Protein AF-A0A8H3E8H7-F1 (afdb_monomer_lite)

pLDDT: mean 84.71, std 15.74, range [35.03, 98.0]

Structure (mmCIF, N/CA/C/O backbone):
data_AF-A0A8H3E8H7-F1
#
_entry.id   AF-A0A8H3E8H7-F1
#
loop_
_atom_site.group_PDB
_atom_site.id
_atom_site.type_symbol
_atom_site.label_atom_id
_atom_site.label_alt_id
_atom_site.label_comp_id
_atom_site.label_asym_id
_atom_site.label_entity_id
_atom_site.label_seq_id
_atom_site.pdbx_PDB_ins_code
_atom_site.Cartn_x
_atom_site.Cartn_y
_atom_site.Cartn_z
_atom_site.occupancy
_atom_site.B_iso_or_equiv
_atom_site.auth_seq_id
_atom_site.auth_comp_id
_atom_site.auth_asym_id
_atom_site.auth_atom_id
_atom_site.pdbx_PDB_model_num
ATOM 1 N N . MET A 1 1 ? -7.910 44.263 -54.599 1.00 41.59 1 MET A N 1
ATOM 2 C CA . MET A 1 1 ? -8.619 43.092 -54.046 1.00 41.59 1 MET A CA 1
ATOM 3 C C . MET A 1 1 ? -7.787 41.870 -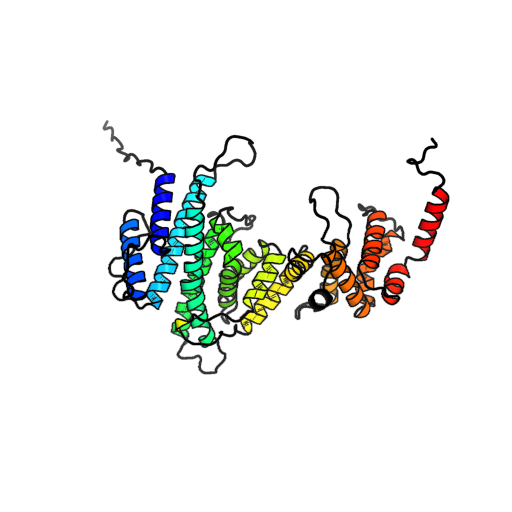54.380 1.00 41.59 1 MET A C 1
ATOM 5 O O . MET A 1 1 ? -7.794 41.451 -55.526 1.00 41.59 1 MET A O 1
ATOM 9 N N . ALA A 1 2 ? -6.985 41.399 -53.427 1.00 41.59 2 ALA A N 1
ATOM 10 C CA . ALA A 1 2 ? -6.145 40.215 -53.563 1.00 41.59 2 ALA A CA 1
ATOM 11 C C . ALA A 1 2 ? -6.585 39.219 -52.485 1.00 41.59 2 ALA A C 1
ATOM 13 O O . ALA A 1 2 ? -6.592 39.557 -51.304 1.00 41.59 2 ALA A O 1
ATOM 14 N N . THR A 1 3 ? -7.026 38.045 -52.918 1.00 50.59 3 THR A N 1
ATOM 15 C CA . THR A 1 3 ? -7.405 36.901 -52.088 1.00 50.59 3 THR A CA 1
ATOM 16 C C . THR A 1 3 ? -6.162 36.060 -51.823 1.00 50.59 3 THR A C 1
ATOM 18 O O . THR A 1 3 ? -5.637 35.431 -52.739 1.00 50.59 3 THR A O 1
ATOM 21 N N . THR A 1 4 ? -5.681 36.071 -50.584 1.00 54.72 4 THR A N 1
ATOM 22 C CA . THR A 1 4 ? -4.676 35.134 -50.077 1.00 54.72 4 THR A CA 1
ATOM 23 C C . THR A 1 4 ? -5.368 33.813 -49.749 1.00 54.72 4 THR A C 1
ATOM 25 O O . THR A 1 4 ? -6.195 33.760 -48.841 1.00 54.72 4 THR A O 1
ATOM 28 N N . LEU A 1 5 ? -5.070 32.779 -50.538 1.00 52.53 5 LEU A N 1
ATOM 29 C CA . LEU A 1 5 ? -5.387 31.384 -50.241 1.00 52.53 5 LEU A CA 1
ATOM 30 C C . LEU A 1 5 ? -4.487 30.931 -49.088 1.00 52.53 5 LEU A C 1
ATOM 32 O O . LEU A 1 5 ? -3.264 30.998 -49.188 1.00 52.53 5 LEU A O 1
ATOM 36 N N . ASP A 1 6 ? -5.125 30.555 -47.989 1.00 51.84 6 ASP A N 1
ATOM 37 C CA . ASP A 1 6 ? -4.507 30.054 -46.768 1.00 51.84 6 ASP A CA 1
ATOM 38 C C . ASP A 1 6 ? -4.312 28.537 -46.934 1.00 51.84 6 ASP A C 1
ATOM 40 O O . ASP A 1 6 ? -5.232 27.749 -46.705 1.00 51.84 6 ASP A O 1
ATOM 44 N N . ASP A 1 7 ? -3.141 28.132 -47.434 1.00 50.38 7 ASP A N 1
ATOM 45 C CA . ASP A 1 7 ? -2.720 26.729 -47.523 1.00 50.38 7 ASP A CA 1
ATOM 46 C C . ASP A 1 7 ? -2.385 26.219 -46.114 1.00 50.38 7 ASP A C 1
ATOM 48 O O . ASP A 1 7 ? -1.228 26.160 -45.693 1.00 50.38 7 ASP A O 1
ATOM 52 N N . THR A 1 8 ? -3.416 25.857 -45.351 1.00 55.03 8 THR A N 1
ATOM 53 C CA . THR A 1 8 ? -3.238 25.076 -44.126 1.00 55.03 8 THR A CA 1
ATOM 54 C C . THR A 1 8 ? -2.878 23.644 -44.534 1.00 55.03 8 THR A C 1
ATOM 56 O O . THR A 1 8 ? -3.673 22.991 -45.217 1.00 55.03 8 THR A O 1
ATOM 59 N N . PRO A 1 9 ? -1.686 23.126 -44.176 1.00 54.75 9 PRO A N 1
ATOM 60 C CA . PRO A 1 9 ? -1.304 21.766 -44.527 1.00 54.75 9 PRO A CA 1
ATOM 61 C C . PRO A 1 9 ? -2.293 20.799 -43.879 1.00 54.75 9 PRO A C 1
ATOM 63 O O . PRO A 1 9 ? -2.497 20.837 -42.667 1.00 54.75 9 PRO A O 1
ATOM 66 N N . ALA A 1 10 ? -2.914 19.947 -44.696 1.00 49.28 10 ALA A N 1
ATOM 67 C CA . ALA A 1 10 ? -3.795 18.889 -44.230 1.00 49.28 10 ALA A CA 1
ATOM 68 C C . ALA A 1 10 ? -3.041 18.030 -43.204 1.00 49.28 10 ALA A C 1
ATOM 70 O O . ALA A 1 10 ? -2.147 17.262 -43.563 1.00 49.28 10 ALA A O 1
ATOM 71 N N . THR A 1 11 ? -3.376 18.186 -41.922 1.00 54.25 11 THR A N 1
ATOM 72 C CA . THR A 1 11 ? -2.937 17.298 -40.848 1.00 54.25 11 THR A CA 1
ATOM 73 C C . THR A 1 11 ? -3.438 15.908 -41.190 1.00 54.25 11 THR A C 1
ATOM 75 O O . THR A 1 11 ? -4.621 15.608 -41.063 1.00 54.25 11 THR A O 1
ATOM 78 N N . GLN A 1 12 ? -2.533 15.084 -41.709 1.00 60.97 12 GLN A N 1
ATOM 79 C CA . GLN A 1 12 ? -2.773 13.680 -41.976 1.00 60.97 12 GLN A CA 1
ATOM 80 C C . GLN A 1 12 ? -3.152 13.034 -40.638 1.00 60.97 12 GLN A C 1
ATOM 82 O O . GLN A 1 12 ? -2.302 12.896 -39.760 1.00 60.97 12 GLN A O 1
ATOM 87 N N . GLU A 1 13 ? -4.440 12.734 -40.447 1.00 67.31 13 GLU A N 1
ATOM 88 C CA . GLU A 1 13 ? -4.952 12.107 -39.228 1.00 67.31 13 GLU A CA 1
ATOM 89 C C . GLU A 1 13 ? -4.282 10.738 -39.065 1.00 67.31 13 GLU A C 1
ATOM 91 O O . GLU A 1 13 ? -4.623 9.761 -39.737 1.00 67.31 13 GLU A O 1
ATOM 96 N N . PHE A 1 14 ? -3.264 10.672 -38.208 1.00 75.19 14 PHE A N 1
ATOM 97 C CA . PHE A 1 14 ? -2.629 9.412 -37.857 1.00 75.19 14 PHE A CA 1
ATOM 98 C C . PHE A 1 14 ? -3.627 8.566 -37.072 1.00 75.19 14 PHE A C 1
ATOM 100 O O . PHE A 1 14 ? -4.158 8.998 -36.052 1.00 75.19 14 PHE A O 1
ATOM 107 N N . ASN A 1 15 ? -3.858 7.336 -37.533 1.00 88.19 15 ASN A N 1
ATOM 108 C CA . ASN A 1 15 ? -4.684 6.379 -36.813 1.00 88.19 15 ASN A CA 1
ATOM 109 C C . ASN A 1 15 ? -4.067 6.114 -35.420 1.00 88.19 15 ASN A C 1
ATOM 111 O O . ASN A 1 15 ? -2.966 5.551 -35.344 1.00 88.19 15 ASN A O 1
ATOM 115 N N . PRO A 1 16 ? -4.752 6.460 -34.314 1.00 87.06 16 PRO A N 1
ATOM 116 C CA . PRO A 1 16 ? -4.188 6.357 -32.968 1.00 87.06 16 PRO A CA 1
ATOM 117 C C . PRO A 1 16 ? -3.849 4.921 -32.573 1.00 87.06 16 PRO A C 1
ATOM 119 O O . PRO A 1 16 ? -2.911 4.681 -31.812 1.00 87.06 16 PRO A O 1
ATOM 122 N N . SER A 1 17 ? -4.561 3.942 -33.142 1.00 88.38 17 SER A N 1
ATOM 123 C CA . SER A 1 17 ? -4.260 2.525 -32.939 1.00 88.38 17 SER A CA 1
ATOM 124 C C . SER A 1 17 ? -2.883 2.151 -33.488 1.00 88.38 17 SER A C 1
ATOM 126 O O . SER A 1 17 ? -2.148 1.397 -32.851 1.00 88.38 17 SER A O 1
ATOM 128 N N . ASP A 1 18 ? -2.510 2.678 -34.653 1.00 90.94 18 ASP A N 1
ATOM 129 C CA . ASP A 1 18 ? -1.236 2.348 -35.290 1.00 90.94 18 ASP A CA 1
ATOM 130 C C . ASP A 1 18 ? -0.077 3.084 -34.615 1.00 90.94 18 ASP A C 1
ATOM 132 O O . ASP A 1 18 ? 0.992 2.502 -34.419 1.00 90.94 18 ASP A O 1
ATOM 136 N N . HIS A 1 19 ? -0.321 4.310 -34.143 1.00 91.69 19 HIS A N 1
ATOM 137 C CA . HIS A 1 19 ? 0.640 5.037 -33.321 1.00 91.69 19 HIS A CA 1
ATOM 138 C C . HIS A 1 19 ? 0.912 4.323 -31.987 1.00 91.69 19 HIS A C 1
ATOM 140 O O . HIS A 1 19 ? 2.071 4.071 -31.646 1.00 91.69 19 HIS A O 1
ATOM 146 N N . LEU A 1 20 ? -0.138 3.879 -31.281 1.00 93.06 20 LEU A N 1
ATOM 147 C CA . LEU A 1 20 ? 0.018 3.096 -30.056 1.00 93.06 20 LEU A CA 1
ATOM 148 C C . LEU A 1 20 ? 0.788 1.790 -30.309 1.00 93.06 20 LEU A C 1
ATOM 150 O O . LEU A 1 20 ? 1.705 1.462 -29.554 1.00 93.06 20 LEU A O 1
ATOM 154 N N . LYS A 1 21 ? 0.447 1.041 -31.369 1.00 93.81 21 LYS A N 1
ATOM 155 C CA . LYS A 1 21 ? 1.170 -0.191 -31.733 1.00 93.81 21 LYS A CA 1
ATOM 156 C C . LYS A 1 21 ? 2.650 0.082 -31.976 1.00 93.81 21 LYS A C 1
ATOM 158 O O . LYS A 1 21 ? 3.479 -0.716 -31.546 1.00 93.81 21 LYS A O 1
ATOM 163 N N . SER A 1 22 ? 2.983 1.195 -32.632 1.00 95.19 22 SER A N 1
ATOM 164 C CA . SER A 1 22 ? 4.371 1.595 -32.873 1.00 95.19 22 SER A CA 1
ATOM 165 C C . SER A 1 22 ? 5.126 1.830 -31.562 1.00 95.19 22 SER A C 1
ATOM 167 O O . SER A 1 22 ? 6.221 1.297 -31.381 1.00 95.19 22 SER A O 1
ATOM 169 N N . ILE A 1 23 ? 4.524 2.552 -30.610 1.00 95.81 23 ILE A N 1
ATOM 170 C CA . ILE A 1 23 ? 5.146 2.833 -29.306 1.00 95.81 23 ILE A CA 1
ATOM 171 C C . ILE A 1 23 ? 5.289 1.558 -28.467 1.00 95.81 23 ILE A C 1
ATOM 173 O O . ILE A 1 23 ? 6.344 1.317 -27.881 1.00 95.81 23 ILE A O 1
ATOM 177 N N . ILE A 1 24 ? 4.267 0.697 -28.433 1.00 95.69 24 ILE A N 1
ATOM 178 C CA . ILE A 1 24 ? 4.343 -0.593 -27.727 1.00 95.69 24 ILE A CA 1
ATOM 179 C C . ILE A 1 24 ? 5.416 -1.484 -28.352 1.00 95.69 24 ILE A C 1
ATOM 181 O O . ILE A 1 24 ? 6.166 -2.143 -27.629 1.00 95.69 24 ILE A O 1
ATOM 185 N N . ASN A 1 25 ? 5.519 -1.500 -29.684 1.00 95.56 25 ASN A N 1
ATOM 186 C CA . ASN A 1 25 ? 6.557 -2.248 -30.379 1.00 95.56 25 ASN A CA 1
ATOM 187 C C . ASN A 1 25 ? 7.951 -1.742 -29.985 1.00 95.56 25 ASN A C 1
ATOM 189 O O . ASN A 1 25 ? 8.793 -2.559 -29.614 1.00 95.56 25 ASN A O 1
ATOM 193 N N . ALA A 1 26 ? 8.164 -0.423 -29.950 1.00 95.56 26 ALA A N 1
ATOM 194 C CA . ALA A 1 26 ? 9.405 0.169 -29.453 1.00 95.56 26 ALA A CA 1
ATOM 195 C C . ALA A 1 26 ? 9.682 -0.238 -27.991 1.00 95.56 26 ALA A C 1
ATOM 197 O O . ALA A 1 26 ? 10.753 -0.757 -27.677 1.00 95.56 26 ALA A O 1
ATOM 198 N N . GLY A 1 27 ? 8.689 -0.137 -27.104 1.00 96.19 27 GLY A N 1
ATOM 199 C CA . GLY A 1 27 ? 8.799 -0.609 -25.719 1.00 96.19 27 GLY A CA 1
ATOM 200 C C . GLY A 1 27 ? 9.142 -2.100 -25.599 1.00 96.19 27 GLY A C 1
ATOM 201 O O . GLY A 1 27 ? 9.882 -2.511 -24.703 1.00 96.19 27 GLY A O 1
ATOM 202 N N . SER A 1 28 ? 8.665 -2.931 -26.528 1.00 96.12 28 SER A N 1
ATOM 203 C CA . SER A 1 28 ? 8.957 -4.367 -26.541 1.00 96.12 28 SER A CA 1
ATOM 204 C C . SER A 1 28 ? 10.429 -4.691 -26.846 1.00 96.12 28 SER A C 1
ATOM 206 O O . SER A 1 28 ? 10.924 -5.724 -26.378 1.00 96.12 28 SER A O 1
ATOM 208 N N . LEU A 1 29 ? 11.132 -3.795 -27.557 1.00 96.00 29 LEU A N 1
ATOM 209 C CA . LEU A 1 29 ? 12.576 -3.877 -27.816 1.00 96.00 29 LEU A CA 1
ATOM 210 C C . LEU A 1 29 ? 13.366 -3.671 -26.519 1.00 96.00 29 LEU A C 1
ATOM 212 O O . LEU A 1 29 ? 14.218 -4.493 -26.176 1.00 96.00 29 LEU A O 1
ATOM 216 N N . LEU A 1 30 ? 13.004 -2.652 -25.730 1.00 94.69 30 LEU A N 1
ATOM 217 C CA . LEU A 1 30 ? 13.598 -2.413 -24.407 1.00 94.69 30 LEU A CA 1
ATOM 218 C C . LEU A 1 30 ? 13.324 -3.577 -23.445 1.00 94.69 30 LEU A C 1
ATOM 220 O O . LEU A 1 30 ? 14.226 -4.051 -22.750 1.00 94.69 30 LEU A O 1
ATOM 224 N N . ALA A 1 31 ? 12.094 -4.101 -23.459 1.00 94.00 31 ALA A N 1
ATOM 225 C CA . ALA A 1 31 ? 11.693 -5.255 -22.657 1.00 94.00 31 ALA A CA 1
ATOM 226 C C . ALA A 1 31 ? 12.427 -6.558 -23.041 1.00 94.00 31 ALA A C 1
ATOM 228 O O . ALA A 1 31 ? 12.383 -7.530 -22.285 1.00 94.00 31 ALA A O 1
ATOM 229 N N . GLY A 1 32 ? 13.097 -6.605 -24.200 1.00 88.94 32 GLY A N 1
ATOM 230 C CA . GLY A 1 32 ? 13.772 -7.805 -24.697 1.00 88.94 32 GLY A CA 1
ATOM 231 C C . GLY A 1 32 ? 12.812 -8.919 -25.107 1.00 88.94 32 GLY A C 1
ATOM 232 O O . GLY A 1 32 ? 13.179 -10.091 -25.052 1.00 88.94 32 GLY A O 1
ATOM 233 N N . SER A 1 33 ? 11.572 -8.573 -25.469 1.00 78.44 33 SER A N 1
ATOM 234 C CA . SER A 1 33 ? 10.551 -9.547 -25.871 1.00 78.44 33 SER A CA 1
ATOM 235 C C . SER A 1 33 ? 10.749 -10.048 -27.305 1.00 78.44 33 SER A C 1
ATOM 237 O O . SER A 1 33 ? 10.096 -11.019 -27.708 1.00 78.44 33 SER A O 1
ATOM 239 N N . THR A 1 34 ? 11.614 -9.406 -28.091 1.00 71.88 34 THR A N 1
ATOM 240 C CA . THR A 1 34 ? 11.975 -9.892 -29.418 1.00 71.88 34 THR A CA 1
ATOM 241 C C . THR A 1 34 ? 12.708 -11.218 -29.276 1.00 71.88 34 THR A C 1
ATOM 243 O O . THR A 1 34 ? 13.637 -11.368 -28.484 1.00 71.88 34 THR A O 1
ATOM 246 N N . LYS A 1 35 ? 12.228 -12.231 -30.008 1.00 64.12 35 LYS A N 1
ATOM 247 C CA . LYS A 1 35 ? 12.869 -13.544 -30.079 1.00 64.12 35 LYS A CA 1
ATOM 248 C C . LYS A 1 35 ? 14.274 -13.334 -30.636 1.00 64.12 35 LYS A C 1
ATOM 250 O O . LYS A 1 35 ? 14.439 -13.290 -31.851 1.00 64.12 35 LYS A O 1
ATOM 255 N N . SER A 1 36 ? 15.252 -13.190 -29.745 1.00 56.50 36 SER A N 1
ATOM 256 C CA . SER A 1 36 ? 16.669 -13.294 -30.066 1.00 56.50 36 SER A CA 1
ATOM 257 C C . SER A 1 36 ? 16.855 -14.624 -30.788 1.00 56.50 36 SER A C 1
ATOM 259 O O . SER A 1 36 ? 16.701 -15.707 -30.218 1.00 56.50 36 SER A O 1
ATOM 261 N N . ARG A 1 37 ? 17.013 -14.527 -32.103 1.00 50.16 37 ARG A N 1
ATOM 262 C CA . ARG A 1 37 ? 17.046 -15.649 -33.024 1.00 50.16 37 ARG A CA 1
ATOM 263 C C . ARG A 1 37 ? 18.469 -16.212 -33.001 1.00 50.16 37 ARG A C 1
ATOM 265 O O . ARG A 1 37 ? 19.277 -15.815 -33.822 1.00 50.16 37 ARG A O 1
ATOM 272 N N . GLY A 1 38 ? 18.729 -17.138 -32.076 1.00 53.47 38 GLY A N 1
ATOM 273 C CA . GLY A 1 38 ? 19.835 -18.104 -32.151 1.00 53.47 38 GLY A CA 1
ATOM 274 C C . GLY A 1 38 ? 21.133 -17.752 -31.403 1.00 53.47 38 GLY A C 1
ATOM 275 O O . GLY A 1 38 ? 21.792 -16.767 -31.707 1.00 53.47 38 GLY A O 1
ATOM 276 N N . ASP A 1 39 ? 21.482 -18.618 -30.446 1.00 51.31 39 ASP A N 1
ATOM 277 C CA . ASP A 1 39 ? 22.810 -19.199 -30.152 1.00 51.31 39 ASP A CA 1
ATOM 278 C C . ASP A 1 39 ? 24.072 -18.368 -29.849 1.00 51.31 39 ASP A C 1
ATOM 280 O O . ASP A 1 39 ? 25.120 -18.967 -29.618 1.00 51.31 39 ASP A O 1
ATOM 284 N N . ASP A 1 40 ? 24.023 -17.045 -29.694 1.00 61.34 40 ASP A N 1
ATOM 285 C CA . ASP A 1 40 ? 25.210 -16.311 -29.212 1.00 61.34 40 ASP A CA 1
ATOM 286 C C . ASP A 1 40 ? 25.316 -16.308 -27.674 1.00 61.34 40 ASP A C 1
ATOM 288 O O . ASP A 1 40 ? 25.072 -15.300 -27.007 1.00 61.34 40 ASP A O 1
ATOM 292 N N . THR A 1 41 ? 25.733 -17.433 -27.082 1.00 70.81 41 THR A N 1
ATOM 293 C CA . THR A 1 41 ? 26.046 -17.545 -25.638 1.00 70.81 41 THR A CA 1
ATOM 294 C C . THR A 1 41 ? 27.254 -16.704 -25.194 1.00 70.81 41 THR A C 1
ATOM 296 O O . THR A 1 41 ? 27.604 -16.708 -24.017 1.00 70.81 41 THR A O 1
ATOM 299 N N . SER A 1 42 ? 27.920 -16.008 -26.119 1.00 72.69 42 SER A N 1
ATOM 300 C CA . SER A 1 42 ? 29.130 -15.211 -25.884 1.00 72.69 42 SER A CA 1
ATOM 301 C C . SER A 1 42 ? 28.878 -13.712 -25.687 1.00 72.69 42 SER A C 1
ATOM 303 O O . SER A 1 42 ? 29.808 -13.002 -25.307 1.00 72.69 42 SER A O 1
ATOM 305 N N . LYS A 1 43 ? 27.659 -13.208 -25.927 1.00 81.75 43 LYS A N 1
ATOM 306 C CA . LYS A 1 43 ? 27.371 -11.770 -25.792 1.00 81.75 43 LYS A CA 1
ATOM 307 C C . LYS A 1 43 ? 27.324 -11.362 -24.326 1.00 81.75 43 LYS A C 1
ATOM 309 O O . LYS A 1 43 ? 26.595 -11.953 -23.527 1.00 81.75 43 LYS A O 1
ATOM 314 N N . THR A 1 44 ? 28.084 -10.329 -23.975 1.00 88.62 44 THR A N 1
ATOM 315 C CA . THR A 1 44 ? 28.027 -9.763 -22.628 1.00 88.62 44 THR A CA 1
ATOM 316 C C . THR A 1 44 ? 26.689 -9.041 -22.426 1.00 88.62 44 THR A C 1
ATOM 318 O O . THR A 1 44 ? 26.047 -8.604 -23.382 1.00 88.62 44 THR A O 1
ATOM 321 N N . LEU A 1 45 ? 26.239 -8.892 -21.173 1.00 88.81 45 LEU A N 1
ATOM 322 C CA . LEU A 1 45 ? 25.008 -8.144 -20.860 1.00 88.81 45 LEU A CA 1
ATOM 323 C C . LEU A 1 45 ? 25.047 -6.711 -21.420 1.00 88.81 45 LEU A C 1
ATOM 325 O O . LEU A 1 45 ? 24.015 -6.177 -21.820 1.00 88.81 45 LEU A O 1
ATOM 329 N N . LEU A 1 46 ? 26.238 -6.110 -21.454 1.00 92.12 46 LEU A N 1
ATOM 330 C CA . LEU A 1 46 ? 26.474 -4.784 -22.009 1.00 92.12 46 LEU A CA 1
ATOM 331 C C . LEU A 1 46 ? 26.156 -4.750 -23.510 1.00 92.12 46 LEU A C 1
ATOM 333 O O . LEU A 1 46 ? 25.355 -3.916 -23.925 1.00 92.12 46 LEU A O 1
ATOM 337 N N . ASP A 1 47 ? 26.665 -5.712 -24.285 1.00 91.50 47 ASP A N 1
ATOM 338 C CA . ASP A 1 47 ? 26.395 -5.809 -25.729 1.00 91.50 47 ASP A CA 1
ATOM 339 C C . ASP A 1 47 ? 24.896 -5.962 -26.014 1.00 91.50 47 ASP A C 1
ATOM 341 O O . ASP A 1 47 ? 24.357 -5.368 -26.948 1.00 91.50 47 ASP A O 1
ATOM 345 N N . VAL A 1 48 ? 24.196 -6.734 -25.175 1.00 91.81 48 VAL A N 1
ATOM 346 C CA . VAL A 1 48 ? 22.747 -6.938 -25.299 1.00 91.81 48 VAL A CA 1
ATOM 347 C C . VAL A 1 48 ? 21.974 -5.644 -25.037 1.00 91.81 48 VAL A C 1
ATOM 349 O O . VAL A 1 48 ? 21.025 -5.349 -25.762 1.00 91.81 48 VAL A O 1
ATOM 352 N N . ILE A 1 49 ? 22.347 -4.867 -24.015 1.00 93.00 49 ILE A N 1
ATOM 353 C CA . ILE A 1 49 ? 21.671 -3.599 -23.697 1.00 93.00 49 ILE A CA 1
ATOM 354 C C . ILE A 1 49 ? 21.948 -2.554 -24.780 1.00 93.00 49 ILE A C 1
ATOM 356 O O . ILE A 1 49 ? 21.009 -1.899 -25.230 1.00 93.00 49 ILE A O 1
ATOM 360 N N . ILE A 1 50 ? 23.197 -2.437 -25.238 1.00 94.50 50 ILE A N 1
ATOM 361 C CA . ILE A 1 50 ? 23.579 -1.533 -26.331 1.00 94.50 50 ILE A CA 1
ATOM 362 C C . ILE A 1 50 ? 22.793 -1.872 -27.600 1.00 94.50 50 ILE A C 1
ATOM 364 O O . ILE A 1 50 ? 22.167 -0.990 -28.184 1.00 94.50 50 ILE A O 1
ATOM 368 N N . GLY A 1 51 ? 22.738 -3.155 -27.979 1.00 93.12 51 GLY A N 1
ATOM 369 C CA . GLY A 1 51 ? 21.961 -3.607 -29.135 1.00 93.12 51 GLY A CA 1
ATOM 370 C C . GLY A 1 51 ? 20.479 -3.238 -29.032 1.00 93.12 51 GLY A C 1
ATOM 371 O O . GLY A 1 51 ? 19.918 -2.674 -29.968 1.00 93.12 51 GLY A O 1
ATOM 372 N N . ARG A 1 52 ? 19.853 -3.467 -27.868 1.00 94.00 52 ARG A N 1
ATOM 373 C CA . ARG A 1 52 ? 18.443 -3.103 -27.634 1.00 94.00 52 ARG A CA 1
ATOM 374 C C . ARG A 1 52 ? 18.194 -1.600 -27.694 1.00 94.00 52 ARG A C 1
ATOM 376 O O . ARG A 1 52 ? 17.157 -1.190 -28.203 1.00 94.00 52 ARG A O 1
ATOM 383 N N . LEU A 1 53 ? 19.107 -0.786 -27.164 1.00 95.25 53 LEU A N 1
ATOM 384 C CA . LEU A 1 53 ? 18.980 0.673 -27.193 1.00 95.25 53 LEU A CA 1
ATOM 385 C C . LEU A 1 53 ? 19.134 1.228 -28.611 1.00 95.25 53 LEU A C 1
ATOM 387 O O . LEU A 1 53 ? 18.379 2.121 -28.983 1.00 95.25 53 LEU A O 1
ATOM 391 N N . HIS A 1 54 ? 20.042 0.674 -29.419 1.00 95.12 54 HIS A N 1
ATOM 392 C CA . HIS A 1 54 ? 20.166 1.031 -30.836 1.00 95.12 54 HIS A CA 1
ATOM 393 C C . HIS A 1 54 ? 18.926 0.618 -31.639 1.00 95.12 54 HIS A C 1
ATOM 395 O O . HIS A 1 54 ? 18.398 1.420 -32.407 1.00 95.12 54 HIS A O 1
ATOM 401 N N . GLU A 1 55 ? 18.408 -0.598 -31.433 1.00 94.88 55 GLU A N 1
ATOM 402 C CA . GLU A 1 55 ? 17.147 -1.044 -32.049 1.00 94.88 55 GLU A CA 1
ATOM 403 C C . GLU A 1 55 ? 15.968 -0.147 -31.651 1.00 94.88 55 GLU A C 1
ATOM 405 O O . GLU A 1 55 ? 15.176 0.248 -32.508 1.00 94.88 55 GLU A O 1
ATOM 410 N N . PHE A 1 56 ? 15.872 0.202 -30.365 1.00 95.81 56 PHE A N 1
ATOM 411 C CA . PHE A 1 56 ? 14.870 1.132 -29.855 1.00 95.81 56 PHE A CA 1
ATOM 412 C C . PHE A 1 56 ? 14.993 2.501 -30.522 1.00 95.81 56 PHE A C 1
ATOM 414 O O . PHE A 1 56 ? 14.005 2.984 -31.065 1.00 95.81 56 PHE A O 1
ATOM 421 N N . ASN A 1 57 ? 16.198 3.079 -30.557 1.00 95.19 57 ASN A N 1
ATOM 422 C CA . ASN A 1 57 ? 16.433 4.388 -31.158 1.00 95.19 57 ASN A CA 1
ATOM 423 C C . ASN A 1 57 ? 16.016 4.418 -32.634 1.00 95.19 57 ASN A C 1
ATOM 425 O O . ASN A 1 57 ? 15.308 5.319 -33.072 1.00 95.19 57 ASN A O 1
ATOM 429 N N . ASN A 1 58 ? 16.382 3.380 -33.391 1.00 94.69 58 ASN A N 1
ATOM 430 C CA . ASN A 1 58 ? 15.996 3.250 -34.795 1.00 94.69 58 ASN A CA 1
ATOM 431 C C . ASN A 1 58 ? 14.470 3.208 -34.967 1.00 94.69 58 ASN A C 1
ATOM 433 O O . ASN A 1 58 ? 13.933 3.859 -35.864 1.00 94.69 58 ASN A O 1
ATOM 437 N N . ALA A 1 59 ? 13.768 2.482 -34.091 1.00 94.06 59 ALA A N 1
ATOM 438 C CA . ALA A 1 59 ? 12.311 2.372 -34.115 1.00 94.06 59 ALA A CA 1
ATOM 439 C C . ALA A 1 59 ? 11.583 3.654 -33.669 1.00 94.06 59 ALA A C 1
ATOM 441 O O . ALA A 1 59 ? 10.429 3.848 -34.048 1.00 94.06 59 ALA A O 1
ATOM 442 N N . THR A 1 60 ? 12.226 4.523 -32.881 1.00 94.38 60 THR A N 1
ATOM 443 C CA . THR A 1 60 ? 11.626 5.764 -32.364 1.00 94.38 60 THR A CA 1
ATOM 444 C C . THR A 1 60 ? 12.032 7.022 -33.125 1.00 94.38 60 THR A C 1
ATOM 446 O O . THR A 1 60 ? 11.494 8.084 -32.832 1.00 94.38 60 THR A O 1
ATOM 449 N N . THR A 1 61 ? 12.883 6.923 -34.153 1.00 92.81 61 THR A N 1
ATOM 450 C CA . THR A 1 61 ? 13.288 8.068 -35.001 1.00 92.81 61 THR A CA 1
ATOM 451 C C . THR A 1 61 ? 12.119 8.878 -35.574 1.00 92.81 61 THR A C 1
ATOM 453 O O . THR A 1 61 ? 12.245 10.084 -35.768 1.00 92.81 61 THR A O 1
ATOM 456 N N . SER A 1 62 ? 10.974 8.240 -35.834 1.00 89.31 62 SER A N 1
ATOM 457 C CA . SER A 1 62 ? 9.768 8.895 -36.352 1.00 89.31 62 SER A CA 1
ATOM 458 C C . SER A 1 62 ? 8.810 9.403 -35.268 1.00 89.31 62 SER A C 1
ATOM 460 O O . SER A 1 62 ? 7.787 9.997 -35.602 1.00 89.31 62 SER A O 1
ATOM 462 N N . ILE A 1 63 ? 9.079 9.127 -33.988 1.00 90.88 63 ILE A N 1
ATOM 463 C CA . ILE A 1 63 ? 8.206 9.477 -32.864 1.00 90.88 63 ILE A CA 1
ATOM 464 C C . ILE A 1 63 ? 8.796 10.712 -32.171 1.00 90.88 63 ILE A C 1
ATOM 466 O O . ILE A 1 63 ? 9.909 10.642 -31.642 1.00 90.88 63 ILE A O 1
ATOM 470 N N . PRO A 1 64 ? 8.085 11.854 -32.161 1.00 86.50 64 PRO A N 1
ATOM 471 C CA . PRO A 1 64 ? 8.601 13.069 -31.545 1.00 86.50 64 PRO A CA 1
ATOM 472 C C . PRO A 1 64 ? 8.868 12.835 -30.053 1.00 86.50 64 PRO A C 1
ATOM 474 O O . PRO A 1 64 ? 8.064 12.210 -29.372 1.00 86.50 64 PRO A O 1
ATOM 477 N N . ASN A 1 65 ? 9.989 13.361 -29.550 1.00 86.06 65 ASN A N 1
ATOM 478 C CA . ASN A 1 65 ? 10.396 13.321 -28.136 1.00 86.06 65 ASN A CA 1
ATOM 479 C C . ASN A 1 65 ? 10.737 11.935 -27.544 1.00 86.06 65 ASN A C 1
ATOM 481 O O . ASN A 1 65 ? 10.943 11.851 -26.336 1.00 86.06 65 ASN A O 1
ATOM 485 N N . LEU A 1 66 ? 10.834 10.875 -28.359 1.00 89.50 66 LEU A N 1
ATOM 486 C CA . LEU A 1 66 ? 11.208 9.519 -27.908 1.00 89.50 66 LEU A CA 1
ATOM 487 C C . LEU A 1 66 ? 12.537 9.010 -28.513 1.00 89.50 66 LEU A C 1
ATOM 489 O O . LEU A 1 66 ? 12.968 7.885 -28.250 1.00 89.50 66 LEU A O 1
ATOM 493 N N . GLY A 1 67 ? 13.176 9.813 -29.367 1.00 84.56 67 GLY A N 1
ATOM 494 C CA . GLY A 1 67 ? 14.469 9.499 -29.977 1.00 84.56 67 GLY A CA 1
ATOM 495 C C . GLY A 1 67 ? 15.644 9.744 -29.027 1.00 84.56 67 GLY A C 1
ATOM 496 O O . GLY A 1 67 ? 15.615 10.662 -28.210 1.00 84.56 67 GLY A O 1
ATOM 497 N N . LEU A 1 68 ? 16.697 8.939 -29.169 1.00 88.00 68 LEU A N 1
ATOM 498 C CA . LEU A 1 68 ? 17.977 9.117 -28.487 1.00 88.00 68 LEU A CA 1
ATOM 499 C C . LEU A 1 68 ? 19.002 9.730 -29.444 1.00 88.00 68 LEU A C 1
ATOM 501 O O . LEU A 1 68 ? 19.133 9.310 -30.597 1.00 88.00 68 LEU A O 1
ATOM 505 N N . ASP A 1 69 ? 19.820 10.649 -28.937 1.00 87.19 69 ASP A N 1
ATOM 506 C CA . ASP A 1 69 ? 20.985 11.121 -29.683 1.00 87.19 69 ASP A CA 1
ATOM 507 C C . ASP A 1 69 ? 21.964 9.957 -29.882 1.00 87.19 69 ASP A C 1
ATOM 509 O O . ASP A 1 69 ? 22.430 9.351 -28.911 1.00 87.19 69 ASP A O 1
ATOM 513 N N . SER A 1 70 ? 22.301 9.649 -31.138 1.00 78.56 70 SER A N 1
ATOM 514 C CA . SER A 1 70 ? 23.089 8.464 -31.514 1.00 78.56 70 SER A CA 1
ATOM 515 C C . SER A 1 70 ? 24.460 8.386 -30.831 1.00 78.56 70 SER A C 1
ATOM 517 O O . SER A 1 70 ? 24.952 7.293 -30.582 1.00 78.56 70 SER A O 1
ATOM 519 N N . GLY A 1 71 ? 25.054 9.528 -30.464 1.00 82.94 71 GLY A N 1
ATOM 520 C CA . GLY A 1 71 ? 26.331 9.591 -29.738 1.00 82.94 71 GLY A CA 1
ATOM 521 C C . GLY A 1 71 ? 26.248 9.229 -28.249 1.00 82.94 71 GLY A C 1
ATOM 522 O O . GLY A 1 71 ? 27.268 9.151 -27.578 1.00 82.94 71 GLY A O 1
ATOM 523 N N . THR A 1 72 ? 25.049 9.008 -27.709 1.00 89.12 72 THR A N 1
ATOM 524 C CA . THR A 1 72 ? 24.836 8.839 -26.263 1.00 89.12 72 THR A CA 1
ATOM 525 C C . THR A 1 72 ? 25.084 7.408 -25.775 1.00 89.12 72 THR A C 1
ATOM 527 O O . THR A 1 72 ? 25.198 7.196 -24.570 1.00 89.12 72 THR A O 1
ATOM 530 N N . ILE A 1 73 ? 25.122 6.411 -26.665 1.00 90.62 73 ILE A N 1
ATOM 531 C CA . ILE A 1 73 ? 25.082 4.988 -26.283 1.00 90.62 73 ILE A CA 1
ATOM 532 C C . ILE A 1 73 ? 26.490 4.385 -26.146 1.00 90.62 73 ILE A C 1
ATOM 534 O O . ILE A 1 73 ? 26.746 3.673 -25.177 1.00 90.62 73 ILE A O 1
ATOM 538 N N . ASP A 1 74 ? 27.404 4.684 -27.071 1.00 88.44 74 ASP A N 1
ATOM 539 C CA . ASP A 1 74 ? 28.612 3.868 -27.280 1.00 88.44 74 ASP A CA 1
ATOM 540 C C . ASP A 1 74 ? 29.730 4.069 -26.232 1.00 88.44 74 ASP A C 1
ATOM 542 O O . ASP A 1 74 ? 30.635 3.243 -26.137 1.00 88.44 74 ASP A O 1
ATOM 546 N N . GLU A 1 75 ? 29.654 5.109 -25.391 1.00 88.88 75 GLU A N 1
ATOM 547 C CA . GLU A 1 75 ? 30.681 5.424 -24.375 1.00 88.88 75 GLU A CA 1
ATOM 548 C C . GLU A 1 75 ? 30.211 5.240 -22.919 1.00 88.88 75 GLU A C 1
ATOM 550 O O . GLU A 1 75 ? 30.964 5.495 -21.977 1.00 88.88 75 GLU A O 1
ATOM 555 N N . LYS A 1 76 ? 28.967 4.797 -22.701 1.00 92.88 76 LYS A N 1
ATOM 556 C CA . LYS A 1 76 ? 28.376 4.733 -21.356 1.00 92.88 76 LYS A CA 1
ATOM 557 C C . LYS A 1 76 ? 28.720 3.450 -20.608 1.00 92.88 76 LYS A C 1
ATOM 559 O O . LYS A 1 76 ? 28.713 2.345 -21.148 1.00 92.88 76 LYS A O 1
ATOM 564 N N . SER A 1 77 ? 28.935 3.591 -19.305 1.00 93.81 77 SER A N 1
ATOM 565 C CA . SER A 1 77 ? 29.068 2.460 -18.387 1.00 93.81 77 SER A CA 1
ATOM 566 C C . SER A 1 77 ? 27.769 1.647 -18.300 1.00 93.81 77 SER A C 1
ATOM 568 O O . SER A 1 77 ? 26.669 2.153 -18.531 1.00 93.81 77 SER A O 1
ATOM 570 N N . LEU A 1 78 ? 27.863 0.381 -17.877 1.00 92.50 78 LEU A N 1
ATOM 571 C CA . LEU A 1 78 ? 26.690 -0.489 -17.706 1.00 92.50 78 LEU A CA 1
ATOM 572 C C . LEU A 1 78 ? 25.618 0.127 -16.787 1.00 92.50 78 LEU A C 1
ATOM 574 O O . LEU A 1 78 ? 24.425 -0.025 -17.044 1.00 92.50 78 LEU A O 1
ATOM 578 N N . SER A 1 79 ? 26.020 0.821 -15.719 1.00 91.56 79 SER A N 1
ATOM 579 C CA . SER A 1 79 ? 25.099 1.513 -14.809 1.00 91.56 79 SER A CA 1
ATOM 580 C C . SER A 1 79 ? 24.360 2.663 -15.487 1.00 91.56 79 SER A C 1
ATOM 582 O O . SER A 1 79 ? 23.154 2.808 -15.299 1.00 91.56 79 SER A O 1
ATOM 584 N N . GLU A 1 80 ? 25.059 3.449 -16.305 1.00 94.06 80 GLU A N 1
ATOM 585 C CA . GLU A 1 80 ? 24.462 4.563 -17.044 1.00 94.06 80 GLU A CA 1
ATOM 586 C C . GLU A 1 80 ? 23.537 4.058 -18.150 1.00 94.06 80 GLU A C 1
ATOM 588 O O . GLU A 1 80 ? 22.465 4.621 -18.346 1.00 94.06 80 GLU A O 1
ATOM 593 N N . LEU A 1 81 ? 23.896 2.961 -18.825 1.00 95.25 81 LEU A N 1
ATOM 594 C CA . LEU A 1 81 ? 23.038 2.303 -19.812 1.00 95.25 81 LEU A CA 1
ATOM 595 C C . LEU A 1 81 ? 21.771 1.716 -19.173 1.00 95.25 81 LEU A C 1
ATOM 597 O O . LEU A 1 81 ? 20.681 1.853 -19.731 1.00 95.25 81 LEU A O 1
ATOM 601 N N . LYS A 1 82 ? 21.879 1.099 -17.987 1.00 95.00 82 LYS A N 1
ATOM 602 C CA . LYS A 1 82 ? 20.722 0.610 -17.212 1.00 95.00 82 LYS A CA 1
ATOM 603 C C . LYS A 1 82 ? 19.790 1.762 -16.820 1.00 95.00 82 LYS A C 1
ATOM 605 O O . LYS A 1 82 ? 18.582 1.657 -17.035 1.00 95.00 82 LYS A O 1
ATOM 610 N N . LEU A 1 83 ? 20.344 2.868 -16.317 1.00 95.31 83 LEU A N 1
ATOM 611 C CA . LEU A 1 83 ? 19.574 4.065 -15.972 1.00 95.31 83 LEU A CA 1
ATOM 612 C C . LEU A 1 83 ? 18.921 4.700 -17.208 1.00 95.31 83 LEU A C 1
ATOM 614 O O . LEU A 1 83 ? 17.738 5.027 -17.168 1.00 95.31 83 LEU A O 1
ATOM 618 N N . LEU A 1 84 ? 19.654 4.809 -18.318 1.00 96.06 84 LEU A N 1
ATOM 619 C CA . LEU A 1 84 ? 19.138 5.314 -19.591 1.00 96.06 84 LEU A CA 1
ATOM 620 C C . LEU A 1 84 ? 17.987 4.440 -20.104 1.00 96.06 84 LEU A C 1
ATOM 622 O O . LEU A 1 84 ? 16.947 4.946 -20.509 1.00 96.06 84 LEU A O 1
ATOM 626 N N . THR A 1 85 ? 18.124 3.116 -20.018 1.00 96.56 85 THR A N 1
ATOM 627 C CA . THR A 1 85 ? 17.050 2.178 -20.379 1.00 96.56 85 THR A CA 1
ATOM 628 C C . THR A 1 85 ? 15.812 2.375 -19.497 1.00 96.56 85 THR A C 1
ATOM 630 O O . THR A 1 85 ? 14.688 2.337 -19.998 1.00 96.56 85 THR A O 1
ATOM 633 N N . ALA A 1 86 ? 15.992 2.621 -18.196 1.00 97.12 86 ALA A N 1
ATOM 634 C CA . ALA A 1 86 ? 14.895 2.919 -17.277 1.00 97.12 86 ALA A CA 1
ATOM 635 C C . ALA A 1 86 ? 14.205 4.260 -17.592 1.00 97.12 86 ALA A C 1
ATOM 637 O O . ALA A 1 86 ? 12.979 4.333 -17.534 1.00 97.12 86 ALA A O 1
ATOM 638 N N . GLN A 1 87 ? 14.966 5.292 -17.969 1.00 96.38 87 GLN A N 1
ATOM 639 C CA . GLN A 1 87 ? 14.434 6.593 -18.395 1.00 96.38 87 GLN A CA 1
ATOM 640 C C . GLN A 1 87 ? 13.625 6.475 -19.691 1.00 96.38 87 GLN A C 1
ATOM 642 O O . GLN A 1 87 ? 12.475 6.903 -19.720 1.00 96.38 87 GLN A O 1
ATOM 647 N N . ASN A 1 88 ? 14.155 5.789 -20.706 1.00 96.56 88 ASN A N 1
ATOM 648 C CA . ASN A 1 88 ? 13.412 5.525 -21.941 1.00 96.56 88 ASN A CA 1
ATOM 649 C C . ASN A 1 88 ? 12.160 4.678 -21.679 1.00 96.56 88 ASN A C 1
ATOM 651 O O . ASN A 1 88 ? 11.106 4.923 -22.253 1.00 96.56 88 ASN A O 1
ATOM 655 N N . SER A 1 89 ? 12.236 3.699 -20.769 1.00 97.56 89 SER A N 1
ATOM 656 C CA . SER A 1 89 ? 11.062 2.904 -20.379 1.00 97.56 89 SER A CA 1
ATOM 657 C C . SER A 1 89 ? 9.967 3.774 -19.754 1.00 97.56 89 SER A C 1
ATOM 659 O O . SER A 1 89 ? 8.789 3.543 -20.014 1.00 97.56 89 SER A O 1
ATOM 661 N N . LEU A 1 90 ? 10.342 4.780 -18.956 1.00 97.31 90 LEU A N 1
ATOM 662 C CA . LEU A 1 90 ? 9.404 5.763 -18.411 1.00 97.31 90 LEU A CA 1
ATOM 663 C C . LEU A 1 90 ? 8.781 6.615 -19.512 1.00 97.31 90 LEU A C 1
ATOM 665 O O . LEU A 1 90 ? 7.574 6.808 -19.504 1.00 97.31 90 LEU A O 1
ATOM 669 N N . GLU A 1 91 ? 9.586 7.071 -20.467 1.00 96.50 91 GLU A N 1
ATOM 670 C CA . GLU A 1 91 ? 9.119 7.871 -21.602 1.00 96.50 91 GLU A CA 1
ATOM 671 C C . GLU A 1 91 ? 8.126 7.100 -22.461 1.00 96.50 91 GLU A C 1
ATOM 673 O O . GLU A 1 91 ? 7.070 7.632 -22.790 1.00 96.50 91 GLU A O 1
ATOM 678 N N . VAL A 1 92 ? 8.392 5.823 -22.748 1.00 97.00 92 VAL A N 1
ATOM 679 C CA . VAL A 1 92 ? 7.419 4.957 -23.425 1.00 97.00 92 VAL A CA 1
ATOM 680 C C . VAL A 1 92 ? 6.111 4.880 -22.629 1.00 97.00 92 VAL A C 1
ATOM 682 O O . VAL A 1 92 ? 5.035 5.006 -23.209 1.00 97.00 92 VAL A O 1
ATOM 685 N N . LEU A 1 93 ? 6.176 4.684 -21.306 1.00 97.06 93 LEU A N 1
ATOM 686 C CA . LEU A 1 93 ? 4.978 4.617 -20.460 1.00 97.06 93 LEU A CA 1
ATOM 687 C C . LEU A 1 93 ? 4.204 5.942 -20.433 1.00 97.06 93 LEU A C 1
ATOM 689 O O . LEU A 1 93 ? 2.977 5.906 -20.458 1.00 97.06 93 LEU A O 1
ATOM 693 N N . GLU A 1 94 ? 4.894 7.083 -20.405 1.00 95.81 94 GLU A N 1
ATOM 694 C CA . GLU A 1 94 ? 4.291 8.419 -20.482 1.00 95.81 94 GLU A CA 1
ATOM 695 C C . GLU A 1 94 ? 3.564 8.623 -21.808 1.00 95.81 94 GLU A C 1
ATOM 697 O O . GLU A 1 94 ? 2.372 8.909 -21.786 1.00 95.81 94 GLU A O 1
ATOM 702 N N . HIS A 1 95 ? 4.209 8.351 -22.945 1.00 94.94 95 HIS A N 1
ATOM 703 C CA . HIS A 1 95 ? 3.574 8.501 -24.257 1.00 94.94 95 HIS A CA 1
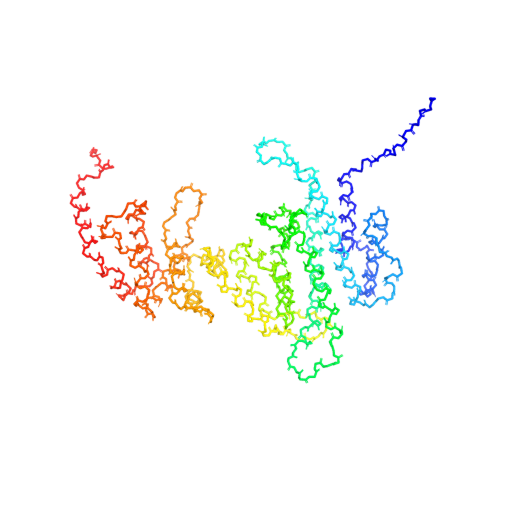ATOM 704 C C . HIS A 1 95 ? 2.358 7.580 -24.419 1.00 94.94 95 HIS A C 1
ATOM 706 O O . HIS A 1 95 ? 1.323 8.001 -24.931 1.00 94.94 95 HIS A O 1
ATOM 712 N N . ILE A 1 96 ? 2.439 6.327 -23.948 1.00 95.00 96 ILE A N 1
ATOM 713 C CA . ILE A 1 96 ? 1.281 5.421 -23.965 1.00 95.00 96 ILE A CA 1
ATOM 714 C C . ILE A 1 96 ? 0.160 5.975 -23.084 1.00 95.00 96 ILE A C 1
ATOM 716 O O . ILE A 1 96 ? -0.998 5.959 -23.492 1.00 95.00 96 ILE A O 1
ATOM 720 N N . GLN A 1 97 ? 0.480 6.453 -21.882 1.00 93.69 97 GLN A N 1
ATOM 721 C CA . GLN A 1 97 ? -0.513 6.998 -20.963 1.00 93.69 97 GLN A CA 1
ATOM 722 C C . GLN A 1 97 ? -1.163 8.270 -21.514 1.00 93.69 97 GLN A C 1
ATOM 724 O O . GLN A 1 97 ? -2.370 8.431 -21.370 1.00 93.69 97 GLN A O 1
ATOM 729 N N . ASP A 1 98 ? -0.394 9.148 -22.153 1.00 92.31 98 ASP A N 1
ATOM 730 C CA . ASP A 1 98 ? -0.894 10.385 -22.749 1.00 92.31 98 ASP A CA 1
ATOM 731 C C . ASP A 1 98 ? -1.827 10.103 -23.926 1.00 92.31 98 ASP A C 1
ATOM 733 O O . ASP A 1 98 ? -2.907 10.686 -23.985 1.00 92.31 98 ASP A O 1
ATOM 737 N N . LEU A 1 99 ? -1.503 9.120 -24.773 1.00 91.88 99 LEU A N 1
ATOM 738 C CA . LEU A 1 99 ? -2.433 8.646 -25.800 1.00 91.88 99 LEU A CA 1
ATOM 739 C C . LEU A 1 99 ? -3.697 8.055 -25.177 1.00 91.88 99 LEU A C 1
ATOM 741 O O . LEU A 1 99 ? -4.804 8.376 -25.594 1.00 91.88 99 LEU A O 1
ATOM 745 N N . LEU A 1 100 ? -3.570 7.215 -24.147 1.00 90.69 100 LEU A N 1
ATOM 746 C CA . LEU A 1 100 ? -4.752 6.689 -23.463 1.00 90.69 100 LEU A CA 1
ATOM 747 C C . LEU A 1 100 ? -5.609 7.821 -22.886 1.00 90.69 100 LEU A C 1
ATOM 749 O O . LEU A 1 100 ? -6.824 7.750 -22.989 1.00 90.69 100 LEU A O 1
ATOM 753 N N . ARG A 1 101 ? -5.013 8.881 -22.332 1.00 88.94 101 ARG A N 1
ATOM 754 C CA . ARG A 1 101 ? -5.762 10.051 -21.851 1.00 88.94 101 ARG A CA 1
ATOM 755 C C . ARG A 1 101 ? -6.471 10.771 -22.989 1.00 88.94 101 ARG A C 1
ATOM 757 O O . ARG A 1 101 ? -7.653 11.047 -22.860 1.00 88.94 101 ARG A O 1
ATOM 764 N N . GLU A 1 102 ? -5.785 11.040 -24.092 1.00 88.81 102 GLU A N 1
ATOM 765 C CA . GLU A 1 102 ? -6.363 11.746 -25.239 1.00 88.81 102 GLU A CA 1
ATOM 766 C C . GLU A 1 102 ? -7.599 11.023 -25.801 1.00 88.81 102 GLU A C 1
ATOM 768 O O . GLU A 1 102 ? -8.603 11.661 -26.107 1.00 88.81 102 GLU A O 1
ATOM 773 N N . TYR A 1 103 ? -7.565 9.687 -25.870 1.00 82.31 103 TYR A N 1
ATOM 774 C CA . TYR A 1 103 ? -8.624 8.897 -26.510 1.00 82.31 103 TYR A CA 1
ATOM 775 C C . TYR A 1 103 ? -9.673 8.296 -25.551 1.00 82.31 103 TYR A C 1
ATOM 777 O O . TYR A 1 103 ? -10.678 7.770 -26.036 1.00 82.31 103 TYR A O 1
ATOM 785 N N . ASP A 1 104 ? -9.476 8.364 -24.227 1.00 73.62 104 ASP A N 1
ATOM 786 C CA . ASP A 1 104 ? -10.388 7.810 -23.198 1.00 73.62 104 ASP A CA 1
ATOM 787 C C . ASP A 1 104 ? -11.232 8.890 -22.476 1.00 73.62 104 ASP A C 1
ATOM 789 O O . ASP A 1 104 ? -12.139 8.570 -21.710 1.00 73.62 104 ASP A O 1
ATOM 793 N N . VAL A 1 105 ? -10.992 10.183 -22.741 1.00 57.81 105 VAL A N 1
ATOM 794 C CA . VAL A 1 105 ? -11.740 11.313 -22.135 1.00 57.81 105 VAL A CA 1
ATOM 795 C C . VAL A 1 105 ? -13.205 11.407 -22.615 1.00 57.81 105 VAL A C 1
ATOM 797 O O . VAL A 1 105 ? -14.031 12.024 -21.944 1.00 57.81 105 VAL A O 1
ATOM 800 N N . ASP A 1 106 ? -13.575 10.714 -23.696 1.00 48.53 106 ASP A N 1
ATOM 801 C CA . ASP A 1 106 ? -14.890 10.827 -24.351 1.00 48.53 106 ASP A CA 1
ATOM 802 C C . ASP A 1 106 ? -15.927 9.748 -23.975 1.00 48.53 106 ASP A C 1
ATOM 804 O O . ASP A 1 106 ? -16.952 9.627 -24.650 1.00 48.53 106 ASP A O 1
ATOM 808 N N . LEU A 1 107 ? -15.719 8.941 -22.928 1.00 47.56 107 LEU A N 1
ATOM 809 C CA . LEU A 1 107 ? -16.724 7.953 -22.508 1.00 47.56 107 LEU A CA 1
ATOM 810 C C . LEU A 1 107 ? -17.660 8.521 -21.426 1.00 47.56 107 LEU A C 1
ATOM 812 O O . LEU A 1 107 ? -17.321 8.484 -20.240 1.00 47.56 107 LEU A O 1
ATOM 816 N N . PRO A 1 108 ? -18.872 9.010 -21.775 1.00 45.91 108 PRO A N 1
ATOM 817 C CA . PRO A 1 108 ? -19.883 9.306 -20.774 1.00 45.91 108 PRO A CA 1
ATOM 818 C C . PRO A 1 108 ? -20.245 8.012 -20.040 1.00 45.91 108 PRO A C 1
ATOM 820 O O . PRO A 1 108 ? -20.653 7.020 -20.644 1.00 45.91 108 PRO A O 1
ATOM 823 N N . SER A 1 109 ? -20.110 8.054 -18.715 1.00 52.34 109 SER A N 1
ATOM 824 C CA . SER A 1 109 ? -20.306 6.937 -17.783 1.00 52.34 109 SER A CA 1
ATOM 825 C C . SER A 1 109 ? -21.721 6.323 -17.778 1.00 52.34 109 SER A C 1
ATOM 827 O O . SER A 1 109 ? -21.940 5.378 -17.024 1.00 52.34 109 SER A O 1
ATOM 829 N N . ASP A 1 110 ? -22.677 6.823 -18.572 1.00 46.16 110 ASP A N 1
ATOM 830 C CA . ASP A 1 110 ? -24.106 6.580 -18.320 1.00 46.16 110 ASP A CA 1
ATOM 831 C C . ASP A 1 110 ? -24.915 5.856 -19.403 1.00 46.16 110 ASP A C 1
ATOM 833 O O . ASP A 1 110 ? -26.063 5.513 -19.135 1.00 46.16 110 ASP A O 1
ATOM 837 N N . ASN A 1 111 ? -24.368 5.509 -20.573 1.00 44.34 111 ASN A N 1
ATOM 838 C CA . ASN A 1 111 ? -25.158 4.775 -21.574 1.00 44.34 111 ASN A CA 1
ATOM 839 C C . ASN A 1 111 ? -24.618 3.368 -21.838 1.00 44.34 111 ASN A C 1
ATOM 841 O O . ASN A 1 111 ? -23.597 3.154 -22.492 1.00 44.34 111 ASN A O 1
ATOM 845 N N . LYS A 1 112 ? -25.363 2.403 -21.291 1.00 54.34 112 LYS A N 1
ATOM 846 C CA . LYS A 1 112 ? -25.254 0.967 -21.535 1.00 54.34 112 LYS A CA 1
ATOM 847 C C . LYS A 1 112 ? -25.295 0.687 -23.049 1.00 54.34 112 LYS A C 1
ATOM 849 O O . LYS A 1 112 ? -26.157 1.207 -23.745 1.00 54.34 112 LYS A O 1
ATOM 854 N N . GLU A 1 113 ? -24.381 -0.179 -23.496 1.00 49.47 113 GLU A N 1
ATOM 855 C CA . GLU A 1 113 ? -24.490 -1.056 -24.683 1.00 49.47 113 GLU A CA 1
ATOM 856 C C . GLU A 1 113 ? -23.761 -0.751 -26.015 1.00 49.47 113 GLU A C 1
ATOM 858 O O . GLU A 1 113 ? -23.922 -1.551 -26.931 1.00 49.47 113 GLU A O 1
ATOM 863 N N . SER A 1 114 ? -22.838 0.220 -26.163 1.00 47.78 114 SER A N 1
ATOM 864 C CA . SER A 1 114 ? -22.012 0.241 -27.409 1.00 47.78 114 SER A CA 1
ATOM 865 C C . SER A 1 114 ? -20.547 0.688 -27.340 1.00 47.78 114 SER A C 1
ATOM 867 O O . SER A 1 114 ? -19.978 1.036 -28.374 1.00 47.78 114 SER A O 1
ATOM 869 N N . ASN A 1 115 ? -19.896 0.670 -26.179 1.00 43.44 115 ASN A N 1
ATOM 870 C CA . ASN A 1 115 ? -18.582 1.303 -26.041 1.00 43.44 115 ASN A CA 1
ATOM 871 C C . ASN A 1 115 ? -17.468 0.299 -25.730 1.00 43.44 115 ASN A C 1
ATOM 873 O O . ASN A 1 115 ? -17.030 0.162 -24.590 1.00 43.44 115 ASN A O 1
ATOM 877 N N . ALA A 1 116 ? -16.987 -0.402 -26.759 1.00 53.84 116 ALA A N 1
ATOM 878 C CA . ALA A 1 116 ? -15.642 -0.963 -26.690 1.00 53.84 116 ALA A CA 1
ATOM 879 C C . ALA A 1 116 ? -14.634 0.205 -26.621 1.00 53.84 116 ALA A C 1
ATOM 881 O O . ALA A 1 116 ? -14.831 1.196 -27.332 1.00 53.84 116 ALA A O 1
ATOM 882 N N . PRO A 1 117 ? -13.578 0.131 -25.790 1.00 58.88 117 PRO A N 1
ATOM 883 C CA . PRO A 1 117 ? -12.555 1.171 -25.755 1.00 58.88 117 PRO A CA 1
ATOM 884 C C . PRO A 1 117 ? -11.994 1.373 -27.167 1.00 58.88 117 PRO A C 1
ATOM 886 O O . PRO A 1 117 ? -11.632 0.399 -27.830 1.00 58.88 117 PRO A O 1
ATOM 889 N N . ARG A 1 118 ? -11.920 2.632 -27.631 1.00 64.56 118 ARG A N 1
ATOM 890 C CA . ARG A 1 118 ? -11.373 2.975 -28.963 1.00 64.56 118 ARG A CA 1
ATOM 891 C C . ARG A 1 118 ? -9.951 2.442 -29.144 1.00 64.56 118 ARG A C 1
ATOM 893 O O . ARG A 1 118 ? -9.528 2.132 -30.254 1.00 64.56 118 ARG A O 1
ATOM 900 N N . VAL A 1 119 ? -9.239 2.303 -28.030 1.00 73.06 119 VAL A N 1
ATOM 901 C CA . VAL A 1 119 ? -7.882 1.792 -27.954 1.00 73.06 119 VAL A CA 1
ATOM 902 C C . VAL A 1 119 ? -7.857 0.619 -26.974 1.00 73.06 119 VAL A C 1
ATOM 904 O O . VAL A 1 119 ? -7.882 0.798 -25.759 1.00 73.06 119 VAL A O 1
ATOM 907 N N . ALA A 1 120 ? -7.835 -0.604 -27.503 1.00 78.50 120 ALA A N 1
ATOM 908 C CA . ALA A 1 120 ? -7.759 -1.817 -26.696 1.00 78.50 120 ALA A CA 1
ATOM 909 C C . ALA A 1 120 ? -6.304 -2.293 -26.572 1.00 78.50 120 ALA A C 1
ATOM 911 O O . ALA A 1 120 ? -5.632 -2.516 -27.579 1.00 78.50 120 ALA A O 1
ATOM 912 N N . LEU A 1 121 ? -5.831 -2.483 -25.337 1.00 87.12 121 LEU A N 1
ATOM 913 C CA . LEU A 1 121 ? -4.538 -3.108 -25.049 1.00 87.12 121 LEU A CA 1
ATOM 914 C C . LEU A 1 121 ? -4.698 -4.629 -24.960 1.00 87.12 121 LEU A C 1
ATOM 916 O O . LEU A 1 121 ? -5.513 -5.138 -24.188 1.00 87.12 121 LEU A O 1
ATOM 920 N N . GLY A 1 122 ? -3.894 -5.366 -25.725 1.00 91.38 122 GLY A N 1
ATOM 921 C CA . GLY A 1 122 ? -3.857 -6.822 -25.669 1.00 91.38 122 GLY A CA 1
ATOM 922 C C . GLY A 1 122 ? -3.140 -7.347 -24.421 1.00 91.38 122 GLY A C 1
ATOM 923 O O . GLY A 1 122 ? -2.354 -6.659 -23.771 1.00 91.38 122 GLY A O 1
ATOM 924 N N . THR A 1 123 ? -3.338 -8.627 -24.098 1.00 93.06 123 THR A N 1
ATOM 925 C CA . THR A 1 123 ? -2.642 -9.287 -22.973 1.00 93.06 123 THR A CA 1
ATOM 926 C C . THR A 1 123 ? -1.119 -9.279 -23.131 1.00 93.06 123 THR A C 1
ATOM 928 O O . THR A 1 123 ? -0.401 -9.149 -22.137 1.00 93.06 123 THR A O 1
ATOM 931 N N . ARG A 1 124 ? -0.625 -9.373 -24.374 1.00 94.06 124 ARG A N 1
ATOM 932 C CA . ARG A 1 124 ? 0.798 -9.238 -24.711 1.00 94.06 124 ARG A CA 1
ATOM 933 C C . ARG A 1 124 ? 1.320 -7.841 -24.384 1.00 94.06 124 ARG A C 1
ATOM 935 O O . ARG A 1 124 ? 2.373 -7.729 -23.762 1.00 94.06 124 ARG A O 1
ATOM 942 N N . ASP A 1 125 ? 0.563 -6.810 -24.738 1.00 95.12 125 ASP A N 1
ATOM 943 C CA . ASP A 1 125 ? 0.920 -5.412 -24.488 1.00 95.12 125 ASP A CA 1
ATOM 944 C C . ASP A 1 125 ? 0.991 -5.144 -22.984 1.00 95.12 125 ASP A C 1
ATOM 946 O O . ASP A 1 125 ? 1.965 -4.582 -22.492 1.00 95.12 125 ASP A O 1
ATOM 950 N N . LEU A 1 126 ? 0.032 -5.672 -22.214 1.00 95.12 126 LEU A N 1
ATOM 951 C CA . LEU A 1 126 ? 0.078 -5.637 -20.749 1.00 95.12 126 LEU A CA 1
ATOM 952 C C . LEU A 1 126 ? 1.312 -6.349 -20.176 1.00 95.12 126 LEU A C 1
ATOM 954 O O . LEU A 1 126 ? 1.793 -5.981 -19.105 1.00 95.12 126 LEU A O 1
ATOM 958 N N . GLY A 1 127 ? 1.811 -7.393 -20.841 1.00 95.94 127 GLY A N 1
ATOM 959 C CA . GLY A 1 127 ? 3.085 -8.028 -20.502 1.00 95.94 127 GLY A CA 1
ATOM 960 C C . GLY A 1 127 ? 4.254 -7.057 -20.664 1.00 95.94 127 GLY A C 1
ATOM 961 O O . GLY A 1 127 ? 5.020 -6.871 -19.722 1.00 95.94 127 GLY A O 1
ATOM 962 N N . VAL A 1 128 ? 4.327 -6.376 -21.812 1.00 96.62 128 VAL A N 1
ATOM 963 C CA . VAL A 1 128 ? 5.353 -5.359 -22.102 1.00 96.62 128 VAL A CA 1
ATOM 964 C C . VAL A 1 128 ? 5.297 -4.214 -21.089 1.00 96.62 128 VAL A C 1
ATOM 966 O O . VAL A 1 128 ? 6.322 -3.885 -20.501 1.00 96.62 128 VAL A O 1
ATOM 969 N N . LEU A 1 129 ? 4.112 -3.663 -20.804 1.00 97.31 129 LEU A N 1
ATOM 970 C CA . LEU A 1 129 ? 3.943 -2.567 -19.838 1.00 97.31 129 LEU A CA 1
ATOM 971 C C . LEU A 1 129 ? 4.430 -2.942 -18.428 1.00 97.31 129 LEU A C 1
ATOM 973 O O . LEU A 1 129 ? 5.091 -2.141 -17.768 1.00 97.31 129 LEU A O 1
ATOM 977 N N . ARG A 1 130 ? 4.153 -4.172 -17.967 1.00 97.19 130 ARG A N 1
ATOM 978 C CA . ARG A 1 130 ? 4.663 -4.675 -16.677 1.00 97.19 130 ARG A CA 1
ATOM 979 C C . ARG A 1 130 ? 6.182 -4.797 -16.669 1.00 97.19 130 ARG A C 1
ATOM 981 O O . ARG A 1 130 ? 6.812 -4.442 -15.674 1.00 97.19 130 ARG A O 1
ATOM 988 N N . THR A 1 131 ? 6.770 -5.285 -17.760 1.00 97.44 131 THR A N 1
ATOM 989 C CA . THR A 1 131 ? 8.227 -5.374 -17.893 1.00 97.44 131 THR A CA 1
ATOM 990 C C . THR A 1 131 ? 8.871 -3.989 -17.918 1.00 97.44 131 THR A C 1
ATOM 992 O O . THR A 1 131 ? 9.844 -3.787 -17.201 1.00 97.44 131 THR A O 1
ATOM 995 N N . LEU A 1 132 ? 8.313 -3.017 -18.649 1.00 97.75 132 LEU A N 1
ATOM 996 C CA . LEU A 1 132 ? 8.809 -1.634 -18.671 1.00 97.75 132 LEU A CA 1
ATOM 997 C C . LEU A 1 132 ? 8.754 -0.984 -17.284 1.00 97.75 132 LEU A C 1
ATOM 999 O O . LEU A 1 132 ? 9.741 -0.401 -16.843 1.00 97.75 132 LEU A O 1
ATOM 1003 N N . ALA A 1 133 ? 7.645 -1.149 -16.556 1.00 97.69 133 ALA A N 1
ATOM 1004 C CA . ALA A 1 133 ? 7.542 -0.683 -15.173 1.00 97.69 133 ALA A CA 1
ATOM 1005 C C . ALA A 1 133 ? 8.558 -1.391 -14.253 1.00 97.69 133 ALA A C 1
ATOM 1007 O O . ALA A 1 133 ? 9.180 -0.763 -13.400 1.00 97.69 133 ALA A O 1
ATOM 1008 N N . SER A 1 134 ? 8.810 -2.683 -14.466 1.00 97.31 134 SER A N 1
ATOM 1009 C CA . SER A 1 134 ? 9.821 -3.419 -13.698 1.00 97.31 134 SER A CA 1
ATOM 1010 C C . SER A 1 134 ? 11.248 -2.953 -14.007 1.00 97.31 134 SER A C 1
ATOM 1012 O O . SER A 1 134 ? 12.063 -2.862 -13.091 1.00 97.31 134 SER A O 1
ATOM 1014 N N . ILE A 1 135 ? 11.556 -2.619 -15.265 1.00 96.94 135 ILE A N 1
ATOM 1015 C CA . ILE A 1 135 ? 12.837 -2.016 -15.670 1.00 96.94 135 ILE A CA 1
ATOM 1016 C C . ILE A 1 135 ? 12.987 -0.636 -15.027 1.00 96.94 135 ILE A C 1
ATOM 1018 O O . ILE A 1 135 ? 14.028 -0.347 -14.442 1.00 96.94 135 ILE A O 1
ATOM 1022 N N . LEU A 1 136 ? 11.935 0.185 -15.058 1.00 97.25 136 LEU A N 1
ATOM 1023 C CA . LEU A 1 136 ? 11.917 1.512 -14.448 1.00 97.25 136 LEU A CA 1
ATOM 1024 C C . LEU A 1 136 ? 12.381 1.484 -12.982 1.00 97.25 136 LEU A C 1
ATOM 1026 O O . LEU A 1 136 ? 13.321 2.191 -12.610 1.00 97.25 136 LEU A O 1
ATOM 1030 N N . PHE A 1 137 ? 11.763 0.645 -12.148 1.00 96.69 137 PHE A N 1
ATOM 1031 C CA . PHE A 1 137 ? 12.110 0.582 -10.724 1.00 96.69 137 PHE A CA 1
ATOM 1032 C C . PHE A 1 137 ? 13.338 -0.288 -10.440 1.00 96.69 137 PHE A C 1
ATOM 1034 O O . PHE A 1 137 ? 14.131 0.027 -9.549 1.00 96.69 137 PHE A O 1
ATOM 1041 N N . GLY A 1 138 ? 13.526 -1.373 -11.193 1.00 95.06 138 GLY A N 1
ATOM 1042 C CA . GLY A 1 138 ? 14.619 -2.323 -10.993 1.00 95.06 138 GLY A CA 1
ATOM 1043 C C . GLY A 1 138 ? 15.976 -1.811 -11.473 1.00 95.06 138 GLY A C 1
ATOM 1044 O O . GLY A 1 138 ? 16.991 -2.123 -10.853 1.00 95.06 138 GLY A O 1
ATOM 1045 N N . TRP A 1 139 ? 16.014 -1.036 -12.559 1.00 95.19 139 TRP A N 1
ATOM 1046 C CA . TRP A 1 139 ? 17.247 -0.498 -13.151 1.00 95.19 139 TRP A CA 1
ATOM 1047 C C . TRP A 1 139 ? 17.416 1.007 -12.929 1.00 95.19 139 TRP A C 1
ATOM 1049 O O . TRP A 1 139 ? 18.539 1.495 -13.006 1.00 95.19 139 TRP A O 1
ATOM 1059 N N . GLY A 1 140 ? 16.339 1.731 -12.613 1.00 95.44 140 GLY A N 1
ATOM 1060 C CA . GLY A 1 140 ? 16.387 3.158 -12.301 1.00 95.44 140 GLY A CA 1
ATOM 1061 C C . GLY A 1 140 ? 16.389 3.436 -10.798 1.00 95.44 140 GLY A C 1
ATOM 1062 O O . GLY A 1 140 ? 17.442 3.643 -10.200 1.00 95.44 140 GLY A O 1
ATOM 1063 N N . THR A 1 141 ? 15.223 3.424 -10.146 1.00 95.06 141 THR A N 1
ATOM 1064 C CA . THR A 1 141 ? 15.114 3.900 -8.750 1.00 95.06 141 THR A CA 1
ATOM 1065 C C . THR A 1 141 ? 15.884 3.039 -7.749 1.00 95.06 141 THR A C 1
ATOM 1067 O O . THR A 1 141 ? 16.484 3.568 -6.817 1.00 95.06 141 THR A O 1
ATOM 1070 N N . THR A 1 142 ? 15.877 1.713 -7.911 1.00 94.69 142 THR A N 1
ATOM 1071 C CA . THR A 1 142 ? 16.507 0.788 -6.958 1.00 94.69 142 THR A CA 1
ATOM 1072 C C . THR A 1 142 ? 18.029 0.956 -6.904 1.00 94.69 142 THR A C 1
ATOM 1074 O O . THR A 1 142 ? 18.541 1.169 -5.802 1.00 94.69 142 THR A O 1
ATOM 1077 N N . PRO A 1 143 ? 18.773 0.931 -8.029 1.00 93.62 143 PRO A N 1
ATOM 1078 C CA . PRO A 1 143 ? 20.211 1.197 -8.014 1.00 93.62 143 PRO A CA 1
ATOM 1079 C C . PRO A 1 143 ? 20.563 2.577 -7.456 1.00 93.62 143 PRO A C 1
ATOM 1081 O O . PRO A 1 143 ? 21.508 2.685 -6.677 1.00 93.62 143 PRO A O 1
ATOM 1084 N N . LEU A 1 144 ? 19.775 3.610 -7.780 1.00 94.62 144 LEU A N 1
ATOM 1085 C CA . LEU A 1 144 ? 19.987 4.958 -7.248 1.00 94.62 144 LEU A CA 1
ATOM 1086 C C . LEU A 1 144 ? 19.822 4.999 -5.719 1.00 94.62 144 LEU A C 1
ATOM 1088 O O . LEU A 1 144 ? 20.656 5.575 -5.022 1.00 94.62 144 LEU A O 1
ATOM 1092 N N . LEU A 1 145 ? 18.807 4.325 -5.167 1.00 93.88 145 LEU A N 1
ATOM 1093 C CA . LEU A 1 145 ? 18.630 4.200 -3.714 1.00 93.88 145 LEU A CA 1
ATOM 1094 C C . LEU A 1 145 ? 19.756 3.393 -3.054 1.00 93.88 145 LEU A C 1
ATOM 1096 O O . LEU A 1 145 ? 20.240 3.773 -1.987 1.00 93.88 145 LEU A O 1
ATOM 1100 N N . VAL A 1 146 ? 20.202 2.307 -3.692 1.00 92.81 146 VAL A N 1
ATOM 1101 C CA . VAL A 1 146 ? 21.336 1.498 -3.217 1.00 92.81 146 VAL A CA 1
ATOM 1102 C C . VAL A 1 146 ? 22.626 2.320 -3.190 1.00 92.81 146 VAL A C 1
ATOM 1104 O O . VAL A 1 146 ? 23.410 2.172 -2.255 1.00 92.81 146 VAL A O 1
ATOM 1107 N N . ALA A 1 147 ? 22.833 3.217 -4.158 1.00 91.50 147 ALA A N 1
ATOM 1108 C CA . ALA A 1 147 ? 23.960 4.148 -4.169 1.00 91.50 147 ALA A CA 1
ATOM 1109 C C . ALA A 1 147 ? 23.822 5.259 -3.111 1.00 91.50 147 ALA A C 1
ATOM 1111 O O . ALA A 1 147 ? 24.823 5.680 -2.527 1.00 91.50 147 ALA A O 1
ATOM 1112 N N . LEU A 1 148 ? 22.595 5.714 -2.833 1.00 92.31 148 LEU A N 1
ATOM 1113 C CA . LEU A 1 148 ? 22.300 6.785 -1.878 1.00 92.31 148 LEU A CA 1
ATOM 1114 C C . LEU A 1 148 ? 22.451 6.337 -0.413 1.00 92.31 148 LEU A C 1
ATOM 1116 O O . LEU A 1 148 ? 23.043 7.041 0.402 1.00 92.31 148 LEU A O 1
ATOM 1120 N N . TYR A 1 149 ? 21.932 5.165 -0.045 1.00 91.69 149 TYR A N 1
ATOM 1121 C CA . TYR A 1 149 ? 21.841 4.722 1.357 1.00 91.69 149 TYR A CA 1
ATOM 1122 C C . TYR A 1 149 ? 23.180 4.667 2.118 1.00 91.69 149 TYR A C 1
ATOM 1124 O O . TYR A 1 149 ? 23.210 5.101 3.274 1.00 91.69 149 TYR A O 1
ATOM 1132 N N . PRO A 1 150 ? 24.300 4.191 1.538 1.00 89.00 150 PRO A N 1
ATOM 1133 C CA . PRO A 1 150 ? 25.602 4.222 2.201 1.00 89.00 150 PRO A CA 1
ATOM 1134 C C . PRO A 1 150 ? 26.083 5.645 2.507 1.00 89.00 150 PRO A C 1
ATOM 1136 O O . PRO A 1 150 ? 26.745 5.848 3.523 1.00 89.00 150 PRO A O 1
ATOM 1139 N N . GLN A 1 151 ? 25.717 6.617 1.664 1.00 87.62 151 GLN A N 1
ATOM 1140 C CA . GLN A 1 151 ? 26.112 8.024 1.793 1.00 87.62 151 GLN A CA 1
ATOM 1141 C C . GLN A 1 151 ? 25.326 8.753 2.894 1.00 87.62 151 GLN A C 1
ATOM 1143 O O . GLN A 1 151 ? 25.789 9.761 3.415 1.00 87.62 151 GLN A O 1
ATOM 1148 N N . LEU A 1 152 ? 24.169 8.216 3.297 1.00 83.94 152 LEU A N 1
ATOM 1149 C CA . LEU A 1 152 ? 23.309 8.773 4.348 1.00 83.94 152 LEU A CA 1
ATOM 1150 C C . LEU A 1 152 ? 23.646 8.269 5.761 1.00 83.94 152 LEU A C 1
ATOM 1152 O O . LEU A 1 152 ? 22.920 8.560 6.716 1.00 83.94 152 LEU A O 1
ATOM 1156 N N . LYS A 1 153 ? 24.719 7.486 5.930 1.00 79.12 153 LYS A N 1
ATOM 1157 C CA . LYS A 1 153 ? 25.150 7.058 7.265 1.00 79.12 153 LYS A CA 1
ATOM 1158 C C . LYS A 1 153 ? 25.722 8.257 8.037 1.00 79.12 153 LYS A C 1
ATOM 1160 O O . LYS A 1 153 ? 26.546 8.979 7.486 1.00 79.12 153 LYS A O 1
ATOM 1165 N N . PRO A 1 154 ? 25.370 8.439 9.323 1.00 62.09 154 PRO A N 1
ATOM 1166 C CA . PRO A 1 154 ? 25.739 9.612 10.128 1.00 62.09 154 PRO A CA 1
ATOM 1167 C C . PRO A 1 154 ? 27.229 9.677 10.545 1.00 62.09 154 PRO A C 1
ATOM 1169 O O . PRO A 1 154 ? 27.548 10.189 11.613 1.00 62.09 154 PRO A O 1
ATOM 1172 N N . SER A 1 155 ? 28.159 9.156 9.737 1.00 56.50 155 SER A N 1
ATOM 1173 C CA . SER A 1 155 ? 29.596 9.237 10.024 1.00 56.50 155 SER A CA 1
ATOM 1174 C C . SER A 1 155 ? 30.125 10.643 9.721 1.00 56.50 155 SER A C 1
ATOM 1176 O O . SER A 1 155 ? 29.887 11.205 8.657 1.00 56.50 155 SER A O 1
ATOM 1178 N N . SER A 1 156 ? 30.852 11.195 10.684 1.00 46.47 156 SER A N 1
ATOM 1179 C CA . SER A 1 156 ? 31.199 12.598 10.950 1.00 46.47 156 SER A CA 1
ATOM 1180 C C . SER A 1 156 ? 32.106 13.333 9.942 1.00 46.47 156 SER A C 1
ATOM 1182 O O . SER A 1 156 ? 32.788 14.281 10.318 1.00 46.47 156 SER A O 1
ATOM 1184 N N . THR A 1 157 ? 32.126 12.958 8.664 1.00 53.56 157 THR A N 1
ATOM 1185 C CA . THR A 1 157 ? 32.939 13.625 7.626 1.00 53.56 157 THR A CA 1
ATOM 1186 C C . THR A 1 157 ? 32.086 13.928 6.394 1.00 53.56 157 THR A C 1
ATOM 1188 O O . THR A 1 157 ? 32.229 13.309 5.344 1.00 53.56 157 THR A O 1
ATOM 1191 N N . LEU A 1 158 ? 31.143 14.860 6.554 1.00 55.94 158 LEU A N 1
ATOM 1192 C CA . LEU A 1 158 ? 30.118 15.227 5.565 1.00 55.94 158 LEU A CA 1
ATOM 1193 C C . LEU A 1 158 ? 30.565 16.289 4.547 1.00 55.94 158 LEU A C 1
ATOM 1195 O O . LEU A 1 158 ? 29.783 16.648 3.680 1.00 55.94 158 LEU A O 1
ATOM 1199 N N . THR A 1 159 ? 31.787 16.818 4.615 1.00 56.09 159 THR A N 1
ATOM 1200 C CA . THR A 1 159 ? 32.136 18.039 3.866 1.00 56.09 159 THR A CA 1
ATOM 1201 C C . THR A 1 159 ? 32.593 17.817 2.420 1.00 56.09 159 THR A C 1
ATOM 1203 O O . THR A 1 159 ? 32.544 18.769 1.648 1.00 56.09 159 THR A O 1
ATOM 1206 N N . SER A 1 160 ? 32.985 16.604 2.004 1.00 57.31 160 SER A N 1
ATOM 1207 C CA . SER A 1 160 ? 33.501 16.363 0.638 1.00 57.31 160 SER A CA 1
ATOM 1208 C C . SER A 1 160 ? 32.548 15.632 -0.318 1.00 57.31 160 SER A C 1
ATOM 1210 O O . SER A 1 160 ? 32.753 15.698 -1.525 1.00 57.31 160 SER A O 1
ATOM 1212 N N . ASN A 1 161 ? 31.497 14.963 0.175 1.00 60.44 161 ASN A N 1
ATOM 1213 C CA . ASN A 1 161 ? 30.638 14.091 -0.653 1.00 60.44 161 ASN A CA 1
ATOM 1214 C C . ASN A 1 161 ? 29.270 14.704 -1.019 1.00 60.44 161 ASN A C 1
ATOM 1216 O O . ASN A 1 161 ? 28.442 14.045 -1.644 1.00 60.44 161 ASN A O 1
ATOM 1220 N N . LEU A 1 162 ? 29.020 15.967 -0.662 1.00 63.44 162 LEU A N 1
ATOM 1221 C CA . LEU A 1 162 ? 27.713 16.619 -0.843 1.00 63.44 162 LEU A CA 1
ATOM 1222 C C . LEU A 1 162 ? 27.323 16.807 -2.317 1.00 63.44 162 LEU A C 1
ATOM 1224 O O . LEU A 1 162 ? 26.146 16.705 -2.657 1.00 63.44 162 LEU A O 1
ATOM 1228 N N . SER A 1 163 ? 28.299 17.026 -3.205 1.00 70.62 163 SER A N 1
ATOM 1229 C CA . SER A 1 163 ? 28.017 17.254 -4.629 1.00 70.62 163 SER A CA 1
ATOM 1230 C C . SER A 1 163 ? 27.455 16.009 -5.330 1.00 70.62 163 SER A C 1
ATOM 1232 O O . SER A 1 163 ? 26.571 16.150 -6.170 1.00 70.62 163 SER A O 1
ATOM 1234 N N . GLY A 1 164 ? 27.900 14.800 -4.960 1.00 75.12 164 GLY A N 1
ATOM 1235 C CA . GLY A 1 164 ? 27.398 13.547 -5.543 1.00 75.12 164 GLY A CA 1
ATOM 1236 C C . GLY A 1 164 ? 26.004 13.149 -5.043 1.00 75.12 164 GLY A C 1
ATOM 1237 O O . GLY A 1 164 ? 25.197 12.623 -5.808 1.00 75.12 164 GLY A O 1
ATOM 1238 N N . ILE A 1 165 ? 25.688 13.454 -3.779 1.00 84.25 165 ILE A N 1
ATOM 1239 C CA . ILE A 1 165 ? 24.370 13.178 -3.179 1.00 84.25 165 ILE A CA 1
ATOM 1240 C C . ILE A 1 165 ? 23.276 14.007 -3.859 1.00 84.25 165 ILE A C 1
ATOM 1242 O O . ILE A 1 165 ? 22.178 13.498 -4.090 1.00 84.25 165 ILE A O 1
ATOM 1246 N N . SER A 1 166 ? 23.583 15.264 -4.196 1.00 87.56 166 SER A N 1
ATOM 1247 C CA . SER A 1 166 ? 22.640 16.176 -4.850 1.00 87.56 166 SER A CA 1
ATOM 1248 C C . SER A 1 166 ? 22.176 15.639 -6.211 1.00 87.56 166 SER A C 1
ATOM 1250 O O . SER A 1 166 ? 20.975 15.541 -6.448 1.00 87.56 166 SER A O 1
ATOM 1252 N N . GLY A 1 167 ? 23.105 15.163 -7.052 1.00 91.50 167 GLY A N 1
ATOM 1253 C CA . GLY A 1 167 ? 22.769 14.574 -8.356 1.00 91.50 167 GLY A CA 1
ATOM 1254 C C . GLY A 1 167 ? 21.864 13.343 -8.246 1.00 91.50 167 GLY A C 1
ATOM 1255 O O . GLY A 1 167 ? 20.797 13.305 -8.852 1.00 91.50 167 GLY A O 1
ATOM 1256 N N . LEU A 1 168 ? 22.230 12.378 -7.392 1.00 92.38 168 LEU A N 1
ATOM 1257 C CA . LEU A 1 168 ? 21.423 11.168 -7.166 1.00 92.38 168 LEU A CA 1
ATOM 1258 C C . LEU A 1 168 ? 20.022 11.493 -6.632 1.00 92.38 168 LEU A C 1
ATOM 1260 O O . LEU A 1 168 ? 19.039 10.860 -7.016 1.00 92.38 168 LEU A O 1
ATOM 1264 N N . THR A 1 169 ? 19.930 12.474 -5.733 1.00 93.50 169 THR A N 1
ATOM 1265 C CA . THR A 1 169 ? 18.660 12.912 -5.144 1.00 93.50 169 THR A CA 1
ATOM 1266 C C . THR A 1 169 ? 17.751 13.528 -6.202 1.00 93.50 169 THR A C 1
ATOM 1268 O O . THR A 1 169 ? 16.573 13.173 -6.265 1.00 93.50 169 THR A O 1
ATOM 1271 N N . GLU A 1 170 ? 18.291 14.388 -7.068 1.00 94.81 170 GLU A N 1
ATOM 1272 C CA . GLU A 1 170 ? 17.543 15.001 -8.168 1.00 94.81 170 GLU A CA 1
ATOM 1273 C C . GLU A 1 170 ? 17.107 13.977 -9.225 1.00 94.81 170 GLU A C 1
ATOM 1275 O O . GLU A 1 170 ? 15.976 14.047 -9.712 1.00 94.81 170 GLU A O 1
ATOM 1280 N N . ASP A 1 171 ? 17.932 12.971 -9.523 1.00 94.44 171 ASP A N 1
ATOM 1281 C CA . ASP A 1 171 ? 17.556 11.887 -10.436 1.00 94.44 171 ASP A CA 1
ATOM 1282 C C . ASP A 1 171 ? 16.404 11.045 -9.871 1.00 94.44 171 ASP A C 1
ATOM 1284 O O . ASP A 1 171 ? 15.397 10.823 -10.553 1.00 94.44 171 ASP A O 1
ATOM 1288 N N . ILE A 1 172 ? 16.489 10.632 -8.599 1.00 95.81 172 ILE A N 1
ATOM 1289 C CA . ILE A 1 172 ? 15.409 9.890 -7.927 1.00 95.81 172 ILE A CA 1
ATOM 1290 C C . ILE A 1 172 ? 14.136 10.742 -7.875 1.00 95.81 172 ILE A C 1
ATOM 1292 O O . ILE A 1 172 ? 13.049 10.254 -8.191 1.00 95.81 172 ILE A O 1
ATOM 1296 N N . LYS A 1 173 ? 14.257 12.021 -7.510 1.00 95.88 173 LYS A N 1
ATOM 1297 C CA . LYS A 1 173 ? 13.143 12.973 -7.462 1.00 95.88 173 LYS A CA 1
ATOM 1298 C C . LYS A 1 173 ? 12.459 13.099 -8.819 1.00 95.88 173 LYS A C 1
ATOM 1300 O O . LYS A 1 173 ? 11.237 12.969 -8.893 1.00 95.88 173 LYS A O 1
ATOM 1305 N N . ARG A 1 174 ? 13.227 13.294 -9.894 1.00 96.00 174 ARG A N 1
ATOM 1306 C CA . ARG A 1 174 ? 12.706 13.372 -11.265 1.00 96.00 174 ARG A CA 1
ATOM 1307 C C . ARG A 1 174 ? 11.942 12.105 -11.634 1.00 96.00 174 ARG A C 1
ATOM 1309 O O . ARG A 1 174 ? 10.828 12.200 -12.144 1.00 96.00 174 ARG A O 1
ATOM 1316 N N . MET A 1 175 ? 12.500 10.933 -11.327 1.00 95.88 175 MET A N 1
ATOM 1317 C CA . MET A 1 175 ? 11.845 9.648 -11.576 1.00 95.88 175 MET A CA 1
ATOM 1318 C C . MET A 1 175 ? 10.548 9.481 -10.781 1.00 95.88 175 MET A C 1
ATOM 1320 O O . MET A 1 175 ? 9.557 9.010 -11.334 1.00 95.88 175 MET A O 1
ATOM 1324 N N . ILE A 1 176 ? 10.509 9.882 -9.507 1.00 95.88 176 ILE A 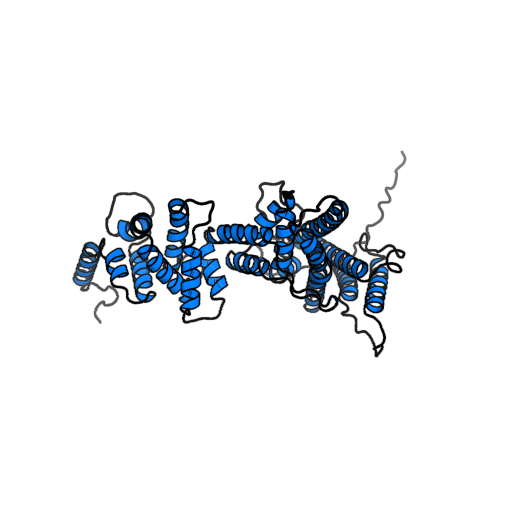N 1
ATOM 1325 C CA . ILE A 1 176 ? 9.283 9.831 -8.696 1.00 95.88 176 ILE A CA 1
ATOM 1326 C C . ILE A 1 176 ? 8.227 10.767 -9.280 1.00 95.88 176 ILE A C 1
ATOM 1328 O O . ILE A 1 176 ? 7.094 10.347 -9.482 1.00 95.88 176 ILE A O 1
ATOM 1332 N N . ILE A 1 177 ? 8.576 12.018 -9.588 1.00 95.38 177 ILE A N 1
ATOM 1333 C CA . ILE A 1 177 ? 7.619 12.999 -10.120 1.00 95.38 177 ILE A CA 1
ATOM 1334 C C . ILE A 1 177 ? 7.015 12.504 -11.439 1.00 95.38 177 ILE A C 1
ATOM 1336 O O . ILE A 1 177 ? 5.799 12.537 -11.598 1.00 95.38 177 ILE A O 1
ATOM 1340 N N . ARG A 1 178 ? 7.850 12.004 -12.353 1.00 95.06 178 ARG A N 1
ATOM 1341 C CA . ARG A 1 178 ? 7.418 11.463 -13.649 1.00 95.06 178 ARG A CA 1
ATOM 1342 C C . ARG A 1 178 ? 6.620 10.160 -13.520 1.00 95.06 178 ARG A C 1
ATOM 1344 O O . ARG A 1 178 ? 5.545 10.023 -14.079 1.00 95.06 178 ARG A O 1
ATOM 1351 N N . SER A 1 179 ? 7.077 9.203 -12.714 1.00 95.56 179 SER A N 1
ATOM 1352 C CA . SER A 1 179 ? 6.329 7.948 -12.513 1.00 95.56 179 SER A CA 1
ATOM 1353 C C . SER A 1 179 ? 4.986 8.167 -11.820 1.00 95.56 179 SER A C 1
ATOM 1355 O O . SER A 1 179 ? 4.013 7.479 -12.117 1.00 95.56 179 SER A O 1
ATOM 1357 N N . THR A 1 180 ? 4.910 9.137 -10.911 1.00 93.69 180 THR A N 1
ATOM 1358 C CA . THR A 1 180 ? 3.666 9.457 -10.219 1.00 93.69 180 THR A CA 1
ATOM 1359 C C . THR A 1 180 ? 2.742 10.323 -11.075 1.00 93.69 180 THR A C 1
ATOM 1361 O O . THR A 1 180 ? 1.534 10.127 -10.997 1.00 93.69 180 THR A O 1
ATOM 1364 N N . SER A 1 181 ? 3.251 11.172 -11.982 1.00 93.25 181 SER A N 1
ATOM 1365 C CA . SER A 1 181 ? 2.407 11.907 -12.943 1.00 93.25 181 SER A CA 1
ATOM 1366 C C . SER A 1 181 ? 1.596 10.982 -13.854 1.00 93.25 181 SER A C 1
ATOM 1368 O O . SER A 1 181 ? 0.525 11.381 -14.303 1.00 93.25 181 SER A O 1
ATOM 1370 N N . LEU A 1 182 ? 2.031 9.733 -14.063 1.00 93.56 182 LEU A N 1
ATOM 1371 C CA . LEU A 1 182 ? 1.243 8.701 -14.744 1.00 93.56 182 LEU A CA 1
ATOM 1372 C C . LEU A 1 182 ? -0.064 8.368 -14.003 1.00 93.56 182 LEU A C 1
ATOM 1374 O O . LEU A 1 182 ? -1.038 7.980 -14.635 1.00 93.56 182 LEU A O 1
ATOM 1378 N N . LEU A 1 183 ? -0.116 8.522 -12.678 1.00 92.75 183 LEU A N 1
ATOM 1379 C CA . LEU A 1 183 ? -1.266 8.128 -11.854 1.00 92.75 183 LEU A CA 1
ATOM 1380 C C . LEU A 1 183 ? -2.426 9.132 -11.910 1.00 92.75 183 LEU A C 1
ATOM 1382 O O . LEU A 1 183 ? -3.582 8.747 -11.719 1.00 92.75 183 LEU A O 1
ATOM 1386 N N . TRP A 1 184 ? -2.131 10.411 -12.148 1.00 88.69 184 TRP A N 1
ATOM 1387 C CA . TRP A 1 184 ? -3.119 11.495 -12.129 1.00 88.69 184 TRP A CA 1
ATOM 1388 C C . TRP A 1 184 ? -3.568 11.888 -13.536 1.00 88.69 184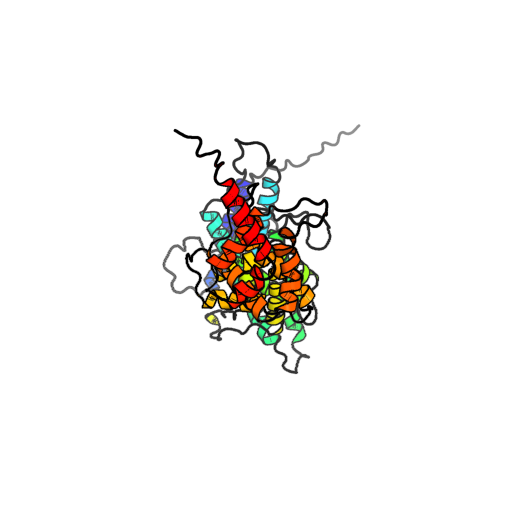 TRP A C 1
ATOM 1390 O O . TRP A 1 184 ? -2.887 11.600 -14.516 1.00 88.69 184 TRP A O 1
ATOM 1400 N N . SER A 1 185 ? -4.732 12.529 -13.649 1.00 79.88 185 SER A N 1
ATOM 1401 C CA . SER A 1 185 ? -5.141 13.170 -14.904 1.00 79.88 185 SER A CA 1
ATOM 1402 C C . SER A 1 185 ? -4.334 14.457 -15.109 1.00 79.88 185 SER A C 1
ATOM 1404 O O . SER A 1 185 ? -4.096 15.177 -14.137 1.00 79.88 185 SER A O 1
ATOM 1406 N N . SER A 1 186 ? -3.909 14.740 -16.343 1.00 67.00 186 SER A N 1
ATOM 1407 C CA . SER A 1 186 ? -2.960 15.810 -16.705 1.00 67.00 186 SER A CA 1
ATOM 1408 C C . SER A 1 186 ? -3.349 17.211 -16.208 1.00 67.00 186 SER A C 1
ATOM 1410 O O . SER A 1 186 ? -2.474 18.048 -15.991 1.00 67.00 186 SER A O 1
ATOM 1412 N N . ASP A 1 187 ? -4.635 17.440 -15.936 1.00 60.38 187 ASP A N 1
ATOM 1413 C CA . ASP A 1 187 ? -5.165 18.722 -15.458 1.00 60.38 187 ASP A CA 1
ATOM 1414 C C . ASP A 1 187 ? -4.985 18.957 -13.947 1.00 60.38 187 ASP A C 1
ATOM 1416 O O . ASP A 1 187 ? -5.192 20.066 -13.451 1.00 60.38 187 ASP A O 1
ATOM 1420 N N . ILE A 1 188 ? -4.591 17.931 -13.184 1.00 58.94 188 ILE A N 1
ATOM 1421 C CA . ILE A 1 188 ? -4.512 17.990 -11.719 1.00 58.94 188 ILE A CA 1
ATOM 1422 C C . ILE A 1 188 ? -3.092 17.643 -11.285 1.00 58.94 188 ILE A C 1
ATOM 1424 O O . ILE A 1 188 ? -2.768 16.508 -10.930 1.00 58.94 188 ILE A O 1
ATOM 1428 N N . ARG A 1 189 ? -2.213 18.649 -11.291 1.00 55.31 189 ARG A N 1
ATOM 1429 C CA . ARG A 1 189 ? -0.876 18.497 -10.713 1.00 55.31 189 ARG A CA 1
ATOM 1430 C C . ARG A 1 189 ? -0.994 18.461 -9.179 1.00 55.31 189 ARG A C 1
ATOM 1432 O O . ARG A 1 189 ? -1.591 19.372 -8.598 1.00 55.31 189 ARG A O 1
ATOM 1439 N N . PRO A 1 190 ? -0.434 17.450 -8.493 1.00 52.28 190 PRO A N 1
ATOM 1440 C CA . PRO A 1 190 ? -0.498 17.372 -7.037 1.00 52.28 190 PRO A CA 1
ATOM 1441 C C . PRO A 1 190 ? 0.206 18.583 -6.407 1.00 52.28 190 PRO A C 1
ATOM 1443 O O . PRO A 1 190 ? 1.391 18.814 -6.646 1.00 52.28 190 PRO A O 1
ATOM 1446 N N . GLY A 1 191 ? -0.532 19.356 -5.603 1.00 53.66 191 GLY A N 1
ATOM 1447 C CA . GLY A 1 191 ? 0.000 20.464 -4.798 1.00 53.66 191 GLY A CA 1
ATOM 1448 C C . GLY A 1 191 ? -0.530 21.866 -5.117 1.00 53.66 191 GLY A C 1
ATOM 1449 O O . GLY A 1 191 ? -0.222 22.780 -4.356 1.00 53.66 191 GLY A O 1
ATOM 1450 N N . THR A 1 192 ? -1.322 22.065 -6.179 1.00 53.72 192 THR A N 1
ATOM 1451 C CA . THR A 1 192 ? -1.790 23.414 -6.574 1.00 53.72 192 THR A CA 1
ATOM 1452 C C . THR A 1 192 ? -3.306 23.606 -6.622 1.00 53.72 192 THR A C 1
ATOM 1454 O O . THR A 1 192 ? -3.746 24.753 -6.653 1.00 53.72 192 THR A O 1
ATOM 1457 N N . SER A 1 193 ? -4.124 22.547 -6.588 1.00 51.94 193 SER A N 1
ATOM 1458 C CA . SER A 1 193 ? -5.587 22.674 -6.672 1.00 51.94 193 SER A CA 1
ATOM 1459 C C . SER A 1 193 ? -6.322 21.898 -5.574 1.00 51.94 193 SER A C 1
ATOM 1461 O O . SER A 1 193 ? -5.875 20.857 -5.100 1.00 51.94 193 SER A O 1
ATOM 1463 N N . THR A 1 194 ? -7.461 22.442 -5.141 1.00 54.69 194 THR A N 1
ATOM 1464 C CA . THR A 1 194 ? -8.366 21.883 -4.120 1.00 54.69 194 THR A CA 1
ATOM 1465 C C . THR A 1 194 ? -9.352 20.855 -4.687 1.00 54.69 194 THR A C 1
ATOM 1467 O O . THR A 1 194 ? -10.249 20.405 -3.973 1.00 54.69 194 THR A O 1
ATOM 1470 N N . GLN A 1 195 ? -9.233 20.492 -5.969 1.00 57.25 195 GLN A N 1
ATOM 1471 C CA . GLN A 1 195 ? -10.140 19.543 -6.610 1.00 57.25 195 GLN A CA 1
ATOM 1472 C C . GLN A 1 195 ? -9.770 18.091 -6.294 1.00 57.25 195 GLN A C 1
ATOM 1474 O O . GLN A 1 195 ? -8.609 17.740 -6.101 1.00 57.25 195 GLN A O 1
ATOM 1479 N N . SER A 1 196 ? -10.806 17.249 -6.229 1.00 54.56 196 SER A N 1
ATOM 1480 C CA . SER A 1 196 ? -10.719 15.820 -5.925 1.00 54.56 196 SER A CA 1
ATOM 1481 C C . SER A 1 196 ? -9.709 15.120 -6.841 1.00 54.56 196 SER A C 1
ATOM 1483 O O . SER A 1 196 ? -9.905 15.046 -8.054 1.00 54.56 196 SER A O 1
ATOM 1485 N N . THR A 1 197 ? -8.637 14.593 -6.245 1.00 65.62 197 THR A N 1
ATOM 1486 C CA . THR A 1 197 ? -7.571 13.823 -6.896 1.00 65.62 197 THR A CA 1
ATOM 1487 C C . THR A 1 197 ? -8.088 12.451 -7.330 1.00 65.62 197 THR A C 1
ATOM 1489 O O . THR A 1 197 ? -7.821 11.425 -6.706 1.00 65.62 197 THR A O 1
ATOM 1492 N N . ARG A 1 198 ? -8.871 12.413 -8.411 1.00 78.81 198 ARG A N 1
ATOM 1493 C CA . ARG A 1 198 ? -9.254 11.147 -9.043 1.00 78.81 198 ARG A CA 1
ATOM 1494 C C . ARG A 1 198 ? -8.053 10.570 -9.790 1.00 78.81 198 ARG A C 1
ATOM 1496 O O . ARG A 1 198 ? -7.390 11.271 -10.553 1.00 78.81 198 ARG A O 1
ATOM 1503 N N . LEU A 1 199 ? -7.775 9.289 -9.553 1.00 85.50 199 LEU A N 1
ATOM 1504 C CA . LEU A 1 199 ? -6.793 8.547 -10.336 1.00 85.50 199 LEU A CA 1
ATOM 1505 C C . LEU A 1 199 ? -7.274 8.409 -11.775 1.00 85.50 199 LEU A C 1
ATOM 1507 O O . LEU A 1 199 ? -8.456 8.155 -12.015 1.00 85.50 199 LEU A O 1
ATOM 1511 N N . PHE A 1 200 ? -6.341 8.489 -12.717 1.00 86.75 200 PHE A N 1
ATOM 1512 C CA . PHE A 1 200 ? -6.620 8.094 -14.086 1.00 86.75 200 PHE A CA 1
ATOM 1513 C C . PHE A 1 200 ? -6.688 6.564 -14.154 1.00 86.75 200 PHE A C 1
ATOM 1515 O O . PHE A 1 200 ? -5.712 5.869 -13.851 1.00 86.75 200 PHE A O 1
ATOM 1522 N N . SER A 1 201 ? -7.859 6.029 -14.499 1.00 88.12 201 SER A N 1
ATOM 1523 C CA . SER A 1 201 ? -8.150 4.593 -14.455 1.00 88.12 201 SER A CA 1
ATOM 1524 C C . SER A 1 201 ? -7.567 3.856 -15.667 1.00 88.12 201 SER A C 1
ATOM 1526 O O . SER A 1 201 ? -8.305 3.342 -16.500 1.00 88.12 201 SER A O 1
ATOM 1528 N N . SER A 1 202 ? -6.238 3.751 -15.751 1.00 91.25 202 SER A N 1
ATOM 1529 C CA . SER A 1 202 ? -5.562 2.988 -16.807 1.00 91.25 202 SER A CA 1
ATOM 1530 C C . SER A 1 202 ? -4.924 1.693 -16.311 1.00 91.25 202 SER A C 1
ATOM 1532 O O . SER A 1 202 ? -4.673 1.483 -15.118 1.00 91.25 202 SER A O 1
ATOM 1534 N N . HIS A 1 203 ? -4.595 0.809 -17.257 1.00 92.25 203 HIS A N 1
ATOM 1535 C CA . HIS A 1 203 ? -3.803 -0.382 -16.966 1.00 92.25 203 HIS A CA 1
ATOM 1536 C C . HIS A 1 203 ? -2.408 -0.046 -16.427 1.00 92.25 203 HIS A C 1
ATOM 1538 O O . HIS A 1 203 ? -1.925 -0.770 -15.558 1.00 92.25 203 HIS A O 1
ATOM 1544 N N . ILE A 1 204 ? -1.790 1.056 -16.868 1.00 95.06 204 ILE A N 1
ATOM 1545 C CA . ILE A 1 204 ? -0.499 1.525 -16.343 1.00 95.06 204 ILE A CA 1
ATOM 1546 C C . ILE A 1 204 ? -0.660 1.939 -14.878 1.00 95.06 204 ILE A C 1
ATOM 1548 O O . ILE A 1 204 ? 0.078 1.443 -14.028 1.00 95.06 204 ILE A O 1
ATOM 1552 N N . THR A 1 205 ? -1.679 2.741 -14.551 1.00 94.75 205 THR A N 1
ATOM 1553 C CA . THR A 1 205 ? -1.990 3.130 -13.166 1.00 94.75 205 THR A CA 1
ATOM 1554 C C . THR A 1 205 ? -2.205 1.903 -12.282 1.00 94.75 205 THR A C 1
ATOM 1556 O O . THR A 1 205 ? -1.630 1.802 -11.197 1.00 94.75 205 THR A O 1
ATOM 1559 N N . LYS A 1 206 ? -2.959 0.910 -12.773 1.00 94.50 206 LYS A N 1
ATOM 1560 C CA . LYS A 1 206 ? -3.166 -0.360 -12.067 1.00 94.50 206 LYS A CA 1
ATOM 1561 C C . LYS A 1 206 ? -1.854 -1.116 -11.848 1.00 94.50 206 LYS A C 1
ATOM 1563 O O . LYS A 1 206 ? -1.635 -1.612 -10.746 1.00 94.50 206 LYS A O 1
ATOM 1568 N N . ILE A 1 207 ? -0.984 -1.213 -12.855 1.00 96.06 207 ILE A N 1
ATOM 1569 C CA . ILE A 1 207 ? 0.326 -1.879 -12.740 1.00 96.06 207 ILE A CA 1
ATOM 1570 C C . ILE A 1 207 ? 1.191 -1.173 -11.691 1.00 96.06 207 ILE A C 1
ATOM 1572 O O . ILE A 1 207 ? 1.707 -1.833 -10.791 1.00 96.06 207 ILE A O 1
ATOM 1576 N N . LEU A 1 208 ? 1.298 0.156 -11.751 1.00 96.75 208 LEU A N 1
ATOM 1577 C CA . LEU A 1 208 ? 2.099 0.942 -10.810 1.00 96.75 208 LEU A CA 1
ATOM 1578 C C . LEU A 1 208 ? 1.598 0.787 -9.371 1.00 96.75 208 LEU A C 1
ATOM 1580 O O . LEU A 1 208 ? 2.388 0.499 -8.476 1.00 96.75 208 LEU A O 1
ATOM 1584 N N . ILE A 1 209 ? 0.285 0.899 -9.153 1.00 95.50 209 ILE A N 1
ATOM 1585 C CA . ILE A 1 209 ? -0.319 0.766 -7.822 1.00 95.50 209 ILE A CA 1
ATOM 1586 C C . ILE A 1 209 ? -0.186 -0.662 -7.287 1.00 95.50 209 ILE A C 1
ATOM 1588 O O . ILE A 1 209 ? 0.127 -0.850 -6.117 1.00 95.50 209 ILE A O 1
ATOM 1592 N N . THR A 1 210 ? -0.428 -1.688 -8.102 1.00 94.81 210 THR A N 1
ATOM 1593 C CA . THR A 1 210 ? -0.477 -3.071 -7.591 1.00 94.81 210 THR A CA 1
ATOM 1594 C C . THR A 1 210 ? 0.899 -3.715 -7.457 1.00 94.81 210 THR A C 1
ATOM 1596 O O . THR A 1 210 ? 1.117 -4.452 -6.499 1.00 94.81 210 THR A O 1
ATOM 1599 N N . ALA A 1 211 ? 1.830 -3.435 -8.373 1.00 95.62 211 ALA A N 1
ATOM 1600 C CA . ALA A 1 211 ? 3.128 -4.108 -8.424 1.00 95.62 211 ALA A CA 1
ATOM 1601 C C . ALA A 1 211 ? 4.292 -3.253 -7.902 1.00 95.62 211 ALA A C 1
ATOM 1603 O O . ALA A 1 211 ? 5.229 -3.804 -7.331 1.00 95.62 211 ALA A O 1
ATOM 1604 N N . HIS A 1 212 ? 4.237 -1.927 -8.066 1.00 97.00 212 HIS A N 1
ATOM 1605 C CA . HIS A 1 212 ? 5.399 -1.049 -7.855 1.00 97.00 212 HIS A CA 1
ATOM 1606 C C . HIS A 1 212 ? 5.179 0.068 -6.832 1.00 97.00 212 HIS A C 1
ATOM 1608 O O . HIS A 1 212 ? 6.040 0.926 -6.634 1.00 97.00 212 HIS A O 1
ATOM 1614 N N . ILE A 1 213 ? 4.055 0.050 -6.114 1.00 97.19 213 ILE A N 1
ATOM 1615 C CA . ILE A 1 213 ? 3.755 1.067 -5.105 1.00 97.19 213 ILE A CA 1
ATOM 1616 C C . ILE A 1 213 ? 4.795 1.106 -3.984 1.00 97.19 213 ILE A C 1
ATOM 1618 O O . ILE A 1 213 ? 5.125 2.174 -3.475 1.00 97.19 213 ILE A O 1
ATOM 1622 N N . VAL A 1 214 ? 5.356 -0.052 -3.626 1.00 97.50 214 VAL A N 1
ATOM 1623 C CA . VAL A 1 214 ? 6.413 -0.154 -2.615 1.00 97.50 214 VAL A CA 1
ATOM 1624 C C . VAL A 1 214 ? 7.666 0.582 -3.072 1.00 97.50 214 VAL A C 1
ATOM 1626 O O . VAL A 1 214 ? 8.280 1.272 -2.264 1.00 97.50 214 VAL A O 1
ATOM 1629 N N . ASP A 1 215 ? 8.028 0.474 -4.349 1.00 97.00 215 ASP A N 1
ATOM 1630 C CA . ASP A 1 215 ? 9.218 1.121 -4.902 1.00 97.00 215 ASP A CA 1
ATOM 1631 C C . ASP A 1 215 ? 9.035 2.642 -4.961 1.00 97.00 215 ASP A C 1
ATOM 1633 O O . ASP A 1 215 ? 9.920 3.382 -4.523 1.00 97.00 215 ASP A O 1
ATOM 1637 N N . ILE A 1 216 ? 7.850 3.106 -5.384 1.00 97.62 216 ILE A N 1
ATOM 1638 C CA . ILE A 1 216 ? 7.473 4.529 -5.380 1.00 97.62 216 ILE A CA 1
ATOM 1639 C C . ILE A 1 216 ? 7.507 5.092 -3.955 1.00 97.62 216 ILE A C 1
ATOM 1641 O O . ILE A 1 216 ? 8.141 6.118 -3.712 1.00 97.62 216 ILE A O 1
ATOM 1645 N N . LEU A 1 217 ? 6.860 4.423 -2.992 1.00 98.00 217 LEU A N 1
ATOM 1646 C CA . LEU A 1 217 ? 6.828 4.871 -1.597 1.00 98.00 217 LEU A CA 1
ATOM 1647 C C . LEU A 1 217 ? 8.217 4.823 -0.959 1.00 98.00 217 LEU A C 1
ATOM 1649 O O . LEU A 1 217 ? 8.579 5.744 -0.234 1.00 98.00 217 LEU A O 1
ATOM 1653 N N . ARG A 1 218 ? 9.020 3.789 -1.232 1.00 97.19 218 ARG A N 1
ATOM 1654 C CA . ARG A 1 218 ? 10.385 3.681 -0.700 1.00 97.19 218 ARG A CA 1
ATOM 1655 C C . ARG A 1 218 ? 11.254 4.820 -1.217 1.00 97.19 218 ARG A C 1
ATOM 1657 O O . ARG A 1 218 ? 11.928 5.466 -0.415 1.00 97.19 218 ARG A O 1
ATOM 1664 N N . ALA A 1 219 ? 11.218 5.090 -2.521 1.00 96.75 219 ALA A N 1
ATOM 1665 C CA . ALA A 1 219 ? 11.955 6.194 -3.122 1.00 96.75 219 ALA A CA 1
ATOM 1666 C C . ALA A 1 219 ? 11.455 7.549 -2.592 1.00 96.75 219 ALA A C 1
ATOM 1668 O O . ALA A 1 219 ? 12.249 8.358 -2.114 1.00 96.75 219 ALA A O 1
ATOM 1669 N N . GLY A 1 220 ? 10.134 7.751 -2.573 1.00 97.31 220 GLY A N 1
ATOM 1670 C CA . GLY A 1 220 ? 9.484 8.963 -2.075 1.00 97.31 220 GLY A CA 1
ATOM 1671 C C . GLY A 1 220 ? 9.786 9.264 -0.611 1.00 97.31 220 GLY A C 1
ATOM 1672 O O . GLY A 1 220 ? 10.141 10.388 -0.281 1.00 97.31 220 GLY A O 1
ATOM 1673 N N . ILE A 1 221 ? 9.718 8.269 0.275 1.00 97.44 221 ILE A N 1
ATOM 1674 C CA . ILE A 1 221 ? 10.043 8.449 1.697 1.00 97.44 221 ILE A CA 1
ATOM 1675 C C . ILE A 1 221 ? 11.540 8.720 1.884 1.00 97.44 221 ILE A C 1
ATOM 1677 O O . ILE A 1 221 ? 11.907 9.555 2.711 1.00 97.44 221 ILE A O 1
ATOM 1681 N N . SER A 1 222 ? 12.397 8.046 1.107 1.00 95.69 222 SER A N 1
ATOM 1682 C CA . SER A 1 222 ? 13.852 8.233 1.186 1.00 95.69 222 SER A CA 1
ATOM 1683 C C . SER A 1 222 ? 14.266 9.656 0.819 1.00 95.69 222 SER A C 1
ATOM 1685 O O . SER A 1 222 ? 15.141 10.199 1.477 1.00 95.69 222 SER A O 1
ATOM 1687 N N . ILE A 1 223 ? 13.630 10.273 -0.181 1.00 95.62 223 ILE A N 1
ATOM 1688 C CA . ILE A 1 223 ? 13.950 11.646 -0.597 1.00 95.62 223 ILE A CA 1
ATOM 1689 C C . ILE A 1 223 ? 13.158 12.692 0.197 1.00 95.62 223 ILE A C 1
ATOM 1691 O O . ILE A 1 223 ? 13.719 13.673 0.674 1.00 95.62 223 ILE A O 1
ATOM 1695 N N . GLY A 1 224 ? 11.857 12.478 0.398 1.00 95.81 224 GLY A N 1
ATOM 1696 C CA . GLY A 1 224 ? 10.970 13.461 1.024 1.00 95.81 224 GLY A CA 1
ATOM 1697 C C . GLY A 1 224 ? 11.319 13.780 2.480 1.00 95.81 224 GLY A C 1
ATOM 1698 O O . GLY A 1 224 ? 11.015 14.871 2.948 1.00 95.81 224 GLY A O 1
ATOM 1699 N N . TRP A 1 225 ? 11.973 12.866 3.204 1.00 95.38 225 TRP A N 1
ATOM 1700 C CA . TRP A 1 225 ? 12.345 13.039 4.617 1.00 95.38 225 TRP A CA 1
ATOM 1701 C C . TRP A 1 225 ? 13.861 13.072 4.853 1.00 95.38 225 TRP A C 1
ATOM 1703 O O . TRP A 1 225 ? 14.327 12.726 5.942 1.00 95.38 225 TRP A O 1
ATOM 1713 N N . LEU A 1 226 ? 14.634 13.503 3.853 1.00 91.31 226 LEU A N 1
ATOM 1714 C CA . LEU A 1 226 ? 16.032 13.892 4.053 1.00 91.31 226 LEU A CA 1
ATOM 1715 C C . LEU A 1 226 ? 16.153 15.074 5.043 1.00 91.31 226 LEU A C 1
ATOM 1717 O O . LEU A 1 226 ? 15.155 15.745 5.323 1.00 91.31 226 LEU A O 1
ATOM 1721 N N . PRO A 1 227 ? 17.361 15.352 5.583 1.00 83.94 227 PRO A N 1
ATOM 1722 C CA . PRO A 1 227 ? 17.597 16.516 6.447 1.00 83.94 227 PRO A CA 1
ATOM 1723 C C . PRO A 1 227 ? 17.136 17.839 5.824 1.00 83.94 227 PRO A C 1
ATOM 1725 O O . PRO A 1 227 ? 16.663 18.720 6.537 1.00 83.94 227 PRO A O 1
ATOM 1728 N N . GLU A 1 228 ? 17.232 17.939 4.498 1.00 87.12 228 GLU A N 1
ATOM 1729 C CA . GLU A 1 228 ? 16.584 18.963 3.683 1.00 87.12 228 GLU A CA 1
ATOM 1730 C C . GLU A 1 228 ? 15.313 18.352 3.068 1.00 87.12 228 GLU A C 1
ATOM 1732 O O . GLU A 1 228 ? 15.387 17.677 2.040 1.00 87.12 228 GLU A O 1
ATOM 1737 N N . PRO A 1 229 ? 14.145 18.493 3.720 1.00 87.69 229 PRO A N 1
ATOM 1738 C CA . PRO A 1 229 ? 12.933 17.814 3.285 1.00 87.69 229 PRO A CA 1
ATOM 1739 C C . PRO A 1 229 ? 12.391 18.399 1.979 1.00 87.69 229 PRO A C 1
ATOM 1741 O O . PRO A 1 229 ? 12.125 19.600 1.882 1.00 87.69 229 PRO A O 1
ATOM 1744 N N . ASP A 1 230 ? 12.115 17.529 1.008 1.00 93.62 230 ASP A N 1
ATOM 1745 C CA . ASP A 1 230 ? 11.410 17.911 -0.212 1.00 93.62 230 ASP A CA 1
ATOM 1746 C C . ASP A 1 230 ? 9.889 17.855 0.003 1.00 93.62 230 ASP A C 1
ATOM 1748 O O . ASP A 1 230 ? 9.261 16.790 -0.018 1.00 93.62 230 ASP A O 1
ATOM 1752 N N . LYS A 1 231 ? 9.280 19.030 0.202 1.00 94.44 231 LYS A N 1
ATOM 1753 C CA . LYS A 1 231 ? 7.834 19.174 0.444 1.00 94.44 231 LYS A CA 1
ATOM 1754 C C . LYS A 1 231 ? 6.973 18.653 -0.708 1.00 94.44 231 LYS A C 1
ATOM 1756 O O . LYS A 1 231 ? 5.874 18.162 -0.458 1.00 94.44 231 LYS A O 1
ATOM 1761 N N . GLN A 1 232 ? 7.442 18.752 -1.953 1.00 94.25 232 GLN A N 1
ATOM 1762 C CA . GLN A 1 232 ? 6.688 18.277 -3.113 1.00 94.25 232 GLN A CA 1
ATOM 1763 C C . GLN A 1 232 ? 6.602 16.750 -3.091 1.00 94.25 232 GLN A C 1
ATOM 1765 O O . GLN A 1 232 ? 5.522 16.186 -3.260 1.00 94.25 232 GLN A O 1
ATOM 1770 N N . ILE A 1 233 ? 7.722 16.080 -2.814 1.00 96.00 233 ILE A N 1
ATOM 1771 C CA . ILE A 1 233 ? 7.764 14.620 -2.697 1.00 96.00 233 ILE A CA 1
ATOM 1772 C C . ILE A 1 233 ? 6.969 14.136 -1.479 1.00 96.00 233 ILE A C 1
ATOM 1774 O O . ILE A 1 233 ? 6.230 13.157 -1.586 1.00 96.00 233 ILE A O 1
ATOM 1778 N N . GLN A 1 234 ? 7.044 14.838 -0.342 1.00 95.94 234 GLN A N 1
ATOM 1779 C CA . GLN A 1 234 ? 6.197 14.534 0.818 1.00 95.94 234 GLN A CA 1
ATOM 1780 C C . GLN A 1 234 ? 4.711 14.596 0.458 1.00 95.94 234 GLN A C 1
ATOM 1782 O O . GLN A 1 234 ? 3.963 13.676 0.787 1.00 95.94 234 GLN A O 1
ATOM 1787 N N . GLN A 1 235 ? 4.289 15.644 -0.253 1.00 94.94 235 GLN A N 1
ATOM 1788 C CA . GLN A 1 235 ? 2.904 15.801 -0.685 1.00 94.94 235 GLN A CA 1
ATOM 1789 C C . GLN A 1 235 ? 2.476 14.667 -1.624 1.00 94.94 235 GLN A C 1
ATOM 1791 O O . GLN A 1 235 ? 1.417 14.083 -1.419 1.00 94.94 235 GLN A O 1
ATOM 1796 N N . ILE A 1 236 ? 3.315 14.304 -2.599 1.00 94.50 236 ILE A N 1
ATOM 1797 C CA . ILE A 1 236 ? 3.085 13.168 -3.507 1.00 94.50 236 ILE A CA 1
ATOM 1798 C C . ILE A 1 236 ? 2.862 11.871 -2.718 1.00 94.50 236 ILE A C 1
ATOM 1800 O O . ILE A 1 236 ? 1.887 11.163 -2.965 1.00 94.50 236 ILE A O 1
ATOM 1804 N N . VAL A 1 237 ? 3.721 11.573 -1.737 1.00 97.00 237 VAL A N 1
ATOM 1805 C CA . VAL A 1 237 ? 3.600 10.373 -0.891 1.00 97.00 237 VAL A CA 1
ATOM 1806 C C . VAL A 1 237 ? 2.314 10.401 -0.066 1.00 97.00 237 VAL A C 1
ATOM 1808 O O . VAL A 1 237 ? 1.607 9.397 0.002 1.00 97.00 237 VAL A O 1
ATOM 1811 N N . LEU A 1 238 ? 1.988 11.538 0.554 1.00 95.69 238 LEU A N 1
ATOM 1812 C CA . LEU A 1 238 ? 0.788 11.677 1.379 1.00 95.69 238 LEU A CA 1
ATOM 1813 C C . LEU A 1 238 ? -0.497 11.550 0.552 1.00 95.69 238 LEU A C 1
ATOM 1815 O O . LEU A 1 238 ? -1.420 10.862 0.983 1.00 95.69 238 LEU A O 1
ATOM 1819 N N . GLU A 1 239 ? -0.559 12.160 -0.632 1.00 93.50 239 GLU A N 1
ATOM 1820 C CA . GLU A 1 239 ? -1.702 12.026 -1.543 1.00 93.50 239 GLU A CA 1
ATOM 1821 C C . GLU A 1 239 ? -1.852 10.593 -2.050 1.00 93.50 239 GLU A C 1
ATOM 1823 O O . GLU A 1 239 ? -2.949 10.039 -2.026 1.00 93.50 239 GLU A O 1
ATOM 1828 N N . LEU A 1 240 ? -0.745 9.946 -2.415 1.00 94.69 240 LEU A N 1
ATOM 1829 C CA . LEU A 1 240 ? -0.762 8.550 -2.832 1.00 94.69 240 LEU A CA 1
ATOM 1830 C C . LEU A 1 240 ? -1.309 7.641 -1.723 1.00 94.69 240 LEU A C 1
ATOM 1832 O O . LEU A 1 240 ? -2.176 6.810 -1.977 1.00 94.69 240 LEU A O 1
ATOM 1836 N N . LEU A 1 241 ? -0.879 7.842 -0.474 1.00 95.88 241 LEU A N 1
ATOM 1837 C CA . LEU A 1 241 ? -1.379 7.076 0.669 1.00 95.88 241 LEU A CA 1
ATOM 1838 C C . LEU A 1 241 ? -2.870 7.306 0.950 1.00 95.88 241 LEU A C 1
ATOM 1840 O O . LEU A 1 241 ? -3.542 6.361 1.352 1.00 95.88 241 LEU A O 1
ATOM 1844 N N . LYS A 1 242 ? -3.401 8.517 0.733 1.00 93.44 242 LYS A N 1
ATOM 1845 C CA . LYS A 1 242 ? -4.842 8.800 0.891 1.00 93.44 242 LYS A CA 1
ATOM 1846 C C . LYS A 1 242 ? -5.695 8.029 -0.113 1.00 93.44 242 LYS A C 1
ATOM 1848 O O . LYS A 1 242 ? -6.793 7.600 0.226 1.00 93.44 242 LYS A O 1
ATOM 1853 N N . ILE A 1 243 ? -5.183 7.862 -1.329 1.00 92.25 243 ILE A N 1
ATOM 1854 C CA . ILE A 1 243 ? -5.892 7.207 -2.430 1.00 92.25 243 ILE A CA 1
ATOM 1855 C C . ILE A 1 243 ? -5.883 5.679 -2.279 1.00 92.25 243 ILE A C 1
ATOM 1857 O O . ILE A 1 243 ? -6.838 5.007 -2.669 1.00 92.25 243 ILE A O 1
ATOM 1861 N N . LEU A 1 244 ? -4.818 5.110 -1.710 1.00 94.00 244 LEU A N 1
ATOM 1862 C CA . LEU A 1 244 ? -4.721 3.666 -1.513 1.00 94.00 244 LEU A CA 1
ATOM 1863 C C . LEU A 1 244 ? -5.739 3.163 -0.472 1.00 94.00 244 LEU A C 1
ATOM 1865 O O . LEU A 1 244 ? -5.964 3.834 0.545 1.00 94.00 244 LEU A O 1
ATOM 1869 N N . PRO A 1 245 ? -6.288 1.945 -0.653 1.00 93.69 245 PRO A N 1
ATOM 1870 C CA . PRO A 1 245 ? -6.965 1.226 0.422 1.00 93.69 245 PRO A CA 1
ATOM 1871 C C . PRO A 1 245 ? -6.044 1.092 1.640 1.00 93.69 245 PRO A C 1
ATOM 1873 O O . PRO A 1 245 ? -4.849 0.813 1.480 1.00 93.69 245 PRO A O 1
ATOM 1876 N N . ALA A 1 246 ? -6.576 1.243 2.860 1.00 93.88 246 ALA A N 1
ATOM 1877 C CA . ALA A 1 246 ? -5.747 1.205 4.068 1.00 93.88 246 ALA A CA 1
ATOM 1878 C C . ALA A 1 246 ? -4.928 -0.094 4.193 1.00 93.88 246 ALA A C 1
ATOM 1880 O O . ALA A 1 246 ? -3.768 -0.052 4.601 1.00 93.88 246 ALA A O 1
ATOM 1881 N N . SER A 1 247 ? -5.482 -1.238 3.776 1.00 94.75 247 SER A N 1
ATOM 1882 C CA . SER A 1 247 ? -4.775 -2.527 3.762 1.00 94.75 247 SER A CA 1
ATOM 1883 C C . SER A 1 247 ? -3.521 -2.495 2.891 1.00 94.75 247 SER A C 1
ATOM 1885 O O . SER A 1 247 ? -2.429 -2.8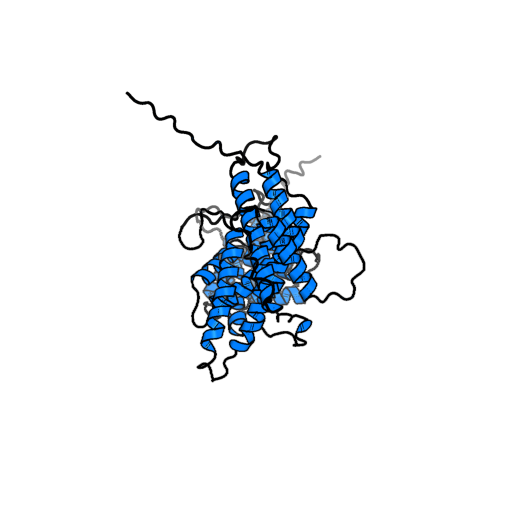27 3.352 1.00 94.75 247 SER A O 1
ATOM 1887 N N . GLN A 1 248 ? -3.656 -2.032 1.649 1.00 95.50 248 GLN A N 1
ATOM 1888 C CA . GLN A 1 248 ? -2.555 -1.928 0.702 1.00 95.50 248 GLN A CA 1
ATOM 1889 C C . GLN A 1 248 ? -1.513 -0.909 1.166 1.00 95.50 248 GLN A C 1
ATOM 1891 O O . GLN A 1 248 ? -0.316 -1.183 1.077 1.00 95.50 248 GLN A O 1
ATOM 1896 N N . ALA A 1 249 ? -1.943 0.236 1.704 1.00 96.88 249 ALA A N 1
ATOM 1897 C CA . ALA A 1 249 ? -1.045 1.245 2.257 1.00 96.88 249 ALA A CA 1
ATOM 1898 C C . ALA A 1 249 ? -0.220 0.689 3.432 1.00 96.88 249 ALA A C 1
ATOM 1900 O O . ALA A 1 249 ? 1.001 0.847 3.456 1.00 96.88 249 ALA A O 1
ATOM 1901 N N . ILE A 1 250 ? -0.858 -0.024 4.369 1.00 96.62 250 ILE A N 1
ATOM 1902 C CA . ILE A 1 250 ? -0.192 -0.651 5.522 1.00 96.62 250 ILE A CA 1
ATOM 1903 C C . ILE A 1 250 ? 0.810 -1.720 5.065 1.00 96.62 250 ILE A C 1
ATOM 1905 O O . ILE A 1 250 ? 1.955 -1.709 5.522 1.00 96.62 250 ILE A O 1
ATOM 1909 N N . VAL A 1 251 ? 0.418 -2.614 4.146 1.00 96.50 251 VAL A N 1
ATOM 1910 C CA . VAL A 1 251 ? 1.321 -3.642 3.592 1.00 96.50 251 VAL A CA 1
ATOM 1911 C C . VAL A 1 251 ? 2.513 -2.993 2.892 1.00 96.50 251 VAL A C 1
ATOM 1913 O O . VAL A 1 251 ? 3.658 -3.378 3.135 1.00 96.50 251 VAL A O 1
ATOM 1916 N N . SER A 1 252 ? 2.259 -1.972 2.074 1.00 97.19 252 SER A N 1
ATOM 1917 C CA . SER A 1 252 ? 3.300 -1.310 1.288 1.00 97.19 252 SER A CA 1
ATOM 1918 C C . SER A 1 252 ? 4.292 -0.560 2.178 1.00 97.19 252 SER A C 1
ATOM 1920 O O . SER A 1 252 ? 5.498 -0.726 2.018 1.00 97.19 252 SER A O 1
ATOM 1922 N N . LEU A 1 253 ? 3.813 0.188 3.179 1.00 97.12 253 LEU A N 1
ATOM 1923 C CA . LEU A 1 253 ? 4.666 0.850 4.174 1.00 97.12 253 LEU A CA 1
ATOM 1924 C C . LEU A 1 253 ? 5.449 -0.162 5.025 1.00 97.12 253 LEU A C 1
ATOM 1926 O O . LEU A 1 253 ? 6.613 0.068 5.355 1.00 97.12 253 LEU A O 1
ATOM 1930 N N . GLY A 1 254 ? 4.850 -1.313 5.341 1.00 95.19 254 GLY A N 1
ATOM 1931 C CA . GLY A 1 254 ? 5.550 -2.427 5.979 1.00 95.19 254 GLY A CA 1
ATOM 1932 C C . GLY A 1 254 ? 6.702 -2.968 5.124 1.00 95.19 254 GLY A C 1
ATOM 1933 O O . GLY A 1 254 ? 7.782 -3.236 5.651 1.00 95.19 254 GLY A O 1
ATOM 1934 N N . ALA A 1 255 ? 6.506 -3.076 3.808 1.00 95.75 255 ALA A N 1
ATOM 1935 C CA . ALA A 1 255 ? 7.527 -3.521 2.861 1.00 95.75 255 ALA A CA 1
ATOM 1936 C C . ALA A 1 255 ? 8.644 -2.482 2.638 1.00 95.75 255 ALA A C 1
ATOM 1938 O O . ALA A 1 255 ? 9.795 -2.858 2.405 1.00 95.75 255 ALA A O 1
ATOM 1939 N N . VAL A 1 256 ? 8.360 -1.180 2.774 1.00 96.25 256 VAL A N 1
ATOM 1940 C CA . VAL A 1 256 ? 9.391 -0.120 2.750 1.00 96.25 256 VAL A CA 1
ATOM 1941 C C . VAL A 1 256 ? 10.440 -0.337 3.849 1.00 96.25 256 VAL A C 1
ATOM 1943 O O . VAL A 1 256 ? 11.627 -0.115 3.613 1.00 96.25 256 VAL A O 1
ATOM 1946 N N . ASN A 1 257 ? 10.027 -0.841 5.016 1.00 91.38 257 ASN A N 1
ATOM 1947 C CA . ASN A 1 257 ? 10.919 -1.115 6.148 1.00 91.38 257 ASN A CA 1
ATOM 1948 C C . ASN A 1 257 ? 11.818 -2.344 5.963 1.00 91.38 257 ASN A C 1
ATOM 1950 O O . ASN A 1 257 ? 12.756 -2.529 6.742 1.00 91.38 257 ASN A O 1
ATOM 1954 N N . GLN A 1 258 ? 11.545 -3.194 4.972 1.00 92.75 258 GLN A N 1
ATOM 1955 C CA . GLN A 1 258 ? 12.363 -4.375 4.719 1.00 92.75 258 GLN A CA 1
ATOM 1956 C C . GLN A 1 258 ? 13.704 -3.987 4.070 1.00 92.75 258 GLN A C 1
ATOM 1958 O O . GLN A 1 258 ? 13.726 -3.068 3.246 1.00 92.75 258 GLN A O 1
ATOM 1963 N N . PRO A 1 259 ? 14.810 -4.686 4.400 1.00 90.44 259 PRO A N 1
ATOM 1964 C CA . PRO A 1 259 ? 16.099 -4.473 3.748 1.00 90.44 259 PRO A CA 1
ATOM 1965 C C . PRO A 1 259 ? 15.990 -4.625 2.232 1.00 90.44 259 PRO A C 1
ATOM 1967 O O . PRO A 1 259 ? 15.357 -5.561 1.734 1.00 90.44 259 PRO A O 1
ATOM 1970 N N . MET A 1 260 ? 16.638 -3.727 1.494 1.00 88.19 260 MET A N 1
ATOM 1971 C CA . MET A 1 260 ? 16.690 -3.830 0.041 1.00 88.19 260 MET A CA 1
ATOM 1972 C C . MET A 1 260 ? 17.632 -4.964 -0.360 1.00 88.19 260 MET A C 1
ATOM 1974 O O . MET A 1 260 ? 18.750 -5.078 0.150 1.00 88.19 260 MET A O 1
ATOM 1978 N N . ARG A 1 261 ? 17.186 -5.797 -1.303 1.00 81.75 261 ARG A N 1
ATOM 1979 C CA . ARG A 1 261 ? 18.067 -6.757 -1.968 1.00 81.75 261 ARG A CA 1
ATOM 1980 C C . ARG A 1 261 ? 18.941 -5.985 -2.952 1.00 81.75 261 ARG A C 1
ATOM 1982 O O . ARG A 1 261 ? 18.429 -5.387 -3.893 1.00 81.75 261 ARG A O 1
ATOM 1989 N N . SER A 1 262 ? 20.242 -5.972 -2.703 1.00 73.44 262 SER A N 1
ATOM 1990 C CA . SER A 1 262 ? 21.252 -5.561 -3.676 1.00 73.44 262 SER A CA 1
ATOM 1991 C C . SER A 1 262 ? 21.186 -6.471 -4.904 1.00 73.44 262 SER A C 1
ATOM 1993 O O . SER A 1 262 ? 20.822 -7.647 -4.809 1.00 73.44 262 SER A O 1
ATOM 1995 N N . SER A 1 263 ? 21.532 -5.916 -6.068 1.00 69.69 263 SER A N 1
ATOM 1996 C CA . SER A 1 263 ? 21.718 -6.718 -7.277 1.00 69.69 263 SER A CA 1
ATOM 1997 C C . SER A 1 263 ? 22.770 -7.805 -7.004 1.00 69.69 263 SER A C 1
ATOM 1999 O O . SER A 1 263 ? 23.800 -7.495 -6.399 1.00 69.69 263 SER A O 1
ATOM 2001 N N . PRO A 1 264 ? 22.564 -9.057 -7.455 1.00 61.81 264 PRO A N 1
ATOM 2002 C CA . PRO A 1 264 ? 23.541 -10.132 -7.270 1.00 61.81 264 PRO A CA 1
ATOM 2003 C C . PRO A 1 264 ? 24.921 -9.793 -7.860 1.00 61.81 264 PRO A C 1
ATOM 2005 O O . PRO A 1 264 ? 25.928 -10.317 -7.395 1.00 61.81 264 PRO A O 1
ATOM 2008 N N . GLU A 1 265 ? 24.978 -8.877 -8.832 1.00 63.09 265 GLU A N 1
ATOM 2009 C CA . GLU A 1 265 ? 26.211 -8.423 -9.489 1.00 63.09 265 GLU A CA 1
ATOM 2010 C C . GLU A 1 265 ? 27.211 -7.755 -8.530 1.00 63.09 265 GLU A C 1
ATOM 2012 O O . GLU A 1 265 ? 28.415 -7.852 -8.745 1.00 63.09 265 GLU A O 1
ATOM 2017 N N . THR A 1 266 ? 26.746 -7.085 -7.468 1.00 61.38 266 THR A N 1
ATOM 2018 C CA . THR A 1 266 ? 27.638 -6.346 -6.558 1.00 61.38 266 THR A CA 1
ATOM 2019 C C . THR A 1 266 ? 28.167 -7.197 -5.404 1.00 61.38 266 THR A C 1
ATOM 2021 O O . THR A 1 266 ? 28.963 -6.696 -4.612 1.00 61.38 266 THR A O 1
ATOM 2024 N N . GLY A 1 267 ? 27.713 -8.453 -5.258 1.00 64.75 267 GLY A N 1
ATOM 2025 C CA . GLY A 1 267 ? 28.136 -9.388 -4.199 1.00 64.75 267 GLY A CA 1
ATOM 2026 C C . GLY A 1 267 ? 27.911 -8.902 -2.756 1.00 64.75 267 GLY A C 1
ATOM 2027 O O . GLY A 1 267 ? 28.291 -9.572 -1.799 1.00 64.75 267 GLY A O 1
ATOM 2028 N N . SER A 1 268 ? 27.306 -7.728 -2.582 1.00 66.75 268 SER A N 1
ATOM 2029 C CA . SER A 1 268 ? 27.051 -7.093 -1.299 1.00 66.75 268 SER A CA 1
ATOM 2030 C C . SER A 1 268 ? 25.813 -7.705 -0.653 1.00 66.75 268 SER A C 1
ATOM 2032 O O . SER A 1 268 ? 24.824 -7.979 -1.328 1.00 66.75 268 SER A O 1
ATOM 2034 N N . GLY A 1 269 ? 25.854 -7.930 0.662 1.00 79.56 269 GLY A N 1
ATOM 2035 C CA . GLY A 1 269 ? 24.693 -8.401 1.420 1.00 79.56 269 GLY A CA 1
ATOM 2036 C C . GLY A 1 269 ? 23.513 -7.412 1.393 1.00 79.56 269 GLY A C 1
ATOM 2037 O O . GLY A 1 269 ? 23.664 -6.280 0.926 1.00 79.56 269 GLY A O 1
ATOM 2038 N N . PRO A 1 270 ? 22.338 -7.814 1.915 1.00 84.44 270 PRO A N 1
ATOM 2039 C CA . PRO A 1 270 ? 21.147 -6.968 1.939 1.00 84.44 270 PRO A CA 1
ATOM 2040 C C . PRO A 1 270 ? 21.430 -5.633 2.634 1.00 84.44 270 PRO A C 1
ATOM 2042 O O . PRO A 1 270 ? 21.991 -5.590 3.733 1.00 84.44 270 PRO A O 1
ATOM 2045 N N . LEU A 1 271 ? 21.028 -4.536 1.993 1.00 87.06 271 LEU A N 1
ATOM 2046 C CA . LEU A 1 271 ? 21.297 -3.195 2.490 1.00 87.06 271 LEU A CA 1
ATOM 2047 C C . LEU A 1 271 ? 20.210 -2.783 3.482 1.00 87.06 271 LEU A C 1
ATOM 2049 O O . LEU A 1 271 ? 19.021 -2.747 3.154 1.00 87.06 271 LEU A O 1
ATOM 2053 N N . ALA A 1 272 ? 20.625 -2.477 4.710 1.00 90.75 272 ALA A N 1
ATOM 2054 C CA . ALA A 1 272 ? 19.714 -2.026 5.751 1.00 90.75 272 ALA A CA 1
ATOM 2055 C C . ALA A 1 272 ? 19.099 -0.665 5.389 1.00 90.75 272 ALA A C 1
ATOM 2057 O O . ALA A 1 272 ? 19.811 0.276 5.033 1.00 90.75 272 ALA A O 1
ATOM 2058 N N . THR A 1 273 ? 17.777 -0.562 5.524 1.00 91.56 273 THR A N 1
ATOM 2059 C CA . THR A 1 273 ? 17.034 0.686 5.331 1.00 91.56 273 THR A CA 1
ATOM 2060 C C . THR A 1 273 ? 17.486 1.735 6.357 1.00 91.56 273 THR A C 1
ATOM 2062 O O . THR A 1 273 ? 17.581 1.405 7.544 1.00 91.56 273 THR A O 1
ATOM 2065 N N . PRO A 1 274 ? 17.752 2.994 5.954 1.00 92.44 274 PRO A N 1
ATOM 2066 C CA . PRO A 1 274 ? 18.154 4.045 6.880 1.00 92.44 274 PRO A CA 1
ATOM 2067 C C . PRO A 1 274 ? 17.145 4.245 8.017 1.00 92.44 274 PRO A C 1
ATOM 2069 O O . PRO A 1 274 ? 15.930 4.163 7.823 1.00 92.44 274 PRO A O 1
ATOM 2072 N N . SER A 1 275 ? 17.640 4.559 9.215 1.00 92.06 275 SER A N 1
ATOM 2073 C CA . SER A 1 275 ? 16.798 4.663 10.416 1.00 92.06 275 SER A CA 1
ATOM 2074 C C . SER A 1 275 ? 15.742 5.769 10.323 1.00 92.06 275 SER A C 1
ATOM 2076 O O . SER A 1 275 ? 14.658 5.621 10.884 1.00 92.06 275 SER A O 1
ATOM 2078 N N . TYR A 1 276 ? 16.019 6.861 9.601 1.00 93.38 276 TYR A N 1
ATOM 2079 C CA . TYR A 1 276 ? 15.037 7.923 9.370 1.00 93.38 276 TYR A CA 1
ATOM 2080 C C . TYR A 1 276 ? 13.886 7.437 8.475 1.00 93.38 276 TYR A C 1
ATOM 2082 O O . TYR A 1 276 ? 12.733 7.666 8.823 1.00 93.38 276 TYR A O 1
ATOM 2090 N N . VAL A 1 277 ? 14.172 6.677 7.407 1.00 95.00 277 VAL A N 1
ATOM 2091 C CA . VAL A 1 277 ? 13.148 6.068 6.535 1.00 95.00 277 VAL A CA 1
ATOM 2092 C C . VAL A 1 277 ? 12.257 5.134 7.346 1.00 95.00 277 VAL A C 1
ATOM 2094 O O . VAL A 1 277 ? 11.037 5.221 7.248 1.00 95.00 277 VAL A O 1
ATOM 2097 N N . GLN A 1 278 ? 12.851 4.299 8.207 1.00 94.56 278 GLN A N 1
ATOM 2098 C CA . GLN A 1 278 ? 12.093 3.390 9.074 1.00 94.56 278 GLN A CA 1
ATOM 2099 C C . GLN A 1 278 ? 11.179 4.138 10.053 1.00 94.56 278 GLN A C 1
ATOM 2101 O O . GLN A 1 278 ? 10.010 3.784 10.228 1.00 94.56 278 GLN A O 1
ATOM 2106 N N . LYS A 1 279 ? 11.696 5.200 10.684 1.00 94.06 279 LYS A N 1
ATOM 2107 C CA . LYS A 1 279 ? 10.913 6.057 11.586 1.00 94.06 279 LYS A CA 1
ATOM 2108 C C . LYS A 1 279 ? 9.760 6.728 10.844 1.00 94.06 279 LYS A C 1
ATOM 2110 O O . LYS A 1 279 ? 8.631 6.672 11.323 1.00 94.06 279 LYS A O 1
ATOM 2115 N N . THR A 1 280 ? 10.018 7.303 9.672 1.00 95.38 280 THR A N 1
ATOM 2116 C CA . THR A 1 280 ? 8.991 7.954 8.854 1.00 95.38 280 THR A CA 1
ATOM 2117 C C . THR A 1 280 ? 7.926 6.964 8.398 1.00 95.38 280 THR A C 1
ATOM 2119 O O . THR A 1 280 ? 6.741 7.226 8.581 1.00 95.38 280 THR A O 1
ATOM 2122 N N . ALA A 1 281 ? 8.314 5.800 7.876 1.00 95.75 281 ALA A N 1
ATOM 2123 C CA . ALA A 1 281 ? 7.366 4.768 7.466 1.00 95.75 281 ALA A CA 1
ATOM 2124 C C . ALA A 1 281 ? 6.498 4.284 8.643 1.00 95.75 281 ALA A C 1
ATOM 2126 O O . ALA A 1 281 ? 5.306 4.056 8.465 1.00 95.75 281 ALA A O 1
ATOM 2127 N N . SER A 1 282 ? 7.056 4.192 9.856 1.00 93.62 282 SER A N 1
ATOM 2128 C CA . SER A 1 282 ? 6.302 3.869 11.080 1.00 93.62 282 SER A CA 1
ATOM 2129 C C . SER A 1 282 ? 5.283 4.955 11.464 1.00 93.62 282 SER A C 1
ATOM 2131 O O . SER A 1 282 ? 4.139 4.649 11.815 1.00 93.62 282 SER A O 1
ATOM 2133 N N . VAL A 1 283 ? 5.661 6.233 11.343 1.00 94.69 283 VAL A N 1
ATOM 2134 C CA . VAL A 1 283 ? 4.744 7.367 11.554 1.00 94.69 283 VAL A CA 1
ATOM 2135 C C . VAL A 1 283 ? 3.616 7.346 10.520 1.00 94.69 283 VAL A C 1
ATOM 2137 O O . VAL A 1 283 ? 2.447 7.419 10.894 1.00 94.69 283 VAL A O 1
ATOM 2140 N N . LEU A 1 284 ? 3.942 7.174 9.236 1.00 96.12 284 LEU A N 1
ATOM 2141 C CA . LEU A 1 284 ? 2.951 7.084 8.161 1.00 96.12 284 LEU A CA 1
ATOM 2142 C C . LEU A 1 284 ? 2.028 5.871 8.341 1.00 96.12 284 LEU A C 1
ATOM 2144 O O . LEU A 1 284 ? 0.824 5.989 8.135 1.00 96.12 284 LEU A O 1
ATOM 2148 N N . LEU A 1 285 ? 2.551 4.727 8.792 1.00 95.25 285 LEU A N 1
ATOM 2149 C CA . LEU A 1 285 ? 1.747 3.536 9.085 1.00 95.25 285 LEU A CA 1
ATOM 2150 C C . LEU A 1 285 ? 0.758 3.814 10.220 1.00 95.25 285 LEU A C 1
ATOM 2152 O O . LEU A 1 285 ? -0.415 3.464 10.110 1.00 95.25 285 LEU A O 1
ATOM 2156 N N . SER A 1 286 ? 1.203 4.505 11.271 1.00 94.19 286 SER A N 1
ATOM 2157 C CA . SER A 1 286 ? 0.330 4.920 12.376 1.00 94.19 286 SER A CA 1
ATOM 2158 C C . SER A 1 286 ? -0.806 5.826 11.889 1.00 94.19 286 SER A C 1
ATOM 2160 O O . SER A 1 286 ? -1.947 5.659 12.308 1.00 94.19 286 SER A O 1
ATOM 2162 N N . GLN A 1 287 ? -0.525 6.735 10.949 1.00 94.88 287 GLN A N 1
ATOM 2163 C CA . GLN A 1 287 ? -1.550 7.566 10.310 1.00 94.88 287 GLN A CA 1
ATOM 2164 C C . GLN A 1 287 ? -2.536 6.744 9.468 1.00 94.88 287 GLN A C 1
ATOM 2166 O O . GLN A 1 287 ? -3.727 7.040 9.484 1.00 94.88 287 GLN A O 1
ATOM 2171 N N . GLN A 1 288 ? -2.080 5.694 8.772 1.00 95.38 288 GLN A N 1
ATOM 2172 C CA . GLN A 1 288 ? -2.983 4.817 8.013 1.00 95.38 288 GLN A CA 1
ATOM 2173 C C . GLN A 1 288 ? -3.925 4.021 8.923 1.00 95.38 288 GLN A C 1
ATOM 2175 O O . GLN A 1 288 ? -5.090 3.842 8.583 1.00 95.38 288 GLN A O 1
ATOM 2180 N N . VAL A 1 289 ? -3.461 3.594 10.100 1.00 95.25 289 VAL A N 1
ATOM 2181 C CA . VAL A 1 289 ? -4.305 2.904 11.095 1.00 95.25 289 VAL A CA 1
ATOM 2182 C C . VAL A 1 289 ? -5.373 3.834 11.688 1.00 95.25 289 VAL A C 1
ATOM 2184 O O . VAL A 1 289 ? -6.450 3.371 12.054 1.00 95.25 289 VAL A O 1
ATOM 2187 N N . LEU A 1 290 ? -5.104 5.142 11.746 1.00 95.38 290 LEU A N 1
ATOM 2188 C CA . LEU A 1 290 ? -6.043 6.160 12.236 1.00 95.38 290 LEU A CA 1
ATOM 2189 C C . LEU A 1 290 ? -7.144 6.539 11.232 1.00 95.38 290 LEU A C 1
ATOM 2191 O O . LEU A 1 290 ? -8.053 7.288 11.589 1.00 95.38 290 LEU A O 1
ATOM 2195 N N . ARG A 1 291 ? -7.089 6.043 9.990 1.00 93.88 291 ARG A N 1
ATOM 2196 C CA . ARG A 1 291 ? -8.173 6.223 9.014 1.00 93.88 291 ARG A CA 1
ATOM 2197 C C . ARG A 1 291 ? -9.442 5.506 9.474 1.00 93.88 291 ARG A C 1
ATOM 2199 O O . ARG A 1 291 ? -9.375 4.550 10.245 1.00 93.88 291 ARG A O 1
ATOM 2206 N N . ALA A 1 292 ? -10.592 5.925 8.947 1.00 90.94 292 ALA A N 1
ATOM 2207 C CA . ALA A 1 292 ? -11.877 5.278 9.227 1.00 90.94 292 ALA A CA 1
ATOM 2208 C C . ALA A 1 292 ? -11.845 3.771 8.902 1.00 90.94 292 ALA A C 1
ATOM 2210 O O . ALA A 1 292 ? -12.272 2.948 9.704 1.00 90.94 292 ALA A O 1
ATOM 2211 N N . ASP A 1 293 ? -11.232 3.400 7.775 1.00 90.69 293 ASP A N 1
ATOM 2212 C CA . ASP A 1 293 ? -11.023 2.017 7.340 1.00 90.69 293 ASP A CA 1
ATOM 2213 C C . ASP A 1 293 ? -9.726 1.387 7.886 1.00 90.69 293 ASP A C 1
ATOM 2215 O O . ASP A 1 293 ? -9.412 0.241 7.570 1.00 90.69 293 ASP A O 1
ATOM 2219 N N . GLY A 1 294 ? -8.963 2.101 8.720 1.00 94.25 294 GLY A N 1
ATOM 2220 C CA . GLY A 1 294 ? -7.607 1.725 9.126 1.00 94.25 294 GLY A CA 1
ATOM 2221 C C . GLY A 1 294 ? -7.528 0.427 9.930 1.00 94.25 294 GLY A C 1
ATOM 2222 O O . GLY A 1 294 ? -6.650 -0.401 9.684 1.00 94.25 294 GLY A O 1
ATOM 2223 N N . VAL A 1 295 ? -8.470 0.201 10.853 1.00 95.50 295 VAL A N 1
ATOM 2224 C CA . VAL A 1 295 ? -8.527 -1.031 11.664 1.00 95.50 295 VAL A CA 1
ATOM 2225 C C . VAL A 1 295 ? -8.898 -2.240 10.797 1.00 95.50 295 VAL A C 1
ATOM 2227 O O . VAL A 1 295 ? -8.267 -3.294 10.905 1.00 95.50 295 VAL A O 1
ATOM 2230 N N . SER A 1 296 ? -9.867 -2.073 9.890 1.00 93.94 296 SER A N 1
ATOM 2231 C CA . SER A 1 296 ? -10.240 -3.094 8.900 1.00 93.94 296 SER A CA 1
ATOM 2232 C C . SER A 1 296 ? -9.070 -3.406 7.965 1.00 93.94 296 SER A C 1
ATOM 2234 O O . SER A 1 296 ? -8.704 -4.565 7.767 1.00 93.94 296 SER A O 1
ATOM 2236 N N . GLY A 1 297 ? -8.406 -2.359 7.468 1.00 94.44 297 GLY A N 1
ATOM 2237 C CA . GLY A 1 297 ? -7.231 -2.455 6.615 1.00 94.44 297 GLY A CA 1
ATOM 2238 C C . GLY A 1 297 ? -6.066 -3.173 7.292 1.00 94.44 297 GLY A C 1
ATOM 2239 O O . GLY A 1 297 ? -5.415 -4.004 6.662 1.00 94.44 297 GLY A O 1
ATOM 2240 N N . LEU A 1 298 ? -5.832 -2.923 8.584 1.00 96.06 298 LEU A N 1
ATOM 2241 C CA . LEU A 1 298 ? -4.827 -3.642 9.366 1.00 96.06 298 LEU A CA 1
ATOM 2242 C C . LEU A 1 298 ? -5.163 -5.134 9.488 1.00 96.06 298 LEU A C 1
ATOM 2244 O O . LEU A 1 298 ? -4.271 -5.969 9.338 1.00 96.06 298 LEU A O 1
ATOM 2248 N N . CYS A 1 299 ? -6.430 -5.477 9.732 1.00 94.88 299 CYS A N 1
ATOM 2249 C CA . CYS A 1 299 ? -6.867 -6.873 9.768 1.00 94.88 299 CYS A CA 1
ATOM 2250 C C . CYS A 1 299 ? -6.640 -7.545 8.408 1.00 94.88 299 CYS A C 1
ATOM 2252 O O . CYS A 1 299 ? -6.006 -8.597 8.352 1.00 94.88 299 CYS A O 1
ATOM 2254 N N . ALA A 1 300 ? -7.040 -6.895 7.314 1.00 93.69 300 ALA A N 1
ATOM 2255 C CA . ALA A 1 300 ? -6.808 -7.385 5.957 1.00 93.69 300 ALA A CA 1
ATOM 2256 C C . ALA A 1 300 ? -5.318 -7.563 5.631 1.00 93.69 300 ALA A C 1
ATOM 2258 O O . ALA A 1 300 ? -4.926 -8.573 5.054 1.00 93.69 300 ALA A O 1
ATOM 2259 N N . ALA A 1 301 ? -4.466 -6.632 6.064 1.00 94.44 301 ALA A N 1
ATOM 2260 C CA . ALA A 1 301 ? -3.020 -6.719 5.879 1.00 94.44 301 ALA A CA 1
ATOM 2261 C C . ALA A 1 301 ? -2.375 -7.894 6.642 1.00 94.44 301 ALA A C 1
ATOM 2263 O O . ALA A 1 301 ? -1.351 -8.420 6.210 1.00 94.44 301 ALA A O 1
ATOM 2264 N N . VAL A 1 302 ? -2.932 -8.288 7.793 1.00 94.25 302 VAL A N 1
ATOM 2265 C CA . VAL A 1 302 ? -2.374 -9.346 8.655 1.00 94.25 302 VAL A CA 1
ATOM 2266 C C . VAL A 1 302 ? -2.942 -10.727 8.323 1.00 94.25 302 VAL A C 1
ATOM 2268 O O . VAL A 1 302 ? -2.201 -11.715 8.346 1.00 94.25 302 VAL A O 1
ATOM 2271 N N . PHE A 1 303 ? -4.242 -10.819 8.049 1.00 91.88 303 PHE A N 1
ATOM 2272 C CA . PHE A 1 303 ? -4.909 -12.087 7.759 1.00 91.88 303 PHE A CA 1
ATOM 2273 C C . PHE A 1 303 ? -4.844 -12.465 6.279 1.00 91.88 303 PHE A C 1
ATOM 2275 O O . PHE A 1 303 ? -4.729 -13.653 5.986 1.00 91.88 303 PHE A O 1
ATOM 2282 N N . GLY A 1 304 ? -4.831 -11.492 5.363 1.00 87.06 304 GLY A N 1
ATOM 2283 C CA . GLY A 1 304 ? -4.982 -11.757 3.933 1.00 87.06 304 GLY A CA 1
ATOM 2284 C C . GLY A 1 304 ? -6.360 -12.345 3.608 1.00 87.06 304 GLY A C 1
ATOM 2285 O O . GLY A 1 304 ? -7.322 -12.126 4.340 1.00 87.06 304 GLY A O 1
ATOM 2286 N N . GLU A 1 305 ? -6.448 -13.109 2.519 1.00 72.12 305 GLU A N 1
ATOM 2287 C CA . GLU A 1 305 ? -7.704 -13.683 2.002 1.00 72.12 305 GLU A CA 1
ATOM 2288 C C . GLU A 1 305 ? -8.018 -15.107 2.527 1.00 72.12 305 GLU A C 1
ATOM 2290 O O . GLU A 1 305 ? -8.893 -15.769 1.981 1.00 72.12 305 GLU A O 1
ATOM 2295 N N . GLY A 1 306 ? -7.308 -15.625 3.543 1.00 58.09 306 GLY A N 1
ATOM 2296 C CA . GLY A 1 306 ? -7.112 -17.085 3.646 1.00 58.09 306 GLY A CA 1
ATOM 2297 C C . GLY A 1 306 ? -7.457 -17.835 4.936 1.00 58.09 306 GLY A C 1
ATOM 2298 O O . GLY A 1 306 ? -7.337 -19.056 4.920 1.00 58.09 306 GLY A O 1
ATOM 2299 N N . ASP A 1 307 ? -7.870 -17.195 6.032 1.00 64.38 307 ASP A N 1
ATOM 2300 C CA . ASP A 1 307 ? -8.047 -17.918 7.304 1.00 64.38 307 ASP A CA 1
ATOM 2301 C C . ASP A 1 307 ? -9.516 -17.911 7.762 1.00 64.38 307 ASP A C 1
ATOM 2303 O O . ASP A 1 307 ? -10.086 -16.846 7.989 1.00 64.38 307 ASP A O 1
ATOM 2307 N N . GLU A 1 308 ? -10.120 -19.092 7.952 1.00 70.75 308 GLU A N 1
ATOM 2308 C CA . GLU A 1 308 ? -11.436 -19.229 8.610 1.00 70.75 308 GLU A CA 1
ATOM 2309 C C . GLU A 1 308 ? -11.332 -19.081 10.139 1.00 70.75 308 GLU A C 1
ATOM 2311 O O . GLU A 1 308 ? -12.262 -18.604 10.794 1.00 70.75 308 GLU A O 1
ATOM 2316 N N . VAL A 1 309 ? -10.177 -19.449 10.710 1.00 80.81 309 VAL A N 1
ATOM 2317 C CA . VAL A 1 309 ? -9.876 -19.362 12.146 1.00 80.81 309 VAL A CA 1
ATOM 2318 C C . VAL A 1 309 ? -8.634 -18.504 12.347 1.00 80.81 309 VAL A C 1
ATOM 2320 O O . VAL A 1 309 ? -7.564 -18.830 11.838 1.00 80.81 309 VAL A O 1
ATOM 2323 N N . ALA A 1 310 ? -8.755 -17.417 13.113 1.00 85.75 310 ALA A N 1
ATOM 2324 C CA . ALA A 1 310 ? -7.649 -16.494 13.336 1.00 85.75 310 ALA A CA 1
ATOM 2325 C C . ALA A 1 310 ? -6.569 -17.108 14.256 1.00 85.75 310 ALA A C 1
ATOM 2327 O O . ALA A 1 310 ? -6.842 -17.381 15.428 1.00 85.75 310 ALA A O 1
ATOM 2328 N N . PRO A 1 311 ? -5.310 -17.265 13.798 1.00 91.50 311 PRO A N 1
ATOM 2329 C CA . PRO A 1 311 ? -4.217 -17.708 14.657 1.00 91.50 311 PRO A CA 1
ATOM 2330 C C . PRO A 1 311 ? -3.958 -16.709 15.793 1.00 91.50 311 PRO A C 1
ATOM 2332 O O . PRO A 1 311 ? -3.833 -15.505 15.545 1.00 91.50 311 PRO A O 1
ATOM 2335 N N . LEU A 1 312 ? -3.766 -17.200 17.025 1.00 91.31 312 LEU A N 1
ATOM 2336 C CA . LEU A 1 312 ? -3.531 -16.357 18.209 1.00 91.31 312 LEU A CA 1
ATOM 2337 C C . LEU A 1 312 ? -2.379 -15.357 18.012 1.00 91.31 312 LEU A C 1
ATOM 2339 O O . LEU A 1 312 ? -2.494 -14.195 18.389 1.00 91.31 312 LEU A O 1
ATOM 2343 N N . VAL A 1 313 ? -1.298 -15.766 17.343 1.00 94.62 313 VAL A N 1
ATOM 2344 C CA . VAL A 1 313 ? -0.141 -14.895 17.063 1.00 94.62 313 VAL A CA 1
ATOM 2345 C C . VAL A 1 313 ? -0.535 -13.670 16.223 1.00 94.62 313 VAL A C 1
ATOM 2347 O O . VAL A 1 313 ? -0.036 -12.567 16.460 1.00 94.62 313 VAL A O 1
ATOM 2350 N N . LYS A 1 314 ? -1.450 -13.834 15.256 1.00 94.69 314 LYS A N 1
ATOM 2351 C CA . LYS A 1 314 ? -1.966 -12.728 14.433 1.00 94.69 314 LYS A CA 1
ATOM 2352 C C . LYS A 1 314 ? -2.892 -11.820 15.254 1.00 94.69 314 LYS A C 1
ATOM 2354 O O . LYS A 1 314 ? -2.755 -10.600 15.171 1.00 94.69 314 LYS A O 1
ATOM 2359 N N . LEU A 1 315 ? -3.753 -12.396 16.101 1.00 95.06 315 LEU A N 1
ATOM 2360 C CA . LEU A 1 315 ? -4.621 -11.647 17.024 1.00 95.06 315 LEU A CA 1
ATOM 2361 C C . LEU A 1 315 ? -3.805 -10.787 18.001 1.00 95.06 315 LEU A C 1
ATOM 2363 O O . LEU A 1 315 ? -4.061 -9.593 18.154 1.00 95.06 315 LEU A O 1
ATOM 2367 N N . GLU A 1 316 ? -2.769 -11.362 18.612 1.00 95.12 316 GLU A N 1
ATOM 2368 C CA . GLU A 1 316 ? -1.858 -10.644 19.505 1.00 95.12 316 GLU A CA 1
ATOM 2369 C C . GLU A 1 316 ? -1.086 -9.541 18.788 1.00 95.12 316 GLU A C 1
ATOM 2371 O O . GLU A 1 316 ? -0.877 -8.467 19.356 1.00 95.12 316 GLU A O 1
ATOM 2376 N N . ARG A 1 317 ? -0.676 -9.776 17.536 1.00 95.12 317 ARG A N 1
ATOM 2377 C CA . ARG A 1 317 ? -0.012 -8.757 16.722 1.00 95.12 317 ARG A CA 1
ATOM 2378 C C . ARG A 1 317 ? -0.928 -7.557 16.491 1.00 95.12 317 ARG A C 1
ATOM 2380 O O . ARG A 1 317 ? -0.480 -6.433 16.701 1.00 95.12 317 ARG A O 1
ATOM 2387 N N . ILE A 1 318 ? -2.185 -7.782 16.107 1.00 96.25 318 ILE A N 1
ATOM 2388 C CA . ILE A 1 318 ? -3.166 -6.705 15.899 1.00 96.25 318 ILE A CA 1
ATOM 2389 C C . ILE A 1 318 ? -3.432 -5.967 17.211 1.00 96.25 318 ILE A C 1
ATOM 2391 O O . ILE A 1 318 ? -3.308 -4.745 17.253 1.00 96.25 318 ILE A O 1
ATOM 2395 N N . ALA A 1 319 ? -3.689 -6.695 18.301 1.00 96.25 319 ALA A N 1
ATOM 2396 C CA . ALA A 1 319 ? -3.938 -6.090 19.606 1.00 96.25 319 ALA A CA 1
ATOM 2397 C C . ALA A 1 319 ? -2.749 -5.254 20.104 1.00 96.25 319 ALA A C 1
ATOM 2399 O O . ALA A 1 319 ? -2.937 -4.195 20.701 1.00 96.25 319 ALA A O 1
ATOM 2400 N N . ARG A 1 320 ? -1.514 -5.696 19.833 1.00 95.81 320 ARG A N 1
ATOM 2401 C CA . ARG A 1 320 ? -0.298 -4.943 20.162 1.00 95.81 320 ARG A CA 1
ATOM 2402 C C . ARG A 1 320 ? -0.178 -3.669 19.330 1.00 95.81 320 ARG A C 1
ATOM 2404 O O . ARG A 1 320 ? 0.167 -2.637 19.891 1.00 95.81 320 ARG A O 1
ATOM 2411 N N . VAL A 1 321 ? -0.455 -3.735 18.026 1.00 95.00 321 VAL A N 1
ATOM 2412 C CA . VAL A 1 321 ? -0.390 -2.568 17.128 1.00 95.00 321 VAL A CA 1
ATOM 2413 C C . VAL A 1 321 ? -1.457 -1.537 17.499 1.00 95.00 321 VAL A C 1
ATOM 2415 O O . VAL A 1 321 ? -1.124 -0.373 17.674 1.00 95.00 321 VAL A O 1
ATOM 2418 N N . LEU A 1 322 ? -2.708 -1.958 17.698 1.00 96.06 322 LEU A N 1
ATOM 2419 C CA . LEU A 1 322 ? -3.816 -1.070 18.080 1.00 96.06 322 LEU A CA 1
ATOM 2420 C C . LEU A 1 322 ? -3.729 -0.586 19.536 1.00 96.06 322 LEU A C 1
ATOM 2422 O O . LEU A 1 322 ? -4.345 0.409 19.903 1.00 96.06 322 LEU A O 1
ATOM 2426 N N . GLY A 1 323 ? -2.981 -1.288 20.388 1.00 94.38 323 GLY A N 1
ATOM 2427 C CA . GLY A 1 323 ? -2.683 -0.856 21.753 1.00 94.38 323 GLY A CA 1
ATOM 2428 C C . GLY A 1 323 ? -1.491 0.099 21.862 1.00 94.38 323 GLY A C 1
ATOM 2429 O O . GLY A 1 323 ? -1.322 0.733 22.907 1.00 94.38 323 GLY A O 1
ATOM 2430 N N . ALA A 1 324 ? -0.660 0.201 20.821 1.00 93.88 324 ALA A N 1
ATOM 2431 C CA . ALA A 1 324 ? 0.526 1.046 20.806 1.00 93.88 324 ALA A CA 1
ATOM 2432 C C . ALA A 1 324 ? 0.161 2.476 20.385 1.00 93.88 324 ALA A C 1
ATOM 2434 O O . ALA A 1 324 ? -0.119 2.753 19.221 1.00 93.88 324 ALA A O 1
ATOM 2435 N N . VAL A 1 325 ? 0.188 3.397 21.348 1.00 93.50 325 VAL A N 1
ATOM 2436 C CA . VAL A 1 325 ? -0.098 4.815 21.100 1.00 93.50 325 VAL A CA 1
ATOM 2437 C C . VAL A 1 325 ? 1.087 5.457 20.359 1.00 93.50 325 VAL A C 1
ATOM 2439 O O . VAL A 1 325 ? 2.224 5.318 20.823 1.00 93.50 325 VAL A O 1
ATOM 2442 N N . PRO A 1 326 ? 0.859 6.168 19.238 1.00 92.44 326 PRO A N 1
ATOM 2443 C CA . PRO A 1 326 ? 1.907 6.913 18.547 1.00 92.44 326 PRO A CA 1
ATOM 2444 C C . PRO A 1 326 ? 2.572 7.949 19.462 1.00 92.44 326 PRO A C 1
ATOM 2446 O O . PRO A 1 326 ? 1.900 8.616 20.243 1.00 92.44 326 PRO A O 1
ATOM 2449 N N . ALA A 1 327 ? 3.890 8.131 19.336 1.00 87.50 327 ALA A N 1
ATOM 2450 C CA . ALA A 1 327 ? 4.670 8.970 20.254 1.00 87.50 327 ALA A CA 1
ATOM 2451 C C . ALA A 1 327 ? 4.237 10.449 20.288 1.00 87.50 327 ALA A C 1
ATOM 2453 O O . ALA A 1 327 ? 4.437 11.117 21.298 1.00 87.50 327 ALA A O 1
ATOM 2454 N N . GLN A 1 328 ? 3.661 10.967 19.198 1.00 88.12 328 GLN A N 1
ATOM 2455 C CA . GLN A 1 328 ? 3.213 12.361 19.096 1.00 88.12 328 GLN A CA 1
ATOM 2456 C C . GLN A 1 328 ? 1.739 12.570 19.487 1.00 88.12 328 GLN A C 1
ATOM 2458 O O . GLN A 1 328 ? 1.213 13.661 19.278 1.00 88.12 328 GLN A O 1
ATOM 2463 N N . MET A 1 329 ? 1.050 11.547 20.002 1.00 93.75 329 MET A N 1
ATOM 2464 C CA . MET A 1 329 ? -0.391 11.597 20.243 1.00 93.75 329 MET A CA 1
ATOM 2465 C C . MET A 1 329 ? -0.740 11.285 21.696 1.00 93.75 329 MET A C 1
ATOM 2467 O O . MET A 1 329 ? -0.188 10.369 22.302 1.00 93.75 329 MET A O 1
ATOM 2471 N N . ASP A 1 330 ? -1.702 12.028 22.245 1.00 95.38 330 ASP A N 1
ATOM 2472 C CA . ASP A 1 330 ? -2.268 11.712 23.551 1.00 95.38 330 ASP A CA 1
ATOM 2473 C C . ASP A 1 330 ? -3.056 10.390 23.512 1.00 95.38 330 ASP A C 1
ATOM 2475 O O . ASP A 1 330 ? -3.762 10.076 22.547 1.00 95.38 330 ASP A O 1
ATOM 2479 N N . ARG A 1 331 ? -2.955 9.613 24.594 1.00 95.00 331 ARG A N 1
ATOM 2480 C CA . ARG A 1 331 ? -3.579 8.291 24.692 1.00 95.00 331 ARG A CA 1
ATOM 2481 C C . ARG A 1 331 ? -5.103 8.362 24.682 1.00 95.00 331 ARG A C 1
ATOM 2483 O O . ARG A 1 331 ? -5.727 7.480 24.094 1.00 95.00 331 ARG A O 1
ATOM 2490 N N . GLU A 1 332 ? -5.713 9.358 25.323 1.00 96.12 332 GLU A N 1
ATOM 2491 C CA . GLU A 1 332 ? -7.171 9.520 25.304 1.00 96.12 332 GLU A CA 1
ATOM 2492 C C . GLU A 1 332 ? -7.648 9.922 23.907 1.00 96.12 332 GLU A C 1
ATOM 2494 O O . GLU A 1 332 ? -8.579 9.302 23.391 1.00 96.12 332 GLU A O 1
ATOM 2499 N N . ALA A 1 333 ? -6.974 10.875 23.258 1.00 96.06 333 ALA A N 1
ATOM 2500 C CA . ALA A 1 333 ? -7.285 11.267 21.882 1.00 96.06 333 ALA A CA 1
ATOM 2501 C C . ALA A 1 333 ? -7.181 10.086 20.898 1.00 96.06 333 ALA A C 1
ATOM 2503 O O . ALA A 1 333 ? -8.079 9.881 20.083 1.00 96.06 333 ALA A O 1
ATOM 2504 N N . TYR A 1 334 ? -6.124 9.276 21.008 1.00 96.12 334 TYR A N 1
ATOM 2505 C CA . TYR A 1 334 ? -5.923 8.089 20.173 1.00 96.12 334 TYR A CA 1
ATOM 2506 C C . TYR A 1 334 ? -7.030 7.042 20.375 1.00 96.12 334 TYR A C 1
ATOM 2508 O O . TYR A 1 334 ? -7.650 6.580 19.416 1.00 96.12 334 TYR A O 1
ATOM 2516 N N . MET A 1 335 ? -7.328 6.694 21.632 1.00 96.25 335 MET A N 1
ATOM 2517 C CA . MET A 1 335 ? -8.329 5.669 21.947 1.00 96.25 335 MET A CA 1
ATOM 2518 C C . MET A 1 335 ? -9.746 6.092 21.541 1.00 96.25 335 MET A C 1
ATOM 2520 O O . MET A 1 335 ? -10.544 5.235 21.165 1.00 96.25 335 MET A O 1
ATOM 2524 N N . ARG A 1 336 ? -10.055 7.398 21.557 1.00 96.56 336 ARG A N 1
ATOM 2525 C CA . ARG A 1 336 ? -11.334 7.938 21.061 1.00 96.56 336 ARG A CA 1
ATOM 2526 C C . ARG A 1 336 ? -11.542 7.739 19.560 1.00 96.56 336 ARG A C 1
ATOM 2528 O O . ARG A 1 336 ? -12.685 7.776 19.129 1.00 96.56 336 ARG A O 1
ATOM 2535 N N . ILE A 1 337 ? -10.478 7.524 18.787 1.00 96.12 337 ILE A N 1
ATOM 2536 C CA . ILE A 1 337 ? -10.558 7.235 17.347 1.00 96.12 337 ILE A CA 1
ATOM 2537 C C . ILE A 1 337 ? -10.596 5.722 17.114 1.00 96.12 337 ILE A C 1
ATOM 2539 O O . ILE A 1 337 ? -11.444 5.220 16.385 1.00 96.12 337 ILE A O 1
ATOM 2543 N N . ILE A 1 338 ? -9.701 4.976 17.766 1.00 96.38 338 ILE A N 1
ATOM 2544 C CA . ILE A 1 338 ? -9.523 3.545 17.488 1.00 96.38 338 ILE A CA 1
ATOM 2545 C C . ILE A 1 338 ? -10.646 2.675 18.058 1.00 96.38 338 ILE A C 1
ATOM 2547 O O . ILE A 1 338 ? -11.083 1.747 17.382 1.00 96.38 338 ILE A O 1
ATOM 2551 N N . ILE A 1 339 ? -11.139 2.948 19.272 1.00 96.56 339 ILE A N 1
ATOM 2552 C CA . ILE A 1 339 ? -12.185 2.115 19.893 1.00 96.56 339 ILE A CA 1
ATOM 2553 C C . ILE A 1 339 ? -13.481 2.109 19.064 1.00 96.56 339 ILE A C 1
ATOM 2555 O O . ILE A 1 339 ? -13.989 1.015 18.818 1.00 96.56 339 ILE A O 1
ATOM 2559 N N . PRO A 1 340 ? -14.011 3.255 18.589 1.00 95.31 340 PRO A N 1
ATOM 2560 C CA . PRO A 1 340 ? -15.166 3.247 17.693 1.00 95.31 340 PRO A CA 1
ATOM 2561 C C . PRO A 1 340 ? -14.939 2.417 16.427 1.00 95.31 340 PRO A C 1
ATOM 2563 O O . PRO A 1 340 ? -15.791 1.601 16.092 1.00 95.31 340 PRO A O 1
ATOM 2566 N N . ASN A 1 341 ? -13.772 2.535 15.784 1.00 94.62 341 ASN A N 1
ATOM 2567 C CA . ASN A 1 341 ? -13.450 1.764 14.576 1.00 94.62 341 ASN A CA 1
ATOM 2568 C C . ASN A 1 341 ? -13.344 0.249 14.855 1.00 94.62 341 ASN A C 1
ATOM 2570 O O . ASN A 1 341 ? -13.690 -0.567 14.006 1.00 94.62 341 ASN A O 1
ATOM 2574 N N . ILE A 1 342 ? -12.896 -0.149 16.054 1.00 95.94 342 ILE A N 1
ATOM 2575 C CA . ILE A 1 342 ? -12.923 -1.554 16.501 1.00 95.94 342 ILE A CA 1
ATOM 2576 C C . ILE A 1 342 ? -14.369 -2.040 16.682 1.00 95.94 342 ILE A C 1
ATOM 2578 O O . ILE A 1 342 ? -14.683 -3.165 16.305 1.00 95.94 342 ILE A O 1
ATOM 2582 N N . ILE A 1 343 ? -15.250 -1.217 17.261 1.00 94.06 343 ILE A N 1
ATOM 2583 C CA . ILE A 1 343 ? -16.664 -1.571 17.468 1.00 94.06 343 ILE A CA 1
ATOM 2584 C C . ILE A 1 343 ? -17.422 -1.641 16.137 1.00 94.06 343 ILE A C 1
ATOM 2586 O O . ILE A 1 343 ? -18.270 -2.515 15.964 1.00 94.06 343 ILE A O 1
ATOM 2590 N N . ASP A 1 344 ? -17.093 -0.781 15.175 1.00 92.38 344 ASP A N 1
ATOM 2591 C CA . ASP A 1 344 ? -17.698 -0.801 13.840 1.00 92.38 344 ASP A CA 1
ATOM 2592 C C . ASP A 1 344 ? -17.470 -2.152 13.135 1.00 92.38 344 ASP A C 1
ATOM 2594 O O . ASP A 1 344 ? -18.404 -2.727 12.585 1.00 92.38 344 ASP A O 1
ATOM 2598 N N . LEU A 1 345 ? -16.287 -2.766 13.291 1.00 92.06 345 LEU A N 1
ATOM 2599 C CA . LEU A 1 345 ? -16.007 -4.121 12.782 1.00 92.06 345 LEU A CA 1
ATOM 2600 C C . LEU A 1 345 ? -16.868 -5.228 13.409 1.00 92.06 345 LEU A C 1
ATOM 2602 O O . LEU A 1 345 ? -17.044 -6.286 12.805 1.00 92.06 345 LEU A O 1
ATOM 2606 N N . LEU A 1 346 ? -17.369 -5.010 14.625 1.00 92.12 346 LEU A N 1
ATOM 2607 C CA . LEU A 1 346 ? -18.237 -5.946 15.346 1.00 92.12 346 LEU A CA 1
ATOM 2608 C C . LEU A 1 346 ? -19.717 -5.749 15.000 1.00 92.12 346 LEU A C 1
ATOM 2610 O O . LEU A 1 346 ? -20.549 -6.568 15.389 1.00 92.12 346 LEU A O 1
ATOM 2614 N N . SER A 1 347 ? -20.046 -4.668 14.294 1.00 87.50 347 SER A N 1
ATOM 2615 C CA . SER A 1 347 ? -21.419 -4.323 13.947 1.00 87.50 347 SER A CA 1
ATOM 2616 C C . SER A 1 347 ? -21.965 -5.242 12.844 1.00 87.50 347 SER A C 1
ATOM 2618 O O . SER A 1 347 ? -21.205 -5.755 12.012 1.00 87.50 347 SER A O 1
ATOM 2620 N N . PRO A 1 348 ? -23.287 -5.497 12.821 1.00 80.25 348 PRO A N 1
ATOM 2621 C CA . PRO A 1 348 ? -23.912 -6.256 11.743 1.00 80.25 348 PRO A CA 1
ATOM 2622 C C . PRO A 1 348 ? -23.768 -5.527 10.397 1.00 80.25 348 PRO A C 1
ATOM 2624 O O . PRO A 1 348 ? -23.580 -4.311 10.345 1.00 80.25 348 PRO A O 1
ATOM 2627 N N . ALA A 1 349 ? -23.850 -6.273 9.290 1.00 73.38 349 ALA A N 1
ATOM 2628 C CA . ALA A 1 349 ? -23.793 -5.675 7.957 1.00 73.38 349 ALA A CA 1
ATOM 2629 C C . ALA A 1 349 ? -24.978 -4.716 7.766 1.00 73.38 349 ALA A C 1
ATOM 2631 O O . ALA A 1 349 ? -26.132 -5.132 7.858 1.00 73.38 349 ALA A O 1
ATOM 2632 N N . LYS A 1 350 ? -24.692 -3.436 7.502 1.00 69.81 350 LYS A N 1
ATOM 2633 C CA . LYS A 1 350 ? -25.726 -2.448 7.176 1.00 69.81 350 LYS A CA 1
ATOM 2634 C C . LYS A 1 350 ? -26.280 -2.771 5.788 1.00 69.81 350 LYS A C 1
ATOM 2636 O O . LYS A 1 350 ? -25.519 -2.914 4.836 1.00 69.81 350 LYS A O 1
ATOM 2641 N N . LEU A 1 351 ? -27.601 -2.908 5.698 1.00 53.31 351 LEU A N 1
ATOM 2642 C CA . LEU A 1 351 ? -28.314 -3.473 4.546 1.00 53.31 351 LEU A CA 1
ATOM 2643 C C . LEU A 1 351 ? -28.273 -2.630 3.263 1.00 53.31 351 LEU A C 1
ATOM 2645 O O . LEU A 1 351 ? -28.769 -3.099 2.246 1.00 53.31 351 LEU A O 1
ATOM 2649 N N . GLU A 1 352 ? -27.718 -1.416 3.270 1.00 50.41 352 GLU A N 1
ATOM 2650 C CA . GLU A 1 352 ? -28.090 -0.472 2.215 1.00 50.41 352 GLU A CA 1
ATOM 2651 C C . GLU A 1 352 ? -27.270 -0.586 0.922 1.00 50.41 352 GLU A C 1
ATOM 2653 O O . GLU A 1 352 ? -27.900 -0.761 -0.110 1.00 50.41 352 GLU A O 1
ATOM 2658 N N . PHE A 1 353 ? -25.928 -0.580 0.883 1.00 50.00 353 PHE A N 1
ATOM 2659 C CA . PHE A 1 353 ? -25.233 -0.567 -0.432 1.00 50.00 353 PHE A CA 1
ATOM 2660 C C . PHE A 1 353 ? -23.821 -1.197 -0.490 1.00 50.00 353 PHE A C 1
ATOM 2662 O O . PHE A 1 353 ? -23.153 -1.094 -1.518 1.00 50.00 353 PHE A O 1
ATOM 2669 N N . GLN A 1 354 ? -23.339 -1.880 0.561 1.00 47.12 354 GLN A N 1
ATOM 2670 C CA . GLN A 1 354 ? -22.018 -2.541 0.563 1.00 47.12 354 GLN A CA 1
ATOM 2671 C C . GLN A 1 354 ? -22.109 -3.978 1.098 1.00 47.12 354 GLN A C 1
ATOM 2673 O O . GLN A 1 354 ? -22.195 -4.233 2.295 1.00 47.12 354 GLN A O 1
ATOM 2678 N N . SER A 1 355 ? -22.114 -4.933 0.171 1.00 48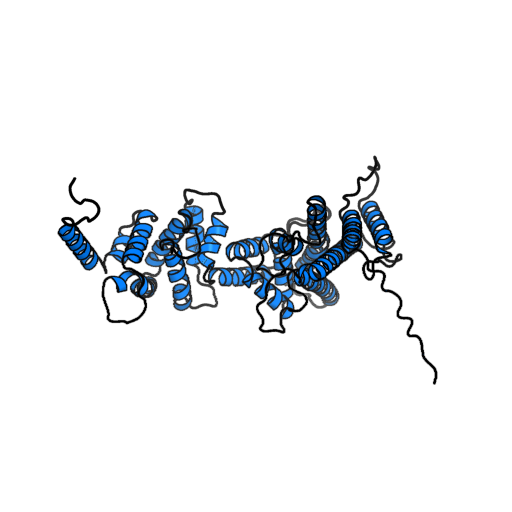.22 355 SER A N 1
ATOM 2679 C CA . SER A 1 355 ? -22.558 -6.318 0.361 1.00 48.22 355 SER A CA 1
ATOM 2680 C C . SER A 1 355 ? -21.549 -7.283 1.000 1.00 48.22 355 SER A C 1
ATOM 2682 O O . SER A 1 355 ? -21.549 -8.455 0.631 1.00 48.22 355 SER A O 1
ATOM 2684 N N . GLN A 1 356 ? -20.702 -6.870 1.948 1.00 64.06 356 GLN A N 1
ATOM 2685 C CA . GLN A 1 356 ? -19.870 -7.834 2.688 1.00 64.06 356 GLN A CA 1
ATOM 2686 C C . GLN A 1 356 ? -19.743 -7.454 4.166 1.00 64.06 356 GLN A C 1
ATOM 2688 O O . GLN A 1 356 ? -19.085 -6.481 4.527 1.00 64.06 356 GLN A O 1
ATOM 2693 N N . SER A 1 357 ? -20.376 -8.251 5.036 1.00 75.50 357 SER A N 1
ATOM 2694 C CA . SER A 1 357 ? -20.081 -8.235 6.474 1.00 75.50 357 SER A CA 1
ATOM 2695 C C . SER A 1 357 ? -18.585 -8.467 6.682 1.00 75.50 357 SER A C 1
ATOM 2697 O O . SER A 1 357 ? -17.992 -9.275 5.965 1.00 75.50 357 SER A O 1
ATOM 2699 N N . ALA A 1 358 ? -17.984 -7.797 7.670 1.00 84.56 358 ALA A N 1
ATOM 2700 C CA . ALA A 1 358 ? -16.585 -8.025 8.012 1.00 84.56 358 ALA A CA 1
ATOM 2701 C C . ALA A 1 358 ? -16.318 -9.534 8.225 1.00 84.56 358 ALA A C 1
ATOM 2703 O O . ALA A 1 358 ? -17.123 -10.194 8.902 1.00 84.56 358 ALA A O 1
ATOM 2704 N N . PRO A 1 359 ? -15.211 -10.083 7.681 1.00 89.44 359 PRO A N 1
ATOM 2705 C CA . PRO A 1 359 ? -14.827 -11.474 7.891 1.00 89.44 359 PRO A CA 1
ATOM 2706 C C . PRO A 1 359 ? -14.825 -11.865 9.372 1.00 89.44 359 PRO A C 1
ATOM 2708 O O . PRO A 1 359 ? -14.512 -11.056 10.252 1.00 89.44 359 PRO A O 1
ATOM 2711 N N . THR A 1 360 ? -15.142 -13.127 9.663 1.00 90.44 360 THR A N 1
ATOM 2712 C CA . THR A 1 360 ? -15.188 -13.665 11.036 1.00 90.44 360 THR A CA 1
ATOM 2713 C C . THR A 1 360 ? -13.872 -13.453 11.783 1.00 90.44 360 THR A C 1
ATOM 2715 O O . THR A 1 360 ? -13.880 -13.077 12.954 1.00 90.44 360 THR A O 1
ATOM 2718 N N . THR A 1 361 ? -12.736 -13.589 11.099 1.00 93.00 361 THR A N 1
ATOM 2719 C CA . THR A 1 361 ? -11.401 -13.336 11.659 1.00 93.00 361 THR A CA 1
ATOM 2720 C C . THR A 1 361 ? -11.181 -11.882 12.066 1.00 93.00 361 THR A C 1
ATOM 2722 O O . THR A 1 361 ? -10.487 -11.618 13.049 1.00 93.00 361 THR A O 1
ATOM 2725 N N . TYR A 1 362 ? -11.812 -10.923 11.382 1.00 93.25 362 TYR A N 1
ATOM 2726 C CA . TYR A 1 362 ? -11.708 -9.503 11.733 1.00 93.25 362 TYR A CA 1
ATOM 2727 C C . TYR A 1 362 ? -12.537 -9.219 12.983 1.00 93.25 362 TYR A C 1
ATOM 2729 O O . TYR A 1 362 ? -12.072 -8.517 13.878 1.00 93.25 362 TYR A O 1
ATOM 2737 N N . LYS A 1 363 ? -13.722 -9.836 13.089 1.00 93.31 363 LYS A N 1
ATOM 2738 C CA . LYS A 1 363 ? -14.564 -9.782 14.295 1.00 93.31 363 LYS A CA 1
ATOM 2739 C C . LYS A 1 363 ? -13.843 -10.385 15.503 1.00 93.31 363 LYS A C 1
ATOM 2741 O O . LYS A 1 363 ? -13.808 -9.761 16.560 1.00 93.31 363 LYS A O 1
ATOM 2746 N N . GLN A 1 364 ? -13.183 -11.533 15.333 1.00 93.69 364 GLN A N 1
ATOM 2747 C CA . GLN A 1 364 ? -12.327 -12.142 16.362 1.00 93.69 364 GLN A CA 1
ATOM 2748 C C . GLN A 1 364 ? -11.181 -11.212 16.780 1.00 93.69 364 GLN A C 1
ATOM 2750 O O . GLN A 1 364 ? -10.974 -10.986 17.972 1.00 93.69 364 GLN A O 1
ATOM 2755 N N . ALA A 1 365 ? -10.473 -10.605 15.824 1.00 94.94 365 ALA A N 1
ATOM 2756 C CA . ALA A 1 365 ? -9.392 -9.663 16.114 1.00 94.94 365 ALA A CA 1
ATOM 2757 C C . ALA A 1 365 ? -9.867 -8.402 16.840 1.00 94.94 365 ALA A C 1
ATOM 2759 O O . ALA A 1 365 ? -9.221 -7.966 17.799 1.00 94.94 365 ALA A O 1
ATOM 2760 N N . ALA A 1 366 ? -11.000 -7.841 16.424 1.00 95.56 366 ALA A N 1
ATOM 2761 C CA . ALA A 1 366 ? -11.618 -6.686 17.056 1.00 95.56 366 ALA A CA 1
ATOM 2762 C C . ALA A 1 366 ? -12.041 -7.003 18.498 1.00 95.56 366 ALA A C 1
ATOM 2764 O O . ALA A 1 366 ? -11.654 -6.290 19.427 1.00 95.56 366 ALA A O 1
ATOM 2765 N N . ALA A 1 367 ? -12.748 -8.116 18.706 1.00 95.12 367 ALA A N 1
ATOM 2766 C CA . ALA A 1 367 ? -13.216 -8.546 20.018 1.00 95.12 367 ALA A CA 1
ATOM 2767 C C . ALA A 1 367 ? -12.040 -8.857 20.967 1.00 95.12 367 ALA A C 1
ATOM 2769 O O . ALA A 1 367 ? -11.996 -8.375 22.105 1.00 95.12 367 ALA A O 1
ATOM 2770 N N . PHE A 1 368 ? -11.031 -9.590 20.480 1.00 95.38 368 PHE A N 1
ATOM 2771 C CA . PHE A 1 368 ? -9.809 -9.891 21.228 1.00 95.38 368 PHE A CA 1
ATOM 2772 C C . PHE A 1 368 ? -9.047 -8.616 21.615 1.00 95.38 368 PHE A C 1
ATOM 2774 O O . PHE A 1 368 ? -8.641 -8.450 22.770 1.00 95.38 368 PHE A O 1
ATOM 2781 N N . THR A 1 369 ? -8.890 -7.679 20.675 1.00 96.38 369 THR A N 1
ATOM 2782 C CA . THR A 1 369 ? -8.227 -6.393 20.926 1.00 96.38 369 THR A CA 1
ATOM 2783 C C . THR A 1 369 ? -8.984 -5.576 21.968 1.00 96.38 369 THR A C 1
ATOM 2785 O O . THR A 1 369 ? -8.371 -5.075 22.912 1.00 96.38 369 THR A O 1
ATOM 2788 N N . LEU A 1 370 ? -10.311 -5.482 21.854 1.00 96.00 370 LEU A N 1
ATOM 2789 C CA . LEU A 1 370 ? -11.151 -4.742 22.795 1.00 96.00 370 LEU A CA 1
ATOM 2790 C C . LEU A 1 370 ? -11.020 -5.294 24.222 1.00 96.00 370 LEU A C 1
ATOM 2792 O O . LEU A 1 370 ? -10.827 -4.529 25.168 1.00 96.00 370 LEU A O 1
ATOM 2796 N N . SER A 1 371 ? -11.029 -6.622 24.374 1.00 95.06 371 SER A N 1
ATOM 2797 C CA . SER A 1 371 ? -10.803 -7.302 25.656 1.00 95.06 371 SER A CA 1
ATOM 2798 C C . SER A 1 371 ? -9.446 -6.936 26.276 1.00 95.06 371 SER A C 1
ATOM 2800 O O . SER A 1 371 ? -9.353 -6.610 27.465 1.00 95.06 371 SER A O 1
ATOM 2802 N N . ARG A 1 372 ? -8.379 -6.897 25.465 1.00 94.81 372 ARG A N 1
ATOM 2803 C CA . ARG A 1 372 ? -7.039 -6.487 25.918 1.00 94.81 372 ARG A CA 1
ATOM 2804 C C . ARG A 1 372 ? -6.987 -5.007 26.305 1.00 94.81 372 ARG A C 1
ATOM 2806 O O . ARG A 1 372 ? -6.453 -4.690 27.367 1.00 94.81 372 ARG A O 1
ATOM 2813 N N . LEU A 1 373 ? -7.586 -4.117 25.513 1.00 95.00 373 LEU A N 1
ATOM 2814 C CA . LEU A 1 373 ? -7.652 -2.680 25.810 1.00 95.00 373 LEU A CA 1
ATOM 2815 C C . LEU A 1 373 ? -8.414 -2.390 27.111 1.00 95.00 373 LEU A C 1
ATOM 2817 O O . LEU A 1 373 ? -7.974 -1.554 27.907 1.00 95.00 373 LEU A O 1
ATOM 2821 N N . LEU A 1 374 ? -9.507 -3.114 27.367 1.00 94.31 374 LEU A N 1
ATOM 2822 C CA . LEU A 1 374 ? -10.270 -3.046 28.618 1.00 94.31 374 LEU A CA 1
ATOM 2823 C C . LEU A 1 374 ? -9.460 -3.537 29.820 1.00 94.31 374 LEU A C 1
ATOM 2825 O O . LEU A 1 374 ? -9.571 -2.971 30.906 1.00 94.31 374 LEU A O 1
ATOM 2829 N N . LYS A 1 375 ? -8.623 -4.564 29.641 1.00 93.75 375 LYS A N 1
ATOM 2830 C CA . LYS A 1 375 ? -7.741 -5.065 30.703 1.00 93.75 375 LYS A CA 1
ATOM 2831 C C . LYS A 1 375 ? -6.625 -4.072 31.035 1.00 93.75 375 LYS A C 1
ATOM 2833 O O . LYS A 1 375 ? -6.319 -3.872 32.206 1.00 93.75 375 LYS A O 1
ATOM 2838 N N . THR A 1 376 ? -6.024 -3.445 30.024 1.00 93.19 376 THR A N 1
ATOM 2839 C CA . THR A 1 376 ? -4.887 -2.528 30.207 1.00 93.19 376 THR A CA 1
ATOM 2840 C C . THR A 1 376 ? -5.312 -1.119 30.628 1.00 93.19 376 THR A C 1
ATOM 2842 O O . THR A 1 376 ? -4.604 -0.470 31.390 1.00 93.19 376 THR A O 1
ATOM 2845 N N . SER A 1 377 ? -6.449 -0.621 30.141 1.00 91.94 377 SER A N 1
ATOM 2846 C CA . SER A 1 377 ? -6.902 0.762 30.354 1.00 91.94 377 SER A CA 1
ATOM 2847 C C . SER A 1 377 ? -8.408 0.837 30.609 1.00 91.94 377 SER A C 1
ATOM 2849 O O . SER A 1 377 ? -9.133 1.550 29.918 1.00 91.94 377 SER A O 1
ATOM 2851 N N . LYS A 1 378 ? -8.872 0.101 31.628 1.00 92.94 378 LYS A N 1
ATOM 2852 C CA . LYS A 1 378 ? -10.294 -0.061 31.974 1.00 92.94 378 LYS A CA 1
ATOM 2853 C C . LYS A 1 378 ? -11.068 1.257 32.034 1.00 92.94 378 LYS A C 1
ATOM 2855 O O . LYS A 1 378 ? -12.084 1.379 31.363 1.00 92.94 378 LYS A O 1
ATOM 2860 N N . SER A 1 379 ? -10.612 2.228 32.828 1.00 94.50 379 SER A N 1
ATOM 2861 C CA . SER A 1 379 ? -11.339 3.490 33.053 1.00 94.50 379 SER A CA 1
ATOM 2862 C C . SER A 1 379 ? -11.518 4.296 31.766 1.00 94.50 379 SER A C 1
ATOM 2864 O O . SER A 1 379 ? -12.624 4.734 31.459 1.00 94.50 379 SER A O 1
ATOM 2866 N N . LEU A 1 380 ? -10.443 4.440 30.988 1.00 94.75 380 LEU A N 1
ATOM 2867 C CA . LEU A 1 380 ? -10.442 5.178 29.729 1.00 94.75 380 LEU A CA 1
ATOM 2868 C C . LEU A 1 380 ? -11.286 4.479 28.657 1.00 94.75 380 LEU A C 1
ATOM 2870 O O . LEU A 1 380 ? -12.125 5.113 28.025 1.00 94.75 380 LEU A O 1
ATOM 2874 N N . ALA A 1 381 ? -11.087 3.171 28.475 1.00 93.94 381 ALA A N 1
ATOM 2875 C CA . ALA A 1 381 ? -11.830 2.394 27.492 1.00 93.94 381 ALA A CA 1
ATOM 2876 C C . ALA A 1 381 ? -13.329 2.377 27.823 1.00 93.94 381 ALA A C 1
ATOM 2878 O O . ALA A 1 381 ? -14.142 2.633 26.942 1.00 93.94 381 ALA A O 1
ATOM 2879 N N . LEU A 1 382 ? -13.710 2.181 29.092 1.00 93.88 382 LEU A N 1
ATOM 2880 C CA . LEU A 1 382 ? -15.113 2.239 29.513 1.00 93.88 382 LEU A CA 1
ATOM 2881 C C . LEU A 1 382 ? -15.743 3.613 29.297 1.00 93.88 382 LEU A C 1
ATOM 2883 O O . LEU A 1 382 ? -16.886 3.676 28.854 1.00 93.88 382 LEU A O 1
ATOM 2887 N N . LYS A 1 383 ? -15.013 4.706 29.552 1.00 95.00 383 LYS A N 1
ATOM 2888 C CA . LYS A 1 383 ? -15.500 6.070 29.287 1.00 95.00 383 LYS A CA 1
ATOM 2889 C C . LYS A 1 383 ? -15.893 6.264 27.815 1.00 95.00 383 LYS A C 1
ATOM 2891 O O . LYS A 1 383 ? -16.829 7.003 27.538 1.00 95.00 383 LYS A O 1
ATOM 2896 N N . ILE A 1 384 ? -15.203 5.590 26.891 1.00 94.62 384 ILE A N 1
ATOM 2897 C CA . ILE A 1 384 ? -15.455 5.661 25.442 1.00 94.62 384 ILE A CA 1
ATOM 2898 C C . ILE A 1 384 ? -16.513 4.636 25.001 1.00 94.62 384 ILE A C 1
ATOM 2900 O O . ILE A 1 384 ? -17.381 4.957 24.199 1.00 94.62 384 ILE A O 1
ATOM 2904 N N . ILE A 1 385 ? -16.476 3.415 25.540 1.00 93.38 385 ILE A N 1
ATOM 2905 C CA . ILE A 1 385 ? -17.389 2.317 25.177 1.00 93.38 385 ILE A CA 1
ATOM 2906 C C . ILE A 1 385 ? -18.799 2.550 25.726 1.00 93.38 385 ILE A C 1
ATOM 2908 O O . ILE A 1 385 ? -19.778 2.239 25.053 1.00 93.38 385 ILE A O 1
ATOM 2912 N N . SER A 1 386 ? -18.924 3.103 26.935 1.00 92.06 386 SER A N 1
ATOM 2913 C CA . SER A 1 386 ? -20.214 3.289 27.607 1.00 92.06 386 SER A CA 1
ATOM 2914 C C . SER A 1 386 ? -21.238 4.088 26.786 1.00 92.06 386 SER A C 1
ATOM 2916 O O . SER A 1 386 ? -22.367 3.614 26.675 1.00 92.06 386 SER A O 1
ATOM 2918 N N . PRO A 1 387 ? -20.911 5.243 26.170 1.00 90.56 387 PRO A N 1
ATOM 2919 C CA . PRO A 1 387 ? -21.872 5.950 25.319 1.00 90.56 387 PRO A CA 1
ATOM 2920 C C . PRO A 1 387 ? -22.231 5.193 24.029 1.00 90.56 387 PRO A C 1
ATOM 2922 O O . PRO A 1 387 ? -23.292 5.433 23.461 1.00 90.56 387 PRO A O 1
ATOM 2925 N N . ILE A 1 388 ? -21.376 4.275 23.567 1.00 89.31 388 ILE A N 1
ATOM 2926 C CA . ILE A 1 388 ? -21.600 3.505 22.335 1.00 89.31 388 ILE A CA 1
ATOM 2927 C C . ILE A 1 388 ? -22.496 2.292 22.616 1.00 89.31 388 ILE A C 1
ATOM 2929 O O . ILE A 1 388 ? -23.485 2.087 21.919 1.00 89.31 388 ILE A O 1
ATOM 2933 N N . ILE A 1 389 ? -22.168 1.512 23.653 1.00 89.56 389 ILE A N 1
ATOM 2934 C CA . ILE A 1 389 ? -22.830 0.237 23.972 1.00 89.56 389 ILE A CA 1
ATOM 2935 C C . ILE A 1 389 ? -23.889 0.405 25.066 1.00 89.56 389 ILE A C 1
ATOM 2937 O O . ILE A 1 389 ? -25.018 -0.050 24.914 1.00 89.56 389 ILE A O 1
ATOM 2941 N N . HIS A 1 390 ? -23.554 1.040 26.193 1.00 90.44 390 HIS A N 1
ATOM 2942 C CA . HIS A 1 390 ? -24.432 1.027 27.369 1.00 90.44 390 HIS A CA 1
ATOM 2943 C C . HIS A 1 390 ? -25.564 2.047 27.288 1.00 90.44 390 HIS A C 1
ATOM 2945 O O . HIS A 1 390 ? -26.670 1.738 27.719 1.00 90.44 390 HIS A O 1
ATOM 2951 N N . ALA A 1 391 ? -25.324 3.236 26.724 1.00 87.31 391 ALA A N 1
ATOM 2952 C CA . ALA A 1 391 ? -26.326 4.307 26.671 1.00 87.31 391 ALA A CA 1
ATOM 2953 C C . ALA A 1 391 ? -27.645 3.871 26.006 1.00 87.31 391 ALA A C 1
ATOM 2955 O O . ALA A 1 391 ? -28.705 4.383 26.333 1.00 87.31 391 ALA A O 1
ATOM 2956 N N . ARG A 1 392 ? -27.608 2.862 25.129 1.00 84.25 392 ARG A N 1
ATOM 2957 C CA . ARG A 1 392 ? -28.791 2.309 24.451 1.00 84.25 392 ARG A CA 1
ATOM 2958 C C . ARG A 1 392 ? -29.750 1.562 25.375 1.00 84.25 392 ARG A C 1
ATOM 2960 O O . ARG A 1 392 ? -30.928 1.453 25.060 1.00 84.25 392 ARG A O 1
ATOM 2967 N N . PHE A 1 393 ? -29.262 1.084 26.515 1.00 87.31 393 PHE A N 1
ATOM 2968 C CA . PHE A 1 393 ? -30.068 0.415 27.537 1.00 87.31 393 PHE A CA 1
ATOM 2969 C C . PHE A 1 393 ? -30.680 1.394 28.547 1.00 87.31 393 PHE A C 1
ATOM 2971 O O . PHE A 1 393 ? -31.522 0.997 29.351 1.00 87.31 393 PHE A O 1
ATOM 2978 N N . PHE A 1 394 ? -30.276 2.666 28.499 1.00 85.75 394 PHE A N 1
ATOM 2979 C CA . PHE A 1 394 ? -30.734 3.725 29.391 1.00 85.75 394 PHE A CA 1
ATOM 2980 C C . PHE A 1 394 ? -31.313 4.860 28.540 1.00 85.75 394 PHE A C 1
ATOM 2982 O O . PHE A 1 394 ? -30.572 5.758 28.153 1.00 85.75 394 PHE A O 1
ATOM 2989 N N . PRO A 1 395 ? -32.610 4.816 28.186 1.00 67.25 395 PRO A N 1
ATOM 2990 C CA . PRO A 1 395 ? -33.207 5.811 27.303 1.00 67.25 395 PRO A CA 1
ATOM 2991 C C . PRO A 1 395 ? -33.127 7.220 27.912 1.00 67.25 395 PRO A C 1
ATOM 2993 O O . PRO A 1 395 ? -33.950 7.607 28.740 1.00 67.25 395 PRO A O 1
ATOM 2996 N N . GLU A 1 396 ? -32.143 8.006 27.475 1.00 64.00 396 GLU A N 1
ATOM 2997 C CA . GLU A 1 396 ? -32.121 9.458 27.638 1.00 64.00 396 GLU A CA 1
ATOM 2998 C C . GLU A 1 396 ? -32.782 10.119 26.418 1.00 64.00 396 GLU A C 1
ATOM 3000 O O . GLU A 1 396 ? -32.615 9.683 25.280 1.00 64.00 396 GLU A O 1
ATOM 3005 N N . ARG A 1 397 ? -33.579 11.170 26.658 1.00 51.12 397 ARG A N 1
ATOM 3006 C CA . ARG A 1 397 ? -34.404 11.872 25.656 1.00 51.12 397 ARG A CA 1
ATOM 3007 C C . ARG A 1 397 ? -33.568 12.726 24.689 1.00 51.12 397 ARG A C 1
ATOM 3009 O O . ARG A 1 397 ? -33.686 13.950 24.709 1.00 51.12 397 ARG A O 1
ATOM 3016 N N . THR A 1 398 ? -32.734 12.133 23.843 1.00 55.03 398 THR A N 1
ATOM 3017 C CA . THR A 1 398 ? -32.045 12.881 22.779 1.00 55.03 398 THR A CA 1
ATOM 3018 C C . THR A 1 398 ? -32.514 12.458 21.388 1.00 55.03 398 THR A C 1
ATOM 3020 O O . THR A 1 398 ? -32.635 11.286 21.050 1.00 55.03 398 THR A O 1
ATOM 3023 N N . SER A 1 399 ? -32.859 13.473 20.600 1.00 49.56 399 SER A N 1
ATOM 3024 C CA . SER A 1 399 ? -33.676 13.455 19.384 1.00 49.56 399 SER A CA 1
ATOM 3025 C C . SER A 1 399 ? -32.871 13.283 18.089 1.00 49.56 399 SER A C 1
ATOM 3027 O O . SER A 1 399 ? -33.159 13.944 17.095 1.00 49.56 399 SER A O 1
ATOM 3029 N N . GLN A 1 400 ? -31.844 12.433 18.088 1.00 53.47 400 GLN A N 1
ATOM 3030 C CA . GLN A 1 400 ? -31.091 12.105 16.870 1.00 53.47 400 GLN A CA 1
ATOM 3031 C C . GLN A 1 400 ? -31.280 10.637 16.497 1.00 53.47 400 GLN A C 1
ATOM 3033 O O . GLN A 1 400 ? -31.462 9.802 17.380 1.00 53.47 400 GLN A O 1
ATOM 3038 N N . GLU A 1 401 ? -31.264 10.350 15.191 1.00 53.44 401 GLU A N 1
ATOM 3039 C CA . GLU A 1 401 ? -31.372 9.015 14.591 1.00 53.44 401 GLU A CA 1
ATOM 3040 C C . GLU A 1 401 ? -30.527 8.005 15.372 1.00 53.44 401 GLU A C 1
ATOM 3042 O O . GLU A 1 401 ? -29.295 7.991 15.336 1.00 53.44 401 GLU A O 1
ATOM 3047 N N . THR A 1 402 ? -31.209 7.205 16.184 1.00 58.16 402 THR A N 1
ATOM 3048 C CA . THR A 1 402 ? -30.572 6.307 17.130 1.00 58.16 402 THR A CA 1
ATOM 3049 C C . THR A 1 402 ? -30.403 4.949 16.443 1.00 58.16 402 THR A C 1
ATOM 3051 O O . THR A 1 402 ? -31.409 4.357 16.063 1.00 58.16 402 THR A O 1
ATOM 3054 N N . PRO A 1 403 ? -29.171 4.412 16.290 1.00 62.28 403 PRO A N 1
ATOM 3055 C CA . PRO A 1 403 ? -28.991 3.017 15.893 1.00 62.28 403 PRO A CA 1
ATOM 3056 C C . PRO A 1 403 ? -29.792 2.080 16.802 1.00 62.28 403 PRO A C 1
ATOM 3058 O O . PRO A 1 403 ? -29.952 2.347 18.004 1.00 62.28 403 PRO A O 1
ATOM 3061 N N . LEU A 1 404 ? -30.312 1.013 16.196 1.00 78.38 404 LEU A N 1
ATOM 3062 C CA . LEU A 1 404 ? -31.297 0.117 16.791 1.00 78.38 404 LEU A CA 1
ATOM 3063 C C . LEU A 1 404 ? -30.676 -0.665 17.959 1.00 78.38 404 LEU A C 1
ATOM 3065 O O . LEU A 1 404 ? -29.521 -1.092 17.909 1.00 78.38 404 LEU A O 1
ATOM 3069 N N . LEU A 1 405 ? -31.457 -0.906 19.020 1.00 85.81 405 LEU A N 1
ATOM 3070 C CA . LEU A 1 405 ? -31.025 -1.736 20.157 1.00 85.81 405 LEU A CA 1
ATOM 3071 C C . LEU A 1 405 ? -30.583 -3.142 19.700 1.00 85.81 405 LEU A C 1
ATOM 3073 O O . LEU A 1 405 ? -29.653 -3.713 20.270 1.00 85.81 405 LEU A O 1
ATOM 3077 N N . SER A 1 406 ? -31.194 -3.662 18.629 1.00 85.75 406 SER A N 1
ATOM 3078 C CA . SER A 1 406 ? -30.817 -4.921 17.972 1.00 85.75 406 SER A CA 1
ATOM 3079 C C . SER A 1 406 ? -29.359 -4.953 17.515 1.00 85.75 406 SER A C 1
ATOM 3081 O O . SER A 1 406 ? -28.705 -5.991 17.634 1.00 85.75 406 SER A O 1
ATOM 3083 N N . ASP A 1 407 ? -28.821 -3.828 17.044 1.00 86.56 407 ASP A N 1
ATOM 3084 C CA . ASP A 1 407 ? -27.440 -3.741 16.566 1.00 86.56 407 ASP A CA 1
ATOM 3085 C C . ASP A 1 407 ? -26.475 -3.845 17.744 1.00 86.56 407 ASP A C 1
ATOM 3087 O O . ASP A 1 407 ? -25.473 -4.552 17.681 1.00 86.56 407 ASP A O 1
ATOM 3091 N N . THR A 1 408 ? -26.825 -3.209 18.866 1.00 89.81 408 THR A N 1
ATOM 3092 C CA . THR A 1 408 ? -26.034 -3.272 20.102 1.00 89.81 408 THR A CA 1
ATOM 3093 C C . THR A 1 408 ? -26.031 -4.681 20.686 1.00 89.81 408 THR A C 1
ATOM 3095 O O . THR A 1 408 ? -24.980 -5.175 21.092 1.00 89.81 408 THR A O 1
ATOM 3098 N N . ILE A 1 409 ? -27.182 -5.361 20.686 1.00 91.19 409 ILE A N 1
ATOM 3099 C CA . ILE A 1 409 ? -27.269 -6.770 21.087 1.00 91.19 409 ILE A CA 1
ATOM 3100 C C . ILE A 1 409 ? -26.414 -7.634 20.152 1.00 91.19 409 ILE A C 1
ATOM 3102 O O . ILE A 1 409 ? -25.634 -8.445 20.637 1.00 91.19 409 ILE A O 1
ATOM 3106 N N . SER A 1 410 ? -26.467 -7.406 18.837 1.00 91.12 410 SER A N 1
ATOM 3107 C CA . SER A 1 410 ? -25.650 -8.138 17.858 1.00 91.12 410 SER A CA 1
ATOM 3108 C C . SER A 1 410 ? -24.145 -7.921 18.059 1.00 91.12 410 SER A C 1
ATOM 3110 O O . SER A 1 410 ? -23.367 -8.873 17.957 1.00 91.12 410 SER A O 1
ATOM 3112 N N . ILE A 1 411 ? -23.724 -6.697 18.399 1.00 91.88 411 ILE A N 1
ATOM 3113 C CA . ILE A 1 411 ? -22.338 -6.379 18.773 1.00 91.88 411 ILE A CA 1
ATOM 3114 C C . ILE A 1 411 ? -21.945 -7.151 20.035 1.00 91.88 411 ILE A C 1
ATOM 3116 O O . ILE A 1 411 ? -20.902 -7.801 20.047 1.00 91.88 411 ILE A O 1
ATOM 3120 N N . LEU A 1 412 ? -22.773 -7.121 21.087 1.00 93.12 412 LEU A N 1
ATOM 3121 C CA . LEU A 1 412 ? -22.518 -7.854 22.332 1.00 93.12 412 LEU A CA 1
ATOM 3122 C C . LEU A 1 412 ? -22.405 -9.359 22.080 1.00 93.12 412 LEU A C 1
ATOM 3124 O O . LEU A 1 412 ? -21.445 -9.980 22.534 1.00 93.12 412 LEU A O 1
ATOM 3128 N N . THR A 1 413 ? -23.332 -9.933 21.311 1.00 92.56 413 THR A N 1
ATOM 3129 C CA . THR A 1 413 ? -23.276 -11.335 20.893 1.00 92.56 413 THR A CA 1
ATOM 3130 C C . THR A 1 413 ? -21.966 -11.619 20.170 1.00 92.56 413 THR A C 1
ATOM 3132 O O . THR A 1 413 ? -21.249 -12.527 20.574 1.00 92.56 413 THR A O 1
ATOM 3135 N N . THR A 1 414 ? -21.593 -10.798 19.184 1.00 92.00 414 THR A N 1
ATOM 3136 C CA . THR A 1 414 ? -20.346 -10.966 18.422 1.00 92.00 414 THR A CA 1
ATOM 3137 C C . THR A 1 414 ? -19.110 -10.883 19.316 1.00 92.00 414 THR A C 1
ATOM 3139 O O . THR A 1 414 ? -18.186 -11.674 19.138 1.00 92.00 414 THR A O 1
ATOM 3142 N N . ILE A 1 415 ? -19.080 -9.974 20.298 1.00 92.81 415 ILE A N 1
ATOM 3143 C CA . ILE A 1 415 ? -17.990 -9.884 21.279 1.00 92.81 415 ILE A CA 1
ATOM 3144 C C . ILE A 1 415 ? -17.856 -11.216 22.020 1.00 92.81 415 ILE A C 1
ATOM 3146 O O . ILE A 1 415 ? -16.781 -11.808 22.002 1.00 92.81 415 ILE A O 1
ATOM 3150 N N . PHE A 1 416 ? -18.939 -11.717 22.620 1.00 92.50 416 PHE A N 1
ATOM 3151 C CA . PHE A 1 416 ? -18.882 -12.924 23.448 1.00 92.50 416 PHE A CA 1
ATOM 3152 C C . PHE A 1 416 ? -18.682 -14.216 22.655 1.00 92.50 416 PHE A C 1
ATOM 3154 O O . PHE A 1 416 ? -18.080 -15.145 23.185 1.00 92.50 416 PHE A O 1
ATOM 3161 N N . THR A 1 417 ? -19.123 -14.284 21.397 1.00 91.44 417 THR A N 1
ATOM 3162 C CA . THR A 1 417 ? -18.875 -15.450 20.535 1.00 91.44 417 THR A CA 1
ATOM 3163 C C . THR A 1 417 ? -17.483 -15.445 19.908 1.00 91.44 417 THR A C 1
ATOM 3165 O O . THR A 1 417 ? -17.020 -16.493 19.471 1.00 91.44 417 THR A O 1
ATOM 3168 N N . SER A 1 418 ? -16.825 -14.282 19.827 1.00 89.38 418 SER A N 1
ATOM 3169 C CA . SER A 1 418 ? -15.543 -14.125 19.119 1.00 89.38 418 SER A CA 1
ATOM 3170 C C . SER A 1 418 ? -14.339 -13.924 20.045 1.00 89.38 418 SER A C 1
ATOM 3172 O O . SER A 1 418 ? -13.209 -13.880 19.562 1.00 89.38 418 SER A O 1
ATOM 3174 N N . THR A 1 419 ? -14.549 -13.791 21.358 1.00 87.12 419 THR A N 1
ATOM 3175 C CA . THR A 1 419 ? -13.474 -13.780 22.362 1.00 87.12 419 THR A CA 1
ATOM 3176 C C . THR A 1 419 ? -13.384 -15.086 23.129 1.00 87.12 419 THR A C 1
ATOM 3178 O O . THR A 1 419 ? -14.403 -15.715 23.405 1.00 87.12 419 THR A O 1
ATOM 3181 N N . ASP A 1 420 ? -12.183 -15.402 23.611 1.00 83.75 420 ASP A N 1
ATOM 3182 C CA . ASP A 1 420 ? -12.005 -16.421 24.643 1.00 83.75 420 ASP A CA 1
ATOM 3183 C C . ASP A 1 420 ? -12.874 -16.111 25.877 1.00 83.75 420 ASP A C 1
ATOM 3185 O O . ASP A 1 420 ? -12.992 -14.939 26.273 1.00 83.75 420 ASP A O 1
ATOM 3189 N N . PRO A 1 421 ? -13.457 -17.137 26.522 1.00 84.38 421 PRO A N 1
ATOM 3190 C CA . PRO A 1 421 ? -14.304 -16.952 27.690 1.00 84.38 421 PRO A CA 1
ATOM 3191 C C . PRO A 1 421 ? -13.527 -16.232 28.798 1.00 84.38 421 PRO A C 1
ATOM 3193 O O . PRO A 1 421 ? -12.551 -16.742 29.348 1.00 84.38 421 PRO A O 1
ATOM 3196 N N . SER A 1 422 ? -13.968 -15.017 29.126 1.00 86.88 422 SER A N 1
ATOM 3197 C CA . SER A 1 422 ? -13.317 -14.150 30.106 1.00 86.88 422 SER A CA 1
ATOM 3198 C C . SER A 1 422 ? -14.353 -13.599 31.087 1.00 86.88 422 SER A C 1
ATOM 3200 O O . SER A 1 422 ? -15.149 -12.732 30.708 1.00 86.88 422 SER A O 1
ATOM 3202 N N . PRO A 1 423 ? -14.340 -14.032 32.364 1.00 89.38 423 PRO A N 1
ATOM 3203 C CA . PRO A 1 423 ? -15.277 -13.514 33.362 1.00 89.38 423 PRO A CA 1
ATOM 3204 C C . PRO A 1 423 ? -15.082 -12.009 33.586 1.00 89.38 423 PRO A C 1
ATOM 3206 O O . PRO A 1 423 ? -16.044 -11.286 33.832 1.00 89.38 423 PRO A O 1
ATOM 3209 N N . PHE A 1 424 ? -13.849 -11.515 33.421 1.00 92.00 424 PHE A N 1
ATOM 3210 C CA . PHE A 1 424 ? -13.543 -10.089 33.489 1.00 92.00 424 PHE A CA 1
ATOM 3211 C C . PHE A 1 424 ? -14.263 -9.297 32.393 1.00 92.00 424 PHE A C 1
ATOM 3213 O O . PHE A 1 424 ? -14.849 -8.257 32.683 1.00 92.00 424 PHE A O 1
ATOM 3220 N N . LEU A 1 425 ? -14.246 -9.782 31.146 1.00 91.12 425 LEU A N 1
ATOM 3221 C CA . LEU A 1 425 ? -14.904 -9.097 30.031 1.00 91.12 425 LEU A CA 1
ATOM 3222 C C . LEU A 1 425 ? -16.417 -9.014 30.261 1.00 91.12 425 LEU A C 1
ATOM 3224 O O . LEU A 1 425 ? -16.995 -7.934 30.135 1.00 91.12 425 LEU A O 1
ATOM 3228 N N . ALA A 1 426 ? -17.030 -10.129 30.671 1.00 91.19 426 ALA A N 1
ATOM 3229 C CA . ALA A 1 426 ? -18.451 -10.186 30.998 1.00 91.19 426 ALA A CA 1
ATOM 3230 C C . ALA A 1 426 ? -18.810 -9.211 32.127 1.00 91.19 426 ALA A C 1
ATOM 3232 O O . ALA A 1 426 ? -19.719 -8.401 31.975 1.00 91.19 426 ALA A O 1
ATOM 3233 N N . GLN A 1 427 ? -18.050 -9.205 33.225 1.00 93.56 427 GLN A N 1
ATOM 3234 C CA . GLN A 1 427 ? -18.294 -8.290 34.340 1.00 93.56 427 GLN A CA 1
ATOM 3235 C C . GLN A 1 427 ? -18.189 -6.815 33.923 1.00 93.56 427 GLN A C 1
ATOM 3237 O O . GLN A 1 427 ? -18.961 -5.982 34.392 1.00 93.56 427 GLN A O 1
ATOM 3242 N N . VAL A 1 428 ? -17.227 -6.479 33.063 1.00 93.81 428 VAL A N 1
ATOM 3243 C CA . VAL A 1 428 ? -16.939 -5.095 32.670 1.00 93.81 428 VAL A CA 1
ATOM 3244 C C . VAL A 1 428 ? -17.941 -4.551 31.650 1.00 93.81 428 VAL A C 1
ATOM 3246 O O . VAL A 1 428 ? -18.337 -3.394 31.774 1.00 93.81 428 VAL A O 1
ATOM 3249 N N . ILE A 1 429 ? -18.346 -5.362 30.670 1.00 92.62 429 ILE A N 1
ATOM 3250 C CA . ILE A 1 429 ? -19.271 -4.956 29.600 1.00 92.62 429 ILE A CA 1
ATOM 3251 C C . ILE A 1 429 ? -20.733 -5.199 29.986 1.00 92.62 429 ILE A C 1
ATOM 3253 O O . ILE A 1 429 ? -21.570 -4.327 29.799 1.00 92.62 429 ILE A O 1
ATOM 3257 N N . VAL A 1 430 ? -21.063 -6.364 30.545 1.00 93.06 430 VAL A N 1
ATOM 3258 C CA . VAL A 1 430 ? -22.457 -6.709 30.878 1.00 93.06 430 VAL A CA 1
ATOM 3259 C C . VAL A 1 430 ? -22.860 -6.137 32.227 1.00 93.06 430 VAL A C 1
ATOM 3261 O O . VAL A 1 430 ? -24.004 -5.738 32.385 1.00 93.06 430 VAL A O 1
ATOM 3264 N N . GLY A 1 431 ? -21.941 -6.051 33.194 1.00 93.06 431 GLY A N 1
ATOM 3265 C CA . GLY A 1 431 ? -22.244 -5.596 34.557 1.00 93.06 431 GLY A CA 1
ATOM 3266 C C . GLY A 1 431 ? -23.094 -4.317 34.625 1.00 93.06 431 GLY A C 1
ATOM 3267 O O . GLY A 1 431 ? -24.120 -4.334 35.304 1.00 93.06 431 GLY A O 1
ATOM 3268 N N . PRO A 1 432 ? -22.744 -3.240 33.892 1.00 93.44 432 PRO A N 1
ATOM 3269 C CA . PRO A 1 432 ? -23.535 -2.010 33.869 1.00 93.44 432 PRO A CA 1
ATOM 3270 C C . PRO A 1 432 ? -24.949 -2.173 33.297 1.00 93.44 432 PRO A C 1
ATOM 3272 O O . PRO A 1 432 ? -25.848 -1.463 33.722 1.00 93.44 432 PRO A O 1
ATOM 3275 N N . ILE A 1 433 ? -25.159 -3.098 32.358 1.00 93.94 433 ILE A N 1
ATOM 3276 C CA . ILE A 1 433 ? -26.420 -3.291 31.618 1.00 93.94 433 ILE A CA 1
ATOM 3277 C C . ILE A 1 433 ? -27.157 -4.584 31.999 1.00 93.94 433 ILE A C 1
ATOM 3279 O O . ILE A 1 433 ? -28.145 -4.943 31.362 1.00 93.94 433 ILE A O 1
ATOM 3283 N N . LEU A 1 434 ? -26.712 -5.276 33.052 1.00 93.94 434 LEU A N 1
ATOM 3284 C CA . LEU A 1 434 ? -27.228 -6.590 33.438 1.00 93.94 434 LEU A CA 1
ATOM 3285 C C . LEU A 1 434 ? -28.724 -6.546 33.774 1.00 93.94 434 LEU A C 1
ATOM 3287 O O . LEU A 1 434 ? -29.489 -7.379 33.295 1.00 93.94 434 LEU A O 1
ATOM 3291 N N . VAL A 1 435 ? -29.146 -5.559 34.570 1.00 94.31 435 VAL A N 1
ATOM 3292 C CA . VAL A 1 435 ? -30.555 -5.389 34.959 1.00 94.31 435 VAL A CA 1
ATOM 3293 C C . VAL A 1 435 ? -31.436 -5.038 33.747 1.00 94.31 435 VAL A C 1
ATOM 3295 O O . VAL A 1 435 ? -32.429 -5.735 33.538 1.00 94.31 435 VAL A O 1
ATOM 3298 N N . PRO A 1 436 ? -31.089 -4.042 32.900 1.00 92.00 436 PRO A N 1
ATOM 3299 C CA . PRO A 1 436 ? -31.808 -3.795 31.648 1.00 92.00 436 PRO A CA 1
ATOM 3300 C C . PRO A 1 436 ? -31.932 -5.024 30.739 1.00 92.00 436 PRO A C 1
ATOM 3302 O O . PRO A 1 436 ? -33.011 -5.276 30.209 1.00 92.00 436 PRO A O 1
ATOM 3305 N N . LEU A 1 437 ? -30.859 -5.807 30.581 1.00 91.62 437 LEU A N 1
ATOM 3306 C CA . LEU A 1 437 ? -30.875 -7.029 29.771 1.00 91.62 437 LEU A CA 1
ATOM 3307 C C . LEU A 1 437 ? -31.815 -8.092 30.345 1.00 91.62 437 LEU A C 1
ATOM 3309 O O . LEU A 1 437 ? -32.572 -8.705 29.595 1.00 91.62 437 LEU A O 1
ATOM 3313 N N . TYR A 1 438 ? -31.800 -8.289 31.664 1.00 93.00 438 TYR A N 1
ATOM 3314 C CA . TYR A 1 438 ? -32.706 -9.227 32.326 1.00 93.00 438 TYR A CA 1
ATOM 3315 C C . TYR A 1 438 ? -34.173 -8.809 32.159 1.00 93.00 438 TYR A C 1
ATOM 3317 O O . TYR A 1 438 ? -35.018 -9.634 31.820 1.00 93.00 438 TYR A O 1
ATOM 3325 N N . ASN A 1 439 ? -34.467 -7.515 32.314 1.00 92.06 439 ASN A N 1
ATOM 3326 C CA . ASN A 1 439 ? -35.809 -6.974 32.103 1.00 92.06 439 ASN A CA 1
ATOM 3327 C C . ASN A 1 439 ? -36.269 -7.131 30.648 1.00 92.06 439 ASN A C 1
ATOM 3329 O O . ASN A 1 439 ? -37.422 -7.483 30.412 1.00 92.06 439 ASN A O 1
ATOM 3333 N N . LEU A 1 440 ? -35.373 -6.903 29.681 1.00 89.50 440 LEU A N 1
ATOM 3334 C CA . LEU A 1 440 ? -35.659 -7.119 28.264 1.00 89.50 440 LEU A CA 1
ATOM 3335 C C . LEU A 1 440 ? -35.979 -8.592 27.984 1.00 89.50 440 LEU A C 1
ATOM 3337 O O . LEU A 1 440 ? -36.971 -8.872 27.321 1.00 89.50 440 LEU A O 1
ATOM 3341 N N . SER A 1 441 ? -35.188 -9.525 28.524 1.00 90.50 441 SER A N 1
ATOM 3342 C CA . SER A 1 441 ? -35.452 -10.964 28.395 1.00 90.50 441 SER A CA 1
ATOM 3343 C C . SER A 1 441 ? -36.808 -11.337 28.988 1.00 90.50 441 SER A C 1
ATOM 3345 O O . SER A 1 441 ? -37.616 -11.954 28.305 1.00 90.50 441 SER A O 1
ATOM 3347 N N . ALA A 1 442 ? -37.094 -10.910 30.222 1.00 90.88 442 ALA A N 1
ATOM 3348 C CA . ALA A 1 442 ? -38.365 -11.191 30.885 1.00 90.88 442 ALA A CA 1
ATOM 3349 C C . ALA A 1 442 ? -39.562 -10.608 30.114 1.00 90.88 442 ALA A C 1
ATOM 3351 O O . ALA A 1 442 ? -40.616 -11.237 30.036 1.00 90.88 442 ALA A O 1
ATOM 3352 N N . HIS A 1 443 ? -39.400 -9.424 29.514 1.00 88.62 443 HIS A N 1
ATOM 3353 C CA . HIS A 1 443 ? -40.421 -8.810 28.671 1.00 88.62 443 HIS A CA 1
ATOM 3354 C C . HIS A 1 443 ? -40.655 -9.595 27.376 1.00 88.62 443 HIS A C 1
ATOM 3356 O O . HIS A 1 443 ? -41.804 -9.864 27.034 1.00 88.62 443 HIS A O 1
ATOM 3362 N N . LEU A 1 444 ? -39.586 -10.001 26.683 1.00 85.88 444 LEU A N 1
ATOM 3363 C CA . LEU A 1 444 ? -39.679 -10.814 25.467 1.00 85.88 444 LEU A CA 1
ATOM 3364 C C . LEU A 1 444 ? -40.272 -12.201 25.752 1.00 85.88 444 LEU A C 1
ATOM 3366 O O . LEU A 1 444 ? -41.089 -12.680 24.972 1.00 85.88 444 LEU A O 1
ATOM 3370 N N . ASP A 1 445 ? -39.930 -12.821 26.883 1.00 87.06 445 ASP A N 1
ATOM 3371 C CA . ASP A 1 445 ? -40.517 -14.096 27.310 1.00 87.06 445 ASP A CA 1
ATOM 3372 C C . ASP A 1 445 ? -42.002 -13.956 27.677 1.00 87.06 445 ASP A C 1
ATOM 3374 O O . ASP A 1 445 ? -42.801 -14.832 27.351 1.00 87.06 445 ASP A O 1
ATOM 3378 N N . ALA A 1 446 ? -42.407 -12.833 28.281 1.00 86.94 446 ALA A N 1
ATOM 3379 C CA . ALA A 1 446 ? -43.819 -12.532 28.525 1.00 86.94 446 ALA A CA 1
ATOM 3380 C C . ALA A 1 446 ? -44.595 -12.250 27.223 1.00 86.94 446 ALA A C 1
ATOM 3382 O O . ALA A 1 446 ? -45.778 -12.573 27.125 1.00 86.94 446 ALA A O 1
ATOM 3383 N N . GLN A 1 447 ? -43.937 -11.673 26.212 1.00 78.88 447 GLN A N 1
ATOM 3384 C CA . GLN A 1 447 ? -44.508 -11.421 24.883 1.00 78.88 447 GLN A CA 1
ATOM 3385 C C . GLN A 1 447 ? -44.476 -12.637 23.950 1.00 78.88 447 GLN A C 1
ATOM 3387 O O . GLN A 1 447 ? -45.151 -12.627 22.923 1.00 78.88 447 GLN A O 1
ATOM 3392 N N . ARG A 1 448 ? -43.758 -13.707 24.309 1.00 56.47 448 ARG A N 1
ATOM 3393 C CA . ARG A 1 448 ? -43.606 -14.956 23.536 1.00 56.47 448 ARG A CA 1
ATOM 3394 C C . ARG A 1 448 ? -44.923 -15.704 23.262 1.00 56.47 448 ARG A C 1
ATOM 3396 O O . ARG A 1 448 ? -44.919 -16.698 22.549 1.00 56.47 448 ARG A O 1
ATOM 3403 N N . VAL A 1 449 ? -46.048 -15.201 23.776 1.00 52.97 449 VAL A N 1
ATOM 3404 C CA . VAL A 1 449 ? -47.423 -15.595 23.411 1.00 52.97 449 VAL A CA 1
ATOM 3405 C C . VAL A 1 449 ? -47.873 -14.968 22.072 1.00 52.97 449 VAL A C 1
ATOM 3407 O O . VAL A 1 449 ? -48.990 -15.180 21.618 1.00 52.97 449 VAL A O 1
ATOM 3410 N N . SER A 1 450 ? -47.041 -14.171 21.402 1.00 47.38 450 SER A N 1
ATOM 3411 C CA . SER A 1 450 ? -47.400 -13.500 20.147 1.00 47.38 450 SER A CA 1
ATOM 3412 C C . SER A 1 450 ? -46.245 -13.536 19.152 1.00 47.38 450 SER A C 1
ATOM 3414 O O . SER A 1 450 ? -45.751 -12.493 18.742 1.00 47.38 450 SER A O 1
ATOM 3416 N N . ASP A 1 451 ? -45.793 -14.729 18.766 1.00 48.50 451 ASP A N 1
ATOM 3417 C CA . ASP A 1 451 ? -45.005 -14.869 17.540 1.00 48.50 451 ASP A CA 1
ATOM 3418 C C . ASP A 1 451 ? -45.966 -14.752 16.335 1.00 48.50 451 ASP A C 1
ATOM 3420 O O . ASP A 1 451 ? -46.783 -15.651 16.117 1.00 48.50 451 ASP A O 1
ATOM 3424 N N . PRO A 1 452 ? -45.936 -13.656 15.551 1.00 53.78 452 PRO A N 1
ATOM 3425 C CA . PRO A 1 452 ? -46.812 -13.499 14.394 1.00 53.78 452 PRO A CA 1
ATOM 3426 C C . PRO A 1 452 ? -46.492 -14.491 13.262 1.00 53.78 452 PRO A C 1
ATOM 3428 O O . PRO A 1 452 ? -47.312 -14.626 12.353 1.00 53.78 452 PRO A O 1
ATOM 3431 N N . ALA A 1 453 ? -45.343 -15.182 13.302 1.00 50.47 453 ALA A N 1
ATOM 3432 C CA . ALA A 1 453 ? -44.998 -16.250 12.364 1.00 50.47 453 ALA A CA 1
ATOM 3433 C C . ALA A 1 453 ? -45.533 -17.631 12.796 1.00 50.47 453 ALA A C 1
ATOM 3435 O O . ALA A 1 453 ? -45.642 -18.524 11.959 1.00 50.47 453 ALA A O 1
ATOM 3436 N N . LEU A 1 454 ? -45.929 -17.793 14.065 1.00 49.53 454 LEU A N 1
ATOM 3437 C CA . LEU A 1 454 ? -46.601 -18.982 14.604 1.00 49.53 454 LEU A CA 1
ATOM 3438 C C . LEU A 1 454 ? -48.090 -18.703 14.865 1.00 49.53 454 LEU A C 1
ATOM 3440 O O . LEU A 1 454 ? -48.630 -19.067 15.910 1.00 49.53 454 LEU A O 1
ATOM 3444 N N . LYS A 1 455 ? -48.788 -18.064 13.917 1.00 42.81 455 LYS A N 1
ATOM 3445 C CA . LYS A 1 455 ? -50.253 -18.167 13.897 1.00 42.81 455 LYS A CA 1
ATOM 3446 C C . LYS A 1 455 ? -50.621 -19.619 13.587 1.00 42.81 455 LYS A C 1
ATOM 3448 O O . LYS A 1 455 ? -50.421 -20.081 12.468 1.00 42.81 455 LYS A O 1
ATOM 3453 N N . GLU A 1 456 ? -51.089 -20.284 14.639 1.00 40.66 456 GLU A N 1
ATOM 3454 C CA . GLU A 1 456 ? -51.801 -21.561 14.718 1.00 40.66 456 GLU A CA 1
ATOM 3455 C C . GLU A 1 456 ? -52.232 -22.129 13.355 1.00 40.66 456 GLU A C 1
ATOM 3457 O O . GLU A 1 456 ? -53.092 -21.571 12.671 1.00 40.66 456 GLU A O 1
ATOM 3462 N N . SER A 1 457 ? -51.605 -23.251 12.983 1.00 35.03 457 SER A N 1
ATOM 3463 C CA . SER A 1 457 ? -52.156 -24.227 12.034 1.00 35.03 457 SER A CA 1
ATOM 3464 C C . SER A 1 457 ? -53.054 -25.204 12.775 1.00 35.03 457 SER A C 1
ATOM 3466 O O . SER A 1 457 ? -52.632 -25.622 13.879 1.00 35.03 457 SER A O 1
#

Sequence (457 aa):
MATTLDDTPATQEFNPSDHLKSIINAGSLLAGSTKSRGDDTSKTLLDVIIGRLHEFNNATTSIPNLGLDSGTIDEKSLSELKLLTAQNSLEVLEHIQDLLREYDVDLPSDNKESNAPRVALGTRDLGVLRTLASILFGWGTTPLLVALYPQLKPSSTLTSNLSGISGLTEDIKRMIIRSTSLLWSSDIRPGTSTQSTRLFSSHITKILITAHIVDILRAGISIGWLPEPDKQIQQIVLELLKILPASQAIVSLGAVNQPMRSSPETGSGPLATPSYVQKTASVLLSQQVLRADGVSGLCAAVFGEGDEVAPLVKLERIARVLGAVPAQMDREAYMRIIIPNIIDLLSPAKLEFQSQSAPTTYKQAAAFTLSRLLKTSKSLALKIISPIIHARFFPERTSQETPLLSDTISILTTIFTSTDPSPFLAQVIVGPILVPLYNLSAHLDAQRVSDPALKES

InterPro domains:
  IPR039600 TANGO6/Rtp1 [PTHR20959] (109-450)

Radius of gyration: 29.34 Å; chains: 1; bounding box: 86×67×89 Å

Organism: NCBI:txid456999

Secondary structure (DSSP, 8-state):
---------------HHHHHHHHHHHHHHHTT-S---S--TT--HHHHHHHHHHHHHHHHTTSTT-PPPGGGSTT--HHHHHHHHHHHHHHHHHHHHHHHHHHHTT--TT-TT----SSPPPHHHHHHHHHHHHHIIIIIIHHHHHHHHHHTS--S--SSSHHHHHHHHHHHHHHHHHHHHTTB-TT--TTT--S--PBP--HHHHHHHHHSHHHHHHHHHHHHTSSS--HHHHHHHHHHHHHS-HHHHHHHHHHHTSPB---GGG-PPPBPPPHHHHHHHHHHHHHHHTSTTHHHHHHHHHHTT--SS--HHHHHHHHHHHH---TTS-HHHHHHHHHHHHHHHHSPPPTTT---PPPHHHHHHHHHHHHHHHHHSHHHHHHHHIIIIIGGGS-----S-PPPHHHHHHHHHHHHHHS---HHHHHHHTGGGHHHHHHHHHHHHHHTT--TT----

Foldseek 3Di:
DDDDDDCDPPPPPDLLQVVLVLLLVLLCLLLVVPPPPDDPPPDDPLNSLLVSLVVSQVSCVVPPPLHDDPVPRPPDDPLVSLQVSLVSLLVSLVVNLVSCLVQVVPDDPDDPDDDDRSHDDDPVSLVSLLSSVCSNLVSHLQVLVVVQQVLPPPPDDVPPCVVVNVVSLVSLVVSLLSLLCSQFRVVDRQPDDPDDGDTDPDSSNVSCLPPPVLSSLLSLLVNCQDPPHDPSSVSSNVVSLVPDQLLSLLLSLVSSQDFADDDVVVVDHTHHRDPSSNVVSLVVNLVSCLDLCNLVSLLCNQVPPDDLDADPVSLVVSLVSLCDDDPVDDPLVSLLRNLVSLLVLLFADDPDPDPDRRRLNSLLSSLSSLVVCCVVPVVSSCVNVCVVQVVQLPDDPDDDDDPDNVRSVSSVVSSCVNYDDDPVVCCSRCVSCVVSVVVVVVVVVVVVVDPVVPPDD